Protein AF-A0A534P7Y2-F1 (afdb_monomer)

Mean predicted aligned error: 7.06 Å

Solvent-accessible surface area (backbone atoms only — not comparable to full-atom values): 20593 Å² total; per-residue (Å²): 132,90,82,88,85,90,82,89,84,86,84,82,79,86,72,81,76,78,70,69,75,77,75,79,71,73,75,40,77,36,41,41,63,50,34,55,77,67,67,31,81,43,42,34,50,49,56,27,73,39,66,57,25,33,88,58,39,54,55,38,75,38,87,66,18,24,25,28,76,88,44,49,12,33,29,50,42,43,27,23,25,21,63,26,36,23,26,31,34,54,50,34,39,31,38,60,58,90,77,53,48,46,38,58,28,41,29,28,70,72,60,86,55,46,39,24,29,61,61,40,77,85,47,93,81,50,57,44,36,26,40,28,30,40,31,66,69,63,87,90,58,78,88,73,34,30,43,62,52,52,59,76,64,68,57,71,72,42,80,54,71,30,40,31,40,42,61,31,90,58,74,73,59,33,51,34,32,40,50,96,54,96,54,23,50,41,38,51,61,29,48,72,35,56,59,55,48,66,50,73,35,21,26,80,61,35,87,41,30,29,37,40,65,23,36,40,61,34,43,45,55,44,92,86,79,29,40,45,56,53,12,41,30,37,36,46,15,46,62,48,99,86,63,50,72,41,79,50,103,56,58,30,26,40,24,53,23,47,89,100,46,57,39,46,76,40,72,58,54,55,65,64,52,60,95,72,30,48,32,43,37,28,33,26,35,38,23,43,33,43,59,57,91,45,35,20,42,41,42,57,70,92,39,60,62,36,31,54,53,46,30,74,76,73,39,78,37,56,64,39,61,52,81,76,62,67,82,44,60,60,40,38,17,55,45,22,70,57,27,26,50,65,42,46,92,72,43,54,54,52,27,13,45,59,37,39,71,70,73,46,64,65,93,36,52,43,80,51,52,37,34,36,34,28,51,54,27,23,50,65,73,37,56,23,76,63,98

Secondary structure (DSSP, 8-state):
-------------------PPPPPPP-EEE-HHHHHHTT-TTEEPTTPBPTTSSTTS--SS-SS-BB-TT--EEPPEEEEETTEEEEE---EEEES-S--BPEEEEEETTTTTEEEESS-TTSTT--SEEEEEEEPPPTTPPPP-SHHHHHHTT---EE---EEEEEES-TT--B--BTT-SS-B-TTT--B-PPPEEEEEEETTEEEEEEEEEEGGG--B-TTT-BBPEEEEEEEEEE-TTS-EEE-SS-EEE-SSSTT--SB-SSS-BSSEETTEESSSSEEEEEEEE--TT-EE---TT-HHHHHHHHHTT---PPPSSPPPGGGTT-EETTHHHHHHH-GGG--B--SHHHHHHHS-GGGEEEEEEEEE--EEEETTEE----

Foldseek 3Di:
DDDDDDDDDDPDDPPPPPPPPPDQDPWDKQFQQNCVVVVHLQKAAAQGAAAQCDPPFDVQQNPHNGFHNPDMEGHKFWAFALQFTWIWGFGMKIFQDPFAFAFEWEFAPQPVRAIEGQADPVDSNDDQKHWYWYFHDDPPDDDDQHVCSVVVVVTDTDTDWMFGKGWDQDQRYKHTDHPPDDAHAHRLNRHGFAIWHKDWHHYPSDITIITGLATQLAWDADPPRRTTFEWAWEFEFEQDPVGDTDGDSFHIATFQHHQPDGQDDSNQRGDSQDPNHRRYDQKYFYKYAHADPQKAAADELVSVRVQVVRVVSPHNNDHFPDDDDSRRHRWMFSNCNPCRNPPVVPTQTPRYSVSSSVVGDPVRIGGGSMMTRIRIQGGNNHGRYHD

Sequence (387 aa):
MNGRGGIAAAAALLAAACAAPPAPDPWTLSTIDTLERRHDPAIVEPGGTLALLQSPYPAVGAKTGLQQTSQRGLTIFPAFSEGKPAAYMTTETWDNFDVVWAQPLYVDITRQNQAIFAIDASSRFYSPYWQVFLYSHPSGAPEFRDARDVLDAHVPLSPNSGKFCAITRDQTLLGAIQQGDGAPLRPLNGDPVTAPKSASAYAAGNDVSFIDLGNAQRFTFDPVTLVVDETPLYAFALPDANGFPVEVDLPKVGGTGPPHSPRCNGSGTCTGVIGGIPEFGALWRVHDVLLPVAADVYVPANLPALRDKVRAMGFTAPVPASSLGDDFILRVAVDGKTCLAADPSKCTWLDSQNQIESQVVEWRVTRTGRLVTCPLIEFNGKPVPFR

Structure (mmCIF, N/CA/C/O backbone):
data_AF-A0A534P7Y2-F1
#
_entry.id   AF-A0A534P7Y2-F1
#
loop_
_atom_site.group_PDB
_atom_site.id
_atom_site.type_symbol
_atom_site.label_atom_id
_atom_site.label_alt_id
_atom_site.label_comp_id
_atom_site.label_asym_id
_atom_site.label_entity_id
_atom_site.label_seq_id
_atom_site.pdbx_PDB_ins_code
_atom_site.Cartn_x
_atom_site.Cartn_y
_atom_site.Cartn_z
_atom_site.occupancy
_atom_site.B_iso_or_equiv
_atom_site.auth_seq_id
_atom_site.auth_comp_id
_atom_site.auth_asym_id
_atom_site.auth_atom_id
_atom_site.pdbx_PDB_model_num
ATOM 1 N N . MET A 1 1 ? 27.652 -77.064 -23.763 1.00 35.25 1 MET A N 1
ATOM 2 C CA . MET A 1 1 ? 28.830 -76.438 -23.129 1.00 35.25 1 MET A CA 1
ATOM 3 C C . MET A 1 1 ? 28.688 -74.936 -23.298 1.00 35.25 1 MET A C 1
ATOM 5 O O . MET A 1 1 ? 28.524 -74.525 -24.432 1.00 35.25 1 MET A O 1
ATOM 9 N N . ASN A 1 2 ? 28.690 -74.209 -22.172 1.00 35.81 2 ASN A N 1
ATOM 10 C CA . ASN A 1 2 ? 28.998 -72.779 -21.959 1.00 35.81 2 ASN A CA 1
ATOM 11 C C . ASN A 1 2 ? 28.299 -71.747 -22.880 1.00 35.81 2 ASN A C 1
ATOM 13 O O . ASN A 1 2 ? 28.480 -71.774 -24.081 1.00 35.81 2 ASN A O 1
ATOM 17 N N . GLY A 1 3 ? 27.540 -70.753 -22.420 1.00 31.92 3 GLY A N 1
ATOM 18 C CA . GLY A 1 3 ? 27.409 -70.145 -21.103 1.00 31.92 3 GLY A CA 1
ATOM 19 C C . GLY A 1 3 ? 26.383 -68.996 -21.158 1.00 31.92 3 GLY A C 1
ATOM 20 O O . GLY A 1 3 ? 25.871 -68.645 -22.214 1.00 31.92 3 GLY A O 1
ATOM 21 N N . ARG A 1 4 ? 26.051 -68.493 -19.970 1.00 40.06 4 ARG A N 1
ATOM 22 C CA . ARG A 1 4 ? 24.924 -67.627 -19.587 1.00 40.06 4 ARG A CA 1
ATOM 23 C C . ARG A 1 4 ? 25.024 -66.158 -20.038 1.00 40.06 4 ARG A C 1
ATOM 25 O O . ARG A 1 4 ? 26.120 -65.638 -20.192 1.00 40.06 4 ARG A O 1
ATOM 32 N N . GLY A 1 5 ? 23.863 -65.490 -20.014 1.00 29.44 5 GLY A N 1
ATOM 33 C CA . GLY A 1 5 ? 23.675 -64.036 -19.844 1.00 29.44 5 GLY A CA 1
ATOM 34 C C . GLY A 1 5 ? 22.663 -63.505 -20.866 1.00 29.44 5 GLY A C 1
ATOM 35 O O . GLY A 1 5 ? 22.986 -63.445 -22.037 1.00 29.44 5 GLY A O 1
ATOM 36 N N . GLY A 1 6 ? 21.395 -63.210 -20.575 1.00 39.47 6 GLY A N 1
ATOM 37 C CA . GLY A 1 6 ? 20.848 -62.535 -19.405 1.00 39.47 6 GLY A CA 1
ATOM 38 C C . GLY A 1 6 ? 20.661 -61.053 -19.731 1.00 39.47 6 GLY A C 1
ATOM 39 O O . GLY A 1 6 ? 21.500 -60.262 -19.331 1.00 39.47 6 GLY A O 1
ATOM 40 N N . ILE A 1 7 ? 19.592 -60.684 -20.451 1.00 37.81 7 ILE A N 1
ATOM 41 C CA . ILE A 1 7 ? 19.091 -59.299 -20.513 1.00 37.81 7 ILE A CA 1
ATOM 42 C C . ILE A 1 7 ? 17.560 -59.346 -20.502 1.00 37.81 7 ILE A C 1
ATOM 44 O O . ILE A 1 7 ? 16.909 -59.576 -21.518 1.00 37.81 7 ILE A O 1
ATOM 48 N N . ALA A 1 8 ? 17.001 -59.156 -19.310 1.00 41.38 8 ALA A N 1
ATOM 49 C CA . ALA A 1 8 ? 15.657 -58.644 -19.125 1.00 41.38 8 ALA A CA 1
ATOM 50 C C . ALA A 1 8 ? 15.747 -57.115 -19.201 1.00 41.38 8 ALA A C 1
ATOM 52 O O . ALA A 1 8 ? 16.458 -56.518 -18.397 1.00 41.38 8 ALA A O 1
ATOM 53 N N . ALA A 1 9 ? 15.062 -56.486 -20.154 1.00 35.28 9 ALA A N 1
ATOM 54 C CA . ALA A 1 9 ? 14.838 -55.043 -20.154 1.00 35.28 9 ALA A CA 1
ATOM 55 C C . ALA A 1 9 ? 13.725 -54.684 -21.146 1.00 35.28 9 ALA A C 1
ATOM 57 O O . ALA A 1 9 ? 13.931 -54.801 -22.349 1.00 35.28 9 ALA A O 1
ATOM 58 N N . ALA A 1 10 ? 12.565 -54.274 -20.624 1.00 35.41 10 ALA A N 1
ATOM 59 C CA . ALA A 1 10 ? 11.757 -53.142 -21.107 1.00 35.41 10 ALA A CA 1
ATOM 60 C C . ALA A 1 10 ? 10.332 -53.214 -20.525 1.00 35.41 10 ALA A C 1
ATOM 62 O O . ALA A 1 10 ? 9.361 -53.462 -21.231 1.00 35.41 10 ALA A O 1
ATOM 63 N N . ALA A 1 11 ? 10.202 -52.974 -19.220 1.00 39.78 11 ALA A N 1
ATOM 64 C CA . ALA A 1 11 ? 8.959 -52.470 -18.640 1.00 39.78 11 ALA A CA 1
ATOM 65 C C . ALA A 1 11 ? 9.248 -51.044 -18.158 1.00 39.78 11 ALA A C 1
ATOM 67 O O . ALA A 1 11 ? 9.576 -50.812 -16.996 1.00 39.78 11 ALA A O 1
ATOM 68 N N . ALA A 1 12 ? 9.241 -50.095 -19.094 1.00 40.84 12 ALA A N 1
ATOM 69 C CA . ALA A 1 12 ? 9.395 -48.680 -18.791 1.00 40.84 12 ALA A CA 1
ATOM 70 C C . ALA A 1 12 ? 8.045 -48.115 -18.319 1.00 40.84 12 ALA A C 1
ATOM 72 O O . ALA A 1 12 ? 7.165 -47.813 -19.117 1.00 40.84 12 ALA A O 1
ATOM 73 N N . LEU A 1 13 ? 7.897 -48.070 -16.994 1.00 35.62 13 LEU A N 1
ATOM 74 C CA . LEU A 1 13 ? 7.287 -46.998 -16.201 1.00 35.62 13 LEU A CA 1
ATOM 75 C C . LEU A 1 13 ? 6.310 -46.051 -16.933 1.00 35.62 13 LEU A C 1
ATOM 77 O O . LEU A 1 13 ? 6.685 -44.966 -17.367 1.00 35.62 13 LEU A O 1
ATOM 81 N N . LEU A 1 14 ? 5.020 -46.395 -16.911 1.00 41.34 14 LEU A N 1
ATOM 82 C CA . LEU A 1 14 ? 3.940 -45.407 -16.824 1.00 41.34 14 LEU A CA 1
ATOM 83 C C . LEU A 1 14 ? 3.713 -45.089 -15.340 1.00 41.34 14 LEU A C 1
ATOM 85 O O . LEU A 1 14 ? 2.788 -45.585 -14.705 1.00 41.34 14 LEU A O 1
ATOM 89 N N . ALA A 1 15 ? 4.601 -44.274 -14.777 1.00 37.59 15 ALA A N 1
ATOM 90 C CA . ALA A 1 15 ? 4.318 -43.522 -13.564 1.00 37.59 15 ALA A CA 1
ATOM 91 C C . ALA A 1 15 ? 4.077 -42.075 -13.998 1.00 37.59 15 ALA A C 1
ATOM 93 O O . ALA A 1 15 ? 4.949 -41.218 -13.883 1.00 37.59 15 ALA A O 1
ATOM 94 N N . ALA A 1 16 ? 2.894 -41.821 -14.565 1.00 40.50 16 ALA A N 1
ATOM 95 C CA . ALA A 1 16 ? 2.359 -40.471 -14.593 1.00 40.50 16 ALA A CA 1
ATOM 96 C C . ALA A 1 16 ? 2.160 -40.077 -13.128 1.00 40.50 16 ALA A C 1
ATOM 98 O O . ALA A 1 16 ? 1.215 -40.516 -12.472 1.00 40.50 16 ALA A O 1
ATOM 99 N N . ALA A 1 17 ? 3.130 -39.347 -12.588 1.00 40.53 17 ALA A N 1
ATOM 100 C CA . ALA A 1 17 ? 3.019 -38.725 -11.291 1.00 40.53 17 ALA A CA 1
ATOM 101 C C . ALA A 1 17 ? 1.832 -37.759 -11.353 1.00 40.53 17 ALA A C 1
ATOM 103 O O . ALA A 1 17 ? 1.956 -36.629 -11.819 1.00 40.53 17 ALA A O 1
ATOM 104 N N . CYS A 1 18 ? 0.673 -38.208 -10.876 1.00 39.78 18 CYS A N 1
ATOM 105 C CA . CYS A 1 18 ? -0.323 -37.324 -10.297 1.00 39.78 18 CYS A CA 1
ATOM 106 C C . CYS A 1 18 ? 0.319 -36.712 -9.049 1.00 39.78 18 CYS A C 1
ATOM 108 O O . CYS A 1 18 ? 0.061 -37.146 -7.928 1.00 39.78 18 CYS A O 1
ATOM 110 N N . ALA A 1 19 ? 1.219 -35.746 -9.240 1.00 41.22 19 ALA A N 1
ATOM 111 C CA . ALA A 1 19 ? 1.505 -34.795 -8.190 1.00 41.22 19 ALA A CA 1
ATOM 112 C C . ALA A 1 19 ? 0.172 -34.092 -7.942 1.00 41.22 19 ALA A C 1
ATOM 114 O O . ALA A 1 19 ? -0.320 -33.355 -8.799 1.00 41.22 19 ALA A O 1
ATOM 115 N N . ALA A 1 20 ? -0.467 -34.417 -6.818 1.00 49.31 20 ALA A N 1
ATOM 116 C CA . ALA A 1 20 ? -1.559 -33.602 -6.324 1.00 49.31 20 ALA A CA 1
ATOM 117 C C . ALA A 1 20 ? -1.051 -32.149 -6.328 1.00 49.31 20 ALA A C 1
ATOM 119 O O . ALA A 1 20 ? 0.111 -31.934 -5.954 1.00 49.31 20 ALA A O 1
ATOM 120 N N . PRO A 1 21 ? -1.857 -31.171 -6.780 1.00 52.44 21 PRO A N 1
ATOM 121 C CA . PRO A 1 21 ? -1.477 -29.776 -6.627 1.00 52.44 21 PRO A CA 1
ATOM 122 C C . PRO A 1 21 ? -1.068 -29.560 -5.163 1.00 52.44 21 PRO A C 1
ATOM 124 O O . PRO A 1 21 ? -1.684 -30.176 -4.281 1.00 52.44 21 PRO A O 1
ATOM 127 N N . PRO A 1 22 ? -0.005 -28.779 -4.892 1.00 50.75 22 PRO A N 1
ATOM 128 C CA . PRO A 1 22 ? 0.380 -28.478 -3.521 1.00 50.75 22 PRO A CA 1
ATOM 129 C C . PRO A 1 22 ? -0.875 -28.044 -2.764 1.00 50.75 22 PRO A C 1
ATOM 131 O O . PRO A 1 22 ? -1.702 -27.310 -3.312 1.00 50.75 22 PRO A O 1
ATOM 134 N N . ALA A 1 23 ? -1.062 -28.579 -1.553 1.00 52.94 23 ALA A N 1
ATOM 135 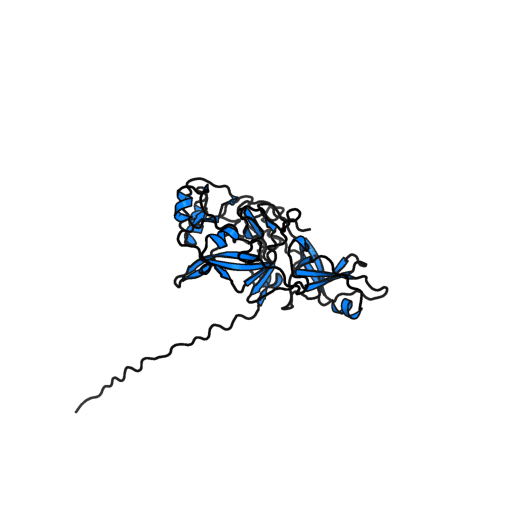C CA . ALA A 1 23 ? -2.185 -28.179 -0.718 1.00 52.94 23 ALA A CA 1
ATOM 136 C C . ALA A 1 23 ? -2.211 -26.642 -0.679 1.00 52.94 23 ALA A C 1
ATOM 138 O O . ALA A 1 23 ? -1.137 -26.057 -0.512 1.00 52.94 23 ALA A O 1
ATOM 139 N N . PRO A 1 24 ? -3.371 -25.990 -0.895 1.00 53.34 24 PRO A N 1
ATOM 140 C CA . PRO A 1 24 ? -3.436 -24.541 -0.813 1.00 53.34 24 PRO A CA 1
ATOM 141 C C . PRO A 1 24 ? -2.837 -24.116 0.525 1.00 53.34 24 PRO A C 1
ATOM 143 O O . PRO A 1 24 ? -3.165 -24.697 1.566 1.00 53.34 24 PRO A O 1
ATOM 146 N N . ASP A 1 25 ? -1.906 -23.166 0.464 1.00 58.59 25 ASP A N 1
ATOM 147 C CA . ASP A 1 25 ? -1.220 -22.648 1.640 1.00 58.59 25 ASP A CA 1
ATOM 148 C C . ASP A 1 25 ? -2.257 -22.248 2.700 1.00 58.59 25 ASP A C 1
ATOM 150 O O . ASP A 1 25 ? -3.302 -21.677 2.355 1.00 58.59 25 ASP A O 1
ATOM 154 N N . PRO A 1 26 ? -2.011 -22.532 3.990 1.00 79.94 26 PRO A N 1
ATOM 155 C CA . PRO A 1 26 ? -2.936 -22.142 5.039 1.00 79.94 26 PRO A CA 1
ATOM 156 C C . PRO A 1 26 ? -3.173 -20.631 4.971 1.00 79.94 26 PRO A C 1
ATOM 158 O O . PRO A 1 26 ? -2.218 -19.866 4.827 1.00 79.94 26 PRO A O 1
ATOM 161 N N . TRP A 1 27 ? -4.434 -20.206 5.111 1.00 86.31 27 TRP A N 1
ATOM 162 C CA . TRP A 1 27 ? -4.791 -18.800 5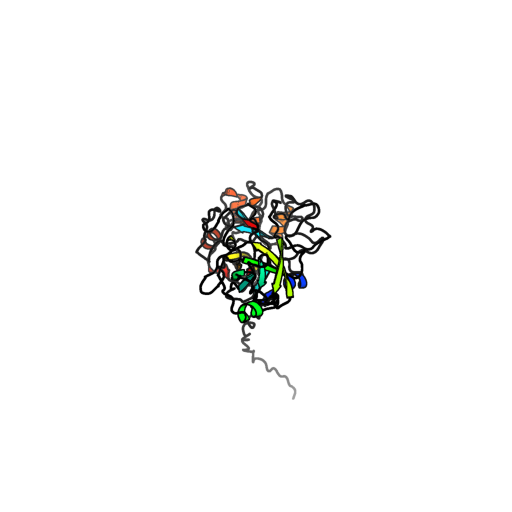.315 1.00 86.31 27 TRP A CA 1
ATOM 163 C C . TRP A 1 27 ? -3.834 -18.167 6.322 1.00 86.31 27 TRP A C 1
ATOM 165 O O . TRP A 1 27 ? -3.814 -18.557 7.497 1.00 86.31 27 TRP A O 1
ATOM 175 N N . THR A 1 28 ? -3.023 -17.225 5.849 1.00 91.56 28 THR A N 1
ATOM 176 C CA . THR A 1 28 ? -1.969 -16.603 6.650 1.00 91.56 28 THR A CA 1
ATOM 177 C C . THR A 1 28 ? -2.195 -15.107 6.702 1.00 91.56 28 THR A C 1
ATOM 179 O O . THR A 1 28 ? -2.330 -14.460 5.673 1.00 91.56 28 THR A O 1
ATOM 182 N N . LEU A 1 29 ? -2.235 -14.569 7.916 1.00 93.88 29 LEU A N 1
ATOM 183 C CA . LEU A 1 29 ? -2.262 -13.140 8.186 1.00 93.88 29 LEU A CA 1
ATOM 184 C C . LEU A 1 29 ? -0.918 -12.751 8.801 1.00 93.88 29 LEU A C 1
ATOM 186 O O . LEU A 1 29 ? -0.522 -13.306 9.829 1.00 93.88 29 LEU A O 1
ATOM 190 N N . SER A 1 30 ? -0.230 -11.799 8.178 1.00 95.06 30 SER A N 1
ATOM 191 C CA . SER A 1 30 ? 0.959 -11.160 8.735 1.00 95.06 30 SER A CA 1
ATOM 192 C C . SER A 1 30 ? 0.620 -9.720 9.104 1.00 95.06 30 SER A C 1
ATOM 194 O O . SER A 1 30 ? 0.480 -8.862 8.239 1.00 95.06 30 SER A O 1
ATOM 196 N N . THR A 1 31 ? 0.469 -9.474 10.402 1.00 95.56 31 THR A N 1
ATOM 197 C CA . THR A 1 31 ? 0.343 -8.128 10.980 1.00 95.56 31 THR A CA 1
ATOM 198 C C . THR A 1 31 ? 1.690 -7.416 11.028 1.00 95.56 31 THR A C 1
ATOM 200 O O . THR A 1 31 ? 2.719 -8.076 10.877 1.00 95.56 31 THR A O 1
ATOM 203 N N . ILE A 1 32 ? 1.706 -6.115 11.330 1.00 93.81 32 ILE A N 1
ATOM 204 C CA . ILE A 1 32 ? 2.931 -5.327 11.555 1.00 93.81 32 ILE A CA 1
ATOM 205 C C . ILE A 1 32 ? 3.944 -6.086 12.425 1.00 93.81 32 ILE A C 1
ATOM 207 O O . ILE A 1 32 ? 5.055 -6.359 11.979 1.00 93.81 32 ILE A O 1
ATOM 211 N N . ASP A 1 33 ? 3.536 -6.546 13.611 1.00 92.88 33 ASP A N 1
ATOM 212 C CA . ASP A 1 33 ? 4.406 -7.307 14.519 1.00 92.88 33 ASP A CA 1
ATOM 213 C C . ASP A 1 33 ? 4.981 -8.588 13.875 1.00 92.88 33 ASP A C 1
ATOM 215 O O . ASP A 1 33 ? 6.047 -9.081 14.248 1.00 92.88 33 ASP A O 1
ATOM 219 N N . THR A 1 34 ? 4.238 -9.205 12.953 1.00 93.81 34 THR A N 1
ATOM 220 C CA . THR A 1 34 ? 4.677 -10.406 12.231 1.00 93.81 34 THR A CA 1
ATOM 221 C C . THR A 1 34 ? 5.654 -10.058 11.117 1.00 93.81 34 THR A C 1
ATOM 223 O O . THR A 1 34 ? 6.637 -10.780 10.948 1.00 93.81 34 THR A O 1
ATOM 226 N N . LEU A 1 35 ? 5.406 -8.963 10.396 1.00 94.31 35 LEU A N 1
ATOM 227 C CA . LEU A 1 35 ? 6.299 -8.418 9.376 1.00 94.31 35 LEU A CA 1
ATOM 228 C C . LEU A 1 35 ? 7.642 -8.014 10.003 1.00 94.31 35 LEU A C 1
ATOM 230 O O . LEU A 1 35 ? 8.691 -8.437 9.521 1.00 94.31 35 LEU A O 1
ATOM 234 N N . GLU A 1 36 ? 7.616 -7.329 11.149 1.00 92.12 36 GLU A N 1
ATOM 235 C CA . GLU A 1 36 ? 8.812 -6.991 11.930 1.00 92.12 36 GLU A CA 1
ATOM 236 C C . GLU A 1 36 ? 9.626 -8.232 12.310 1.00 92.12 36 GLU A C 1
ATOM 238 O O . GLU A 1 36 ? 10.818 -8.315 12.026 1.00 92.12 36 GLU A O 1
ATOM 243 N N . ARG A 1 37 ? 8.986 -9.238 12.927 1.00 92.38 37 ARG A N 1
ATOM 244 C CA . ARG A 1 37 ? 9.674 -10.469 13.360 1.00 92.38 37 ARG A CA 1
ATOM 245 C C . ARG A 1 37 ? 10.301 -11.251 12.209 1.00 92.38 37 ARG A C 1
ATOM 247 O O . ARG A 1 37 ? 11.216 -12.037 12.444 1.00 92.38 37 ARG A O 1
ATOM 254 N N . ARG A 1 38 ? 9.771 -11.100 10.995 1.00 93.38 38 ARG A N 1
ATOM 255 C CA . ARG A 1 38 ? 10.269 -11.767 9.788 1.00 93.38 38 ARG A CA 1
ATOM 256 C C . ARG A 1 38 ? 11.295 -10.929 9.027 1.00 93.38 38 ARG A C 1
ATOM 258 O O . ARG A 1 38 ? 11.808 -11.424 8.029 1.00 93.38 38 ARG A O 1
ATOM 265 N N . HIS A 1 39 ? 11.602 -9.715 9.494 1.00 91.56 39 HIS A N 1
ATOM 266 C CA . HIS A 1 39 ? 12.410 -8.735 8.768 1.00 91.56 39 HIS A CA 1
ATOM 267 C C . HIS A 1 39 ? 11.884 -8.514 7.340 1.00 91.56 39 HIS A C 1
ATOM 269 O O . HIS A 1 39 ? 12.642 -8.515 6.370 1.00 91.56 39 HIS A O 1
ATOM 275 N N . ASP A 1 40 ? 10.560 -8.397 7.216 1.00 94.94 40 ASP A N 1
ATOM 276 C CA . ASP A 1 40 ? 9.898 -8.166 5.937 1.00 94.94 40 ASP A CA 1
ATOM 277 C C . ASP A 1 40 ? 10.293 -6.793 5.353 1.00 94.94 40 ASP A C 1
ATOM 279 O O . ASP A 1 40 ? 10.407 -5.833 6.119 1.00 94.94 40 ASP A O 1
ATOM 283 N N . PRO A 1 41 ? 10.454 -6.646 4.022 1.00 92.56 41 PRO A N 1
ATOM 284 C CA . PRO A 1 41 ? 10.773 -5.364 3.384 1.00 92.56 41 PRO A CA 1
ATOM 285 C C . PRO A 1 41 ? 9.792 -4.222 3.678 1.00 92.56 41 PRO A C 1
ATOM 287 O O . PRO A 1 41 ? 10.139 -3.058 3.471 1.00 92.56 41 PRO A O 1
ATOM 290 N N . ALA A 1 42 ? 8.579 -4.517 4.155 1.00 94.38 42 ALA A N 1
ATOM 291 C CA . ALA A 1 42 ? 7.646 -3.516 4.663 1.00 94.38 42 ALA A CA 1
ATOM 292 C C . ALA A 1 42 ? 8.175 -2.747 5.889 1.00 94.38 42 ALA A C 1
ATOM 294 O O . ALA A 1 42 ? 7.689 -1.649 6.161 1.00 94.38 42 ALA A O 1
ATOM 295 N N . ILE A 1 43 ? 9.176 -3.284 6.595 1.00 94.94 43 ILE A N 1
ATOM 296 C CA . ILE A 1 43 ? 9.826 -2.671 7.755 1.00 94.94 43 ILE A CA 1
ATOM 297 C C . ILE A 1 43 ? 11.311 -2.454 7.458 1.00 94.94 43 ILE A C 1
ATOM 299 O O . ILE A 1 43 ? 12.045 -3.389 7.143 1.00 94.94 43 ILE A O 1
ATOM 303 N N . VAL A 1 44 ? 11.787 -1.222 7.626 1.00 94.06 44 VAL A N 1
ATOM 304 C CA . VAL A 1 44 ? 13.216 -0.905 7.571 1.00 94.06 44 VAL A CA 1
ATOM 305 C C . VAL A 1 44 ? 13.802 -0.808 8.980 1.00 94.06 44 VAL A C 1
ATOM 307 O O . VAL A 1 44 ? 13.294 -0.100 9.854 1.00 94.06 44 VAL A O 1
ATOM 310 N N . GLU A 1 45 ? 14.900 -1.529 9.198 1.00 94.50 45 GLU A N 1
ATOM 311 C CA . GLU A 1 45 ? 15.655 -1.507 10.452 1.00 94.50 45 GLU A CA 1
ATOM 312 C C . GLU A 1 45 ? 16.440 -0.191 10.625 1.00 94.50 45 GLU A C 1
ATOM 314 O O . GLU A 1 45 ? 16.752 0.481 9.634 1.00 94.50 45 GLU A O 1
ATOM 319 N N . PRO A 1 46 ? 16.818 0.190 11.860 1.00 94.19 46 PRO A N 1
ATOM 320 C CA . PRO A 1 46 ? 17.619 1.386 12.093 1.00 94.19 46 PRO A CA 1
ATOM 321 C C . PRO A 1 46 ? 18.946 1.337 11.323 1.00 94.19 46 PRO A C 1
ATOM 323 O O . PRO A 1 46 ? 19.681 0.352 11.386 1.00 94.19 46 PRO A O 1
ATOM 326 N N . GLY A 1 47 ? 19.264 2.399 10.579 1.00 93.00 47 GLY A N 1
ATOM 327 C CA . GLY A 1 47 ? 20.438 2.427 9.696 1.00 93.00 47 GLY A CA 1
ATOM 328 C C . GLY A 1 47 ? 20.330 1.548 8.443 1.00 93.00 47 GLY A C 1
ATOM 329 O O . GLY A 1 47 ? 21.281 1.499 7.666 1.00 93.00 47 GLY A O 1
ATOM 330 N N . GLY A 1 48 ? 19.200 0.870 8.231 1.00 92.88 48 GLY A N 1
ATOM 331 C CA . GLY A 1 48 ? 18.927 0.059 7.052 1.00 92.88 48 GLY A CA 1
ATOM 332 C C . GLY A 1 48 ? 18.760 0.894 5.784 1.00 92.88 48 GLY A C 1
ATOM 333 O O . GLY A 1 48 ? 18.554 2.108 5.818 1.00 92.88 48 GLY A O 1
ATOM 334 N N . THR A 1 49 ? 18.858 0.232 4.636 1.00 90.38 49 THR A N 1
ATOM 335 C CA . THR A 1 49 ? 18.700 0.858 3.322 1.00 90.38 49 THR A CA 1
ATOM 336 C C . THR A 1 49 ? 17.235 1.160 3.034 1.00 90.38 49 THR A C 1
ATOM 338 O O . THR A 1 49 ? 16.393 0.271 3.147 1.00 90.38 49 THR A O 1
ATOM 341 N N . LEU A 1 50 ? 16.928 2.382 2.606 1.00 88.56 50 LEU A N 1
ATOM 342 C CA . LEU A 1 50 ? 15.573 2.755 2.216 1.00 88.56 50 LEU A CA 1
ATOM 343 C C . LEU A 1 50 ? 15.302 2.375 0.760 1.00 88.56 50 LEU A C 1
ATOM 345 O O . LEU A 1 50 ? 16.105 2.672 -0.133 1.00 88.56 50 LEU A O 1
ATOM 349 N N . ALA A 1 51 ? 14.157 1.729 0.529 1.00 85.56 51 ALA A N 1
ATOM 350 C CA . ALA A 1 51 ? 13.740 1.280 -0.791 1.00 85.56 51 ALA A CA 1
ATOM 351 C C . ALA A 1 51 ? 13.766 2.441 -1.796 1.00 85.56 51 ALA A C 1
ATOM 353 O O . ALA A 1 51 ? 13.157 3.486 -1.583 1.00 85.56 51 ALA A O 1
ATOM 354 N N . LEU A 1 52 ? 14.494 2.244 -2.897 1.00 84.94 52 LEU A N 1
ATOM 355 C CA . LEU A 1 52 ? 14.553 3.168 -4.035 1.00 84.94 52 LEU A CA 1
ATOM 356 C C . LEU A 1 52 ? 15.030 4.604 -3.693 1.00 84.94 52 LEU A C 1
ATOM 358 O O . LEU A 1 52 ? 14.794 5.530 -4.467 1.00 84.94 52 LEU A O 1
ATOM 362 N N . LEU A 1 53 ? 15.742 4.779 -2.569 1.00 83.00 53 LEU A N 1
ATOM 363 C CA . LEU A 1 53 ? 16.386 6.037 -2.142 1.00 83.00 53 LEU A CA 1
ATOM 364 C C . LEU A 1 53 ? 17.925 5.961 -2.103 1.00 83.00 53 LEU A C 1
ATOM 366 O O . LEU A 1 53 ? 18.592 6.931 -1.751 1.00 83.00 53 LEU A O 1
ATOM 370 N N . GLN A 1 54 ? 18.505 4.814 -2.463 1.00 79.69 54 GLN A N 1
ATOM 371 C CA . GLN A 1 54 ? 19.956 4.613 -2.543 1.00 79.69 54 GLN A CA 1
ATOM 372 C C . GLN A 1 54 ? 20.451 4.517 -3.980 1.00 79.69 54 GLN A C 1
ATOM 374 O O . GLN A 1 54 ? 19.688 4.219 -4.889 1.00 79.69 54 GLN A O 1
ATOM 379 N N . SER A 1 55 ? 21.756 4.692 -4.193 1.00 78.19 55 SER A N 1
ATOM 380 C CA . SER A 1 55 ? 22.370 4.399 -5.494 1.00 78.19 55 SER A CA 1
ATOM 381 C C . SER A 1 55 ? 21.953 2.998 -5.989 1.00 78.19 55 SER A C 1
ATOM 383 O O . SER A 1 55 ? 21.985 2.047 -5.204 1.00 78.19 55 SER A O 1
ATOM 385 N N . PRO A 1 56 ? 21.545 2.834 -7.261 1.00 84.94 56 PRO A N 1
ATOM 386 C CA . PRO A 1 56 ? 21.669 3.785 -8.369 1.00 84.94 56 PRO A CA 1
ATOM 387 C C . PRO A 1 56 ? 20.436 4.677 -8.606 1.00 84.94 56 PRO A C 1
ATOM 389 O O . PRO A 1 56 ? 20.342 5.315 -9.655 1.00 84.94 56 PRO A O 1
ATOM 392 N N . TYR A 1 57 ? 19.474 4.701 -7.685 1.00 84.81 57 TYR A N 1
ATOM 393 C CA . TYR A 1 57 ? 18.288 5.547 -7.787 1.00 84.81 57 TYR A CA 1
ATOM 394 C C . TYR A 1 57 ? 18.662 7.022 -7.610 1.00 84.81 57 TYR A C 1
ATOM 396 O O . TYR A 1 57 ? 19.658 7.332 -6.945 1.00 84.81 57 TYR A O 1
ATOM 404 N N . PRO A 1 58 ? 17.924 7.946 -8.246 1.00 70.75 58 PRO A N 1
ATOM 405 C CA . PRO A 1 58 ? 18.253 9.354 -8.155 1.00 70.75 58 PRO A CA 1
ATOM 406 C C . PRO A 1 58 ? 18.125 9.811 -6.697 1.00 70.75 58 PRO A C 1
ATOM 408 O O . PRO A 1 58 ? 17.127 9.548 -6.030 1.00 70.75 58 PRO A O 1
ATOM 411 N N . ALA A 1 59 ? 19.148 10.510 -6.208 1.00 61.09 59 ALA A N 1
ATOM 412 C CA . ALA A 1 59 ? 19.197 11.069 -4.858 1.00 61.09 59 ALA A CA 1
ATOM 413 C C . ALA A 1 59 ? 18.321 12.331 -4.732 1.00 61.09 59 ALA A C 1
ATOM 415 O O . ALA A 1 59 ? 18.737 13.331 -4.144 1.00 61.09 59 ALA A O 1
ATOM 416 N N . VAL A 1 60 ? 17.133 12.336 -5.345 1.00 56.69 60 VAL A N 1
ATOM 417 C CA . VAL A 1 60 ? 16.220 13.479 -5.263 1.00 56.69 60 VAL A CA 1
ATOM 418 C C . VAL A 1 60 ? 15.731 13.542 -3.818 1.00 56.69 60 VAL A C 1
ATOM 420 O O . VAL A 1 60 ? 15.119 12.601 -3.324 1.00 56.69 60 VAL A O 1
ATOM 423 N N . GLY A 1 61 ? 16.140 14.580 -3.090 1.00 54.25 61 GLY A N 1
ATOM 424 C CA . GLY A 1 61 ? 15.860 14.755 -1.657 1.00 54.25 61 GLY A CA 1
ATOM 425 C C . GLY A 1 61 ? 16.703 13.908 -0.686 1.00 54.25 61 GLY A C 1
ATOM 426 O O . GLY A 1 61 ? 16.809 14.268 0.482 1.00 54.25 61 GLY A O 1
ATOM 427 N N . ALA A 1 62 ? 17.369 12.843 -1.141 1.00 58.97 62 ALA A N 1
ATOM 428 C CA . ALA A 1 62 ? 18.027 11.860 -0.279 1.00 58.97 62 ALA A CA 1
ATOM 429 C C . ALA A 1 62 ? 19.543 12.077 -0.086 1.00 58.97 62 ALA A C 1
ATOM 431 O O . ALA A 1 62 ? 20.354 11.706 -0.929 1.00 58.97 62 ALA A O 1
ATOM 432 N N . LYS A 1 63 ? 19.959 12.624 1.063 1.00 67.62 63 LYS A N 1
ATOM 433 C CA . LYS A 1 63 ? 21.370 12.729 1.489 1.00 67.62 63 LYS A CA 1
ATOM 434 C C . LYS A 1 63 ? 22.083 11.380 1.655 1.00 67.62 63 LYS A C 1
ATOM 436 O O . LYS A 1 63 ? 23.263 11.293 1.328 1.00 67.62 63 LYS A O 1
ATOM 441 N N . THR A 1 64 ? 21.416 10.357 2.200 1.00 80.50 64 THR A N 1
ATOM 442 C CA . THR A 1 64 ? 22.066 9.068 2.544 1.00 80.50 64 THR A CA 1
ATOM 443 C C . THR A 1 64 ? 21.350 7.835 1.999 1.00 80.50 64 THR A C 1
ATOM 445 O O . THR A 1 64 ? 21.986 6.797 1.830 1.00 80.50 64 THR A O 1
ATOM 448 N N . GLY A 1 65 ? 20.032 7.916 1.776 1.00 85.62 65 GLY A N 1
ATOM 449 C CA . GLY A 1 65 ? 19.178 6.757 1.508 1.00 85.62 65 GLY A CA 1
ATOM 450 C C . GLY A 1 65 ? 19.182 5.702 2.627 1.00 85.62 65 GLY A C 1
ATOM 451 O O . GLY A 1 65 ? 18.864 4.541 2.382 1.00 85.62 65 GLY A O 1
ATOM 452 N N . LEU A 1 66 ? 19.590 6.068 3.846 1.00 90.94 66 LEU A N 1
ATOM 453 C CA . LEU A 1 66 ? 19.615 5.195 5.023 1.00 90.94 66 LEU A CA 1
ATOM 454 C C . LEU A 1 66 ? 18.579 5.655 6.046 1.00 90.94 66 LEU A C 1
ATOM 456 O O . LEU A 1 66 ? 18.453 6.854 6.288 1.00 90.94 66 LEU A O 1
ATOM 460 N N . GLN A 1 67 ? 17.906 4.710 6.693 1.00 93.06 67 GLN A N 1
ATOM 461 C CA . GLN A 1 67 ? 16.995 4.948 7.810 1.00 93.06 67 GLN A CA 1
ATOM 462 C C . GLN A 1 67 ? 17.736 5.560 9.012 1.00 93.06 67 GLN A C 1
ATOM 464 O O . GLN A 1 67 ? 18.914 5.267 9.254 1.00 93.06 67 GLN A O 1
ATOM 469 N N . GLN A 1 68 ? 17.044 6.399 9.788 1.00 91.31 68 GLN A N 1
ATOM 470 C CA . GLN A 1 68 ? 17.529 6.910 11.079 1.00 91.31 68 GLN A CA 1
ATOM 471 C C . GLN A 1 68 ? 18.081 5.777 11.965 1.00 91.31 68 GLN A C 1
ATOM 473 O O . GLN A 1 68 ? 17.525 4.685 12.028 1.00 91.31 68 GLN A O 1
ATOM 478 N N . THR A 1 69 ? 19.185 6.017 12.674 1.00 92.19 69 THR A N 1
ATOM 479 C CA . THR A 1 69 ? 19.852 4.977 13.488 1.00 92.19 69 THR A CA 1
ATOM 480 C C . THR A 1 69 ? 19.150 4.686 14.814 1.00 92.19 69 THR A C 1
ATOM 482 O O . THR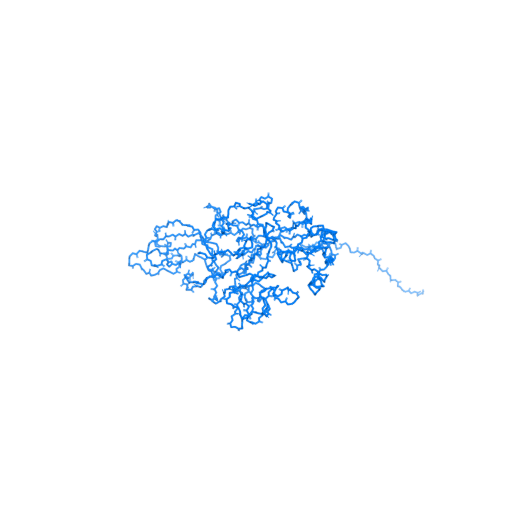 A 1 69 ? 19.503 3.724 15.490 1.00 92.19 69 THR A O 1
ATOM 485 N N . SER A 1 70 ? 18.171 5.507 15.197 1.00 89.56 70 SER A N 1
ATOM 486 C CA . SER A 1 70 ? 17.473 5.422 16.481 1.00 89.56 70 SER A CA 1
ATOM 487 C C . SER A 1 70 ? 16.112 4.732 16.420 1.00 89.56 70 SER A C 1
ATOM 489 O O . SER A 1 70 ? 15.533 4.495 17.475 1.00 89.56 70 SER A O 1
ATOM 491 N N . GLN A 1 71 ? 15.567 4.459 15.229 1.00 87.81 71 GLN A N 1
ATOM 492 C CA . GLN A 1 71 ? 14.206 3.934 15.091 1.00 87.81 71 GLN A CA 1
ATOM 493 C C . GLN A 1 71 ? 14.009 3.118 13.813 1.00 87.81 71 GLN A C 1
ATOM 495 O O . GLN A 1 71 ? 14.630 3.382 12.779 1.00 87.81 71 GLN A O 1
ATOM 500 N N . ARG A 1 72 ? 13.087 2.159 13.883 1.00 91.62 72 ARG A N 1
ATOM 501 C CA . ARG A 1 72 ? 12.535 1.465 12.714 1.00 91.62 72 ARG A CA 1
ATOM 502 C C . ARG A 1 72 ? 11.578 2.370 11.947 1.00 91.62 72 ARG A C 1
ATOM 504 O O . ARG A 1 72 ? 11.240 3.464 12.400 1.00 91.62 72 ARG A O 1
ATOM 511 N N . GLY A 1 73 ? 11.148 1.919 10.776 1.00 93.06 73 GLY A N 1
ATOM 512 C CA . GLY A 1 73 ? 10.093 2.589 10.030 1.00 93.06 73 GLY A CA 1
ATOM 513 C C . GLY A 1 73 ? 9.341 1.652 9.099 1.00 93.06 73 GLY A C 1
ATOM 514 O O . GLY A 1 73 ? 9.897 0.676 8.606 1.00 93.06 73 GLY A O 1
ATOM 515 N N . LEU A 1 74 ? 8.086 1.987 8.830 1.00 94.25 74 LEU A N 1
ATOM 516 C CA . LEU A 1 74 ? 7.316 1.464 7.714 1.00 94.25 74 LEU A CA 1
ATOM 517 C C . LEU A 1 74 ? 7.943 1.967 6.415 1.00 94.25 74 LEU A C 1
ATOM 519 O O . LEU A 1 74 ? 8.039 3.177 6.184 1.00 94.25 74 LEU A O 1
ATOM 523 N N . THR A 1 75 ? 8.367 1.038 5.569 1.00 94.06 75 THR A N 1
ATOM 524 C CA . THR A 1 75 ? 8.925 1.345 4.257 1.00 94.06 75 THR A CA 1
ATOM 525 C C . THR A 1 75 ? 7.890 2.073 3.409 1.00 94.06 75 THR A C 1
ATOM 527 O O . THR A 1 75 ? 6.734 1.658 3.304 1.00 94.06 75 THR A O 1
ATOM 530 N N . ILE A 1 76 ? 8.329 3.155 2.771 1.00 93.25 76 ILE A N 1
ATOM 531 C CA . ILE A 1 76 ? 7.537 3.855 1.769 1.00 93.25 76 ILE A CA 1
ATOM 532 C C . ILE A 1 76 ? 7.872 3.257 0.415 1.00 93.25 76 ILE A C 1
ATOM 534 O O . ILE A 1 76 ? 9.013 3.330 -0.036 1.00 93.25 76 ILE A O 1
ATOM 538 N N . PHE A 1 77 ? 6.869 2.692 -0.243 1.00 92.88 77 PHE A N 1
ATOM 539 C CA . PHE A 1 77 ? 7.000 2.162 -1.589 1.00 92.88 77 PHE A CA 1
ATOM 540 C C . PHE A 1 77 ? 6.489 3.196 -2.591 1.00 92.88 77 PHE A C 1
ATOM 542 O O . PHE A 1 77 ? 5.369 3.697 -2.430 1.00 92.88 77 PHE A O 1
ATOM 549 N N . PRO A 1 78 ? 7.261 3.528 -3.641 1.00 92.75 78 PRO A N 1
ATOM 550 C CA . PRO A 1 78 ? 6.733 4.329 -4.725 1.00 92.75 78 PRO A CA 1
ATOM 551 C C . PRO A 1 78 ? 5.780 3.476 -5.561 1.00 92.75 78 PRO A C 1
ATOM 553 O O . PRO A 1 78 ? 5.967 2.273 -5.762 1.00 92.75 78 PRO A O 1
ATOM 556 N N . ALA A 1 79 ? 4.767 4.138 -6.088 1.00 95.19 79 ALA A N 1
ATOM 557 C CA . ALA A 1 79 ? 3.807 3.561 -7.001 1.00 95.19 79 ALA A CA 1
ATOM 558 C C . ALA A 1 79 ? 3.451 4.572 -8.090 1.00 95.19 79 ALA A C 1
ATOM 560 O O . ALA A 1 79 ? 3.814 5.756 -8.036 1.00 95.19 79 ALA A O 1
ATOM 561 N N . PHE A 1 80 ? 2.685 4.090 -9.055 1.00 95.75 80 PHE A N 1
ATOM 562 C CA . PHE A 1 80 ? 1.881 4.924 -9.929 1.00 95.75 80 PHE A CA 1
ATOM 563 C C . PHE A 1 80 ? 0.406 4.641 -9.692 1.00 95.75 80 PHE A C 1
ATOM 565 O O . PHE A 1 80 ? 0.018 3.542 -9.305 1.00 95.75 80 PHE A O 1
ATOM 572 N N . SER A 1 81 ? -0.425 5.644 -9.913 1.00 94.81 81 SER A N 1
ATOM 573 C CA . SER A 1 81 ? -1.867 5.476 -9.972 1.00 94.81 81 SER A CA 1
ATOM 574 C C . SER A 1 81 ? -2.422 6.547 -10.893 1.00 94.81 81 SER A C 1
ATOM 576 O O . SER A 1 81 ? -2.037 7.714 -10.800 1.00 94.81 81 SER A O 1
ATOM 578 N N . GLU A 1 82 ? -3.294 6.146 -11.814 1.00 92.62 82 GLU A N 1
ATOM 579 C CA . GLU A 1 82 ? -4.006 7.069 -12.702 1.00 92.62 82 GLU A CA 1
ATOM 580 C C . GLU A 1 82 ? -3.089 8.045 -13.459 1.00 92.62 82 GLU A C 1
ATOM 582 O O . GLU A 1 82 ? -3.377 9.237 -13.580 1.00 92.62 82 GLU A O 1
ATOM 587 N N . GLY A 1 83 ? -1.953 7.542 -13.952 1.00 91.75 83 GLY A N 1
ATOM 588 C CA . GLY A 1 83 ? -1.006 8.323 -14.746 1.00 91.75 83 GLY A CA 1
ATOM 589 C C . GLY A 1 83 ? -0.101 9.238 -13.923 1.00 91.75 83 GLY A C 1
ATOM 590 O O . GLY A 1 83 ? 0.716 9.981 -14.484 1.00 91.75 83 GLY A O 1
ATOM 591 N N . LYS A 1 84 ? -0.205 9.204 -12.591 1.00 91.94 84 LYS A N 1
ATOM 592 C CA . LYS A 1 84 ? 0.514 10.089 -11.673 1.00 91.94 84 LYS A CA 1
ATOM 593 C C . LYS A 1 84 ? 1.321 9.320 -10.621 1.00 91.94 84 LYS A C 1
ATOM 595 O O . LYS A 1 84 ? 1.027 8.157 -10.344 1.00 91.94 84 LYS A O 1
ATOM 600 N N . PRO A 1 85 ? 2.351 9.959 -10.040 1.00 91.62 85 PRO A N 1
ATOM 601 C CA . PRO A 1 85 ? 3.009 9.474 -8.835 1.00 91.62 85 PRO A CA 1
ATOM 602 C C . PRO A 1 85 ? 2.026 9.156 -7.703 1.00 91.62 85 PRO A C 1
ATOM 604 O O . PRO A 1 85 ? 1.076 9.905 -7.449 1.00 91.62 85 PRO A O 1
ATOM 607 N N . ALA A 1 86 ? 2.285 8.040 -7.031 1.00 93.31 86 ALA A N 1
ATOM 608 C CA . ALA A 1 86 ? 1.659 7.647 -5.781 1.00 93.31 86 ALA A CA 1
ATOM 609 C C . ALA A 1 86 ? 2.715 7.031 -4.847 1.00 93.31 86 ALA A C 1
ATOM 611 O O . ALA A 1 86 ? 3.850 6.747 -5.257 1.00 93.31 86 ALA A O 1
ATOM 612 N N . ALA A 1 87 ? 2.340 6.820 -3.590 1.00 93.81 87 ALA A N 1
ATOM 613 C CA . ALA A 1 87 ? 3.144 6.093 -2.617 1.00 93.81 87 ALA A CA 1
ATOM 614 C C . ALA A 1 87 ? 2.248 5.447 -1.558 1.00 93.81 87 ALA A C 1
ATOM 616 O O . ALA A 1 87 ? 1.186 5.978 -1.218 1.00 93.81 87 ALA A O 1
ATOM 617 N N . TYR A 1 88 ? 2.697 4.319 -1.015 1.00 94.38 88 TYR A N 1
ATOM 618 C CA . TYR A 1 88 ? 1.997 3.588 0.037 1.00 94.38 88 TYR A CA 1
ATOM 619 C C . TYR A 1 88 ? 2.977 2.979 1.047 1.00 94.38 88 TYR A C 1
ATOM 621 O O . TYR A 1 88 ? 4.175 2.872 0.785 1.00 94.38 88 TYR A O 1
ATOM 629 N N . MET A 1 89 ? 2.457 2.569 2.200 1.00 94.44 89 MET A N 1
ATOM 630 C CA . MET A 1 89 ? 3.149 1.710 3.175 1.00 94.44 89 MET A CA 1
ATOM 631 C C . MET A 1 89 ? 2.368 0.411 3.299 1.00 94.44 89 MET A C 1
ATOM 633 O O . MET A 1 89 ? 1.168 0.455 3.088 1.00 94.44 89 MET A O 1
ATOM 637 N N . THR A 1 90 ? 2.996 -0.706 3.656 1.00 95.38 90 THR A N 1
ATOM 638 C CA . THR A 1 90 ? 2.276 -1.970 3.911 1.00 95.38 90 THR A CA 1
ATOM 639 C C . THR A 1 90 ? 2.204 -2.217 5.413 1.00 95.38 90 THR A C 1
ATOM 641 O O . THR A 1 90 ? 3.240 -2.185 6.071 1.00 95.38 90 THR A O 1
ATOM 644 N N . THR A 1 91 ? 1.010 -2.459 5.955 1.00 95.12 91 THR A N 1
ATOM 645 C CA . THR A 1 91 ? 0.817 -2.729 7.395 1.00 95.12 91 THR A CA 1
ATOM 646 C C . THR A 1 91 ? 0.361 -4.159 7.674 1.00 95.12 91 THR A C 1
ATOM 648 O O . THR A 1 91 ? 0.752 -4.754 8.677 1.00 95.12 91 THR A O 1
ATOM 651 N N . GLU A 1 92 ? -0.400 -4.757 6.761 1.00 95.88 92 GLU A N 1
ATOM 652 C CA . GLU A 1 92 ? -0.866 -6.135 6.868 1.00 95.88 92 GLU A CA 1
ATOM 653 C C . GLU A 1 92 ? -0.790 -6.844 5.517 1.00 95.88 92 GLU A C 1
ATOM 655 O O . GLU A 1 92 ? -1.043 -6.240 4.470 1.00 95.88 92 GLU A O 1
ATOM 660 N N . THR A 1 93 ? -0.505 -8.146 5.549 1.00 95.88 93 THR A N 1
ATOM 661 C CA . THR A 1 93 ? -0.663 -9.039 4.398 1.00 95.88 93 THR A CA 1
ATOM 662 C C . THR A 1 93 ? -1.556 -10.226 4.747 1.00 95.88 93 THR A C 1
ATOM 664 O O . THR A 1 93 ? -1.442 -10.811 5.827 1.00 95.88 93 THR A O 1
ATOM 667 N N . TRP A 1 94 ? -2.443 -10.594 3.824 1.00 95.06 94 TRP A N 1
ATOM 668 C CA . TRP A 1 94 ? -3.258 -11.802 3.900 1.00 95.06 94 TRP A CA 1
ATOM 669 C C . TRP A 1 94 ? -2.986 -12.667 2.678 1.00 95.06 94 TRP A C 1
ATOM 671 O O . TRP A 1 94 ? -3.210 -12.238 1.548 1.00 95.06 94 TRP A O 1
ATOM 681 N N . ASP A 1 95 ? -2.563 -13.902 2.901 1.00 93.88 95 ASP A N 1
ATOM 682 C CA . ASP A 1 95 ? -2.404 -14.899 1.852 1.00 93.88 95 ASP A CA 1
ATOM 683 C C . ASP A 1 95 ? -3.583 -15.883 1.892 1.00 93.88 95 ASP A C 1
ATOM 685 O O . ASP A 1 95 ? -3.928 -16.437 2.941 1.00 93.88 95 ASP A O 1
ATOM 689 N N . ASN A 1 96 ? -4.191 -16.088 0.724 1.00 90.69 96 ASN A N 1
ATOM 690 C CA . ASN A 1 96 ? -5.323 -16.971 0.426 1.00 90.69 96 ASN A CA 1
ATOM 691 C C . ASN A 1 96 ? -6.670 -16.575 1.050 1.00 90.69 96 ASN A C 1
ATOM 693 O O . ASN A 1 96 ? -7.583 -17.395 1.102 1.00 90.69 96 ASN A O 1
ATOM 697 N N . PHE A 1 97 ? -6.833 -15.324 1.491 1.00 91.62 97 PHE A N 1
ATOM 698 C CA . PHE A 1 97 ? -8.128 -14.801 1.938 1.00 91.62 97 PHE A CA 1
ATOM 699 C C . PHE A 1 97 ? -8.968 -14.294 0.756 1.00 91.62 97 PHE A C 1
ATOM 701 O O . PHE A 1 97 ? -8.495 -13.539 -0.104 1.00 91.62 97 PHE A O 1
ATOM 708 N N . ASP A 1 98 ? -10.245 -14.679 0.741 1.00 89.50 98 ASP A N 1
ATOM 709 C CA . ASP A 1 98 ? -11.189 -14.224 -0.281 1.00 89.50 98 ASP A CA 1
ATOM 710 C C . ASP A 1 98 ? -11.676 -12.804 -0.021 1.00 89.50 98 ASP A C 1
ATOM 712 O O . ASP A 1 98 ? -11.771 -12.023 -0.962 1.00 89.50 98 ASP A O 1
ATOM 716 N N . VAL A 1 99 ? -11.946 -12.458 1.238 1.00 92.50 99 VAL A N 1
ATOM 717 C CA . VAL A 1 99 ? -12.457 -11.144 1.642 1.00 92.50 99 VAL A CA 1
ATOM 718 C C . VAL A 1 99 ? -11.908 -10.744 3.012 1.00 92.50 99 VAL A C 1
ATOM 720 O O . VAL A 1 99 ? -11.495 -11.595 3.804 1.00 92.50 99 VAL A O 1
ATOM 723 N N . VAL A 1 100 ? -11.932 -9.442 3.292 1.00 95.25 100 VAL A N 1
ATOM 724 C CA . VAL A 1 100 ? -11.594 -8.853 4.593 1.00 95.25 100 VAL A CA 1
ATOM 725 C C . VAL A 1 100 ? -12.794 -8.048 5.075 1.00 95.25 100 VAL A C 1
ATOM 727 O O . VAL A 1 100 ? -13.419 -7.332 4.295 1.00 95.25 100 VAL A O 1
ATOM 730 N N . TRP A 1 101 ? -13.118 -8.166 6.360 1.00 95.62 101 TRP A N 1
ATOM 731 C CA . TRP A 1 101 ? -14.269 -7.495 6.961 1.00 95.62 101 TRP A CA 1
ATOM 732 C C . TRP A 1 101 ? -13.845 -6.361 7.879 1.00 95.62 101 TRP A C 1
ATOM 734 O O . TRP A 1 101 ? -12.870 -6.503 8.623 1.00 95.62 101 TRP A O 1
ATOM 744 N N . ALA A 1 102 ? -14.625 -5.284 7.884 1.00 96.38 102 ALA A N 1
ATOM 745 C CA . ALA A 1 102 ? -14.563 -4.276 8.923 1.00 96.38 102 ALA A CA 1
ATOM 746 C C . ALA A 1 102 ? -15.011 -4.880 10.265 1.00 96.38 102 ALA A C 1
ATOM 748 O O . ALA A 1 102 ? -16.064 -5.513 10.356 1.00 96.38 102 ALA A O 1
ATOM 749 N N . GLN A 1 103 ? -14.206 -4.685 11.307 1.00 95.88 103 GLN A N 1
ATOM 750 C CA . GLN A 1 103 ? -14.447 -5.203 12.652 1.00 95.88 103 GLN A CA 1
ATOM 751 C C . GLN A 1 103 ? -15.073 -4.131 13.556 1.00 95.88 103 GLN A C 1
ATOM 753 O O . GLN A 1 103 ? -14.850 -2.940 13.343 1.00 95.88 103 GLN A O 1
ATOM 758 N N . PRO A 1 104 ? -15.853 -4.490 14.587 1.00 96.69 10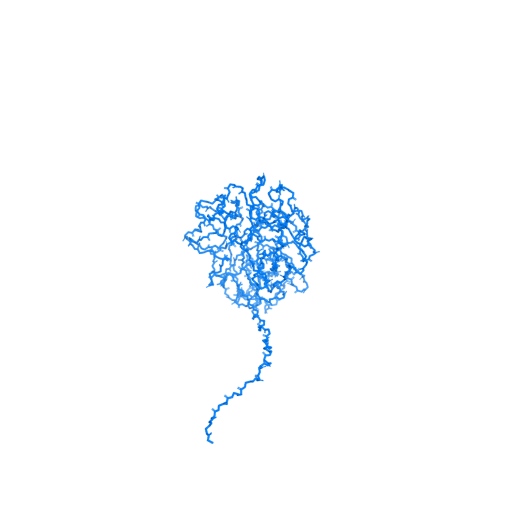4 PRO A N 1
ATOM 759 C CA . PRO A 1 104 ? -16.396 -3.494 15.502 1.00 96.69 104 PRO A CA 1
ATOM 760 C C . PRO A 1 104 ? -15.299 -2.795 16.323 1.00 96.69 104 PRO A C 1
ATOM 762 O O . PRO A 1 104 ? -14.374 -3.427 16.835 1.00 96.69 104 PRO A O 1
ATOM 765 N N . LEU A 1 105 ? -15.442 -1.483 16.488 1.00 97.69 105 LEU A N 1
ATOM 766 C CA . LEU A 1 105 ? -14.659 -0.657 17.405 1.00 97.69 105 LEU A CA 1
ATOM 767 C C . LEU A 1 105 ? -15.617 0.115 18.305 1.00 97.69 105 LEU A C 1
ATOM 769 O O . LEU A 1 105 ? -16.391 0.941 17.822 1.00 97.69 105 LEU A O 1
ATOM 773 N N . TYR A 1 106 ? -15.571 -0.141 19.607 1.00 98.38 106 TYR A N 1
ATOM 774 C CA . TYR A 1 106 ? -16.444 0.524 20.568 1.00 98.38 106 TYR A CA 1
ATOM 775 C C . TYR A 1 106 ? -15.755 1.766 21.123 1.00 98.38 106 TYR A C 1
ATOM 777 O O . TYR A 1 106 ? -14.593 1.699 21.518 1.00 98.38 106 TYR A O 1
ATOM 785 N N . VAL A 1 107 ? -16.455 2.899 21.147 1.00 97.81 107 VAL A N 1
ATOM 786 C CA . VAL A 1 107 ? -15.903 4.176 21.617 1.00 97.81 107 VAL A CA 1
ATOM 787 C C . VAL A 1 107 ? -16.802 4.777 22.689 1.00 97.81 107 VAL A C 1
ATOM 789 O O . VAL A 1 107 ? -17.978 5.060 22.447 1.00 97.81 107 VAL A O 1
ATOM 792 N N . ASP A 1 108 ? -16.214 5.009 23.860 1.00 97.25 108 ASP A N 1
ATOM 793 C CA . ASP A 1 108 ? -16.864 5.641 25.002 1.00 97.25 108 ASP A CA 1
ATOM 794 C C . ASP A 1 108 ? -16.847 7.168 24.872 1.00 97.25 108 ASP A C 1
ATOM 796 O O . ASP A 1 108 ? -15.836 7.831 25.131 1.00 97.25 108 ASP A O 1
ATOM 800 N N . ILE A 1 109 ? -17.993 7.754 24.529 1.00 96.00 109 ILE A N 1
ATOM 801 C CA . ILE A 1 109 ? -18.108 9.211 24.355 1.00 96.00 109 ILE A CA 1
ATOM 802 C C . ILE A 1 109 ? -18.110 9.986 25.681 1.00 96.00 109 ILE A C 1
ATOM 804 O O . ILE A 1 109 ? -17.978 11.209 25.685 1.00 96.00 109 ILE A O 1
ATOM 808 N N . THR A 1 110 ? -18.252 9.301 26.818 1.00 94.56 110 THR A N 1
ATOM 809 C CA . THR A 1 110 ? -18.262 9.918 28.154 1.00 94.56 110 THR A CA 1
ATOM 810 C C . THR A 1 110 ? -16.895 9.903 28.835 1.00 94.56 110 THR A C 1
ATOM 812 O O . THR A 1 110 ? -16.660 10.705 29.740 1.00 94.56 110 THR A O 1
ATOM 815 N N . ARG A 1 111 ? -15.963 9.056 28.375 1.00 89.44 111 ARG A N 1
ATOM 816 C CA . ARG A 1 111 ? -14.581 8.969 28.877 1.00 89.44 111 ARG A CA 1
ATOM 817 C C . ARG A 1 111 ? -13.558 9.301 27.795 1.00 89.44 111 ARG A C 1
ATOM 819 O O . ARG A 1 111 ? -12.728 8.481 27.430 1.00 89.44 111 ARG A O 1
ATOM 826 N N . GLN A 1 112 ? -13.613 10.536 27.293 1.00 88.12 112 GLN A N 1
ATOM 827 C CA . GLN A 1 112 ? -12.614 11.085 26.361 1.00 88.12 112 GLN A CA 1
ATOM 828 C C . GLN A 1 112 ? -12.404 10.251 25.080 1.00 88.12 112 GLN A C 1
ATOM 830 O O . GLN A 1 112 ? -11.307 10.242 24.530 1.00 88.12 112 GLN A O 1
ATOM 835 N N . ASN A 1 113 ? -13.451 9.593 24.572 1.00 89.62 113 ASN A N 1
ATOM 836 C CA . ASN A 1 113 ? -13.385 8.728 23.390 1.00 89.62 113 ASN A CA 1
ATOM 837 C C . ASN A 1 113 ? -12.428 7.535 23.554 1.00 89.62 113 ASN A C 1
ATOM 839 O O . ASN A 1 113 ? -11.775 7.138 22.588 1.00 89.62 113 ASN A O 1
ATOM 843 N N . GLN A 1 114 ? -12.348 6.955 24.758 1.00 95.00 114 GLN A N 1
ATOM 844 C CA . GLN A 1 114 ? -11.620 5.707 24.977 1.00 95.00 114 GLN A CA 1
ATOM 845 C C . GLN A 1 114 ? -12.146 4.627 24.025 1.00 95.00 114 GLN A C 1
ATOM 847 O O . GLN A 1 114 ? -13.349 4.363 23.966 1.00 95.00 114 GLN A O 1
ATOM 852 N N . ALA A 1 115 ? -11.231 4.019 23.275 1.00 96.88 115 ALA A N 1
ATOM 853 C CA . ALA A 1 115 ? -11.550 3.039 22.251 1.00 96.88 115 ALA A CA 1
ATOM 854 C C . ALA A 1 115 ? -11.258 1.613 22.739 1.00 96.88 115 ALA A C 1
ATOM 856 O O . ALA A 1 115 ? -10.288 1.380 23.468 1.00 96.88 115 ALA A O 1
ATOM 857 N N . ILE A 1 116 ? -12.100 0.670 22.319 1.00 98.06 116 ILE A N 1
ATOM 858 C CA . ILE A 1 116 ? -12.003 -0.760 22.616 1.00 98.06 116 ILE A CA 1
ATOM 859 C C . ILE A 1 116 ? -12.195 -1.530 21.306 1.00 98.06 116 ILE A C 1
ATOM 861 O O . ILE A 1 116 ? -13.295 -1.570 20.746 1.00 98.06 116 ILE A O 1
ATOM 865 N N . PHE A 1 117 ? -11.122 -2.134 20.803 1.00 97.88 117 PHE A N 1
ATOM 866 C CA . PHE A 1 117 ? -11.169 -3.013 19.641 1.00 97.88 117 PHE A CA 1
ATOM 867 C C . PHE A 1 117 ? -11.882 -4.316 19.996 1.00 97.88 117 PHE A C 1
ATOM 869 O O . PHE A 1 117 ? -11.578 -4.942 21.014 1.00 97.88 117 PHE A O 1
ATOM 876 N N . ALA A 1 118 ? -12.807 -4.756 19.139 1.00 96.44 118 ALA A N 1
ATOM 877 C CA . ALA A 1 118 ? -13.503 -6.025 19.346 1.00 96.44 118 ALA A CA 1
ATOM 878 C C . ALA A 1 118 ? -12.595 -7.248 19.221 1.00 96.44 118 ALA A C 1
ATOM 880 O O . ALA A 1 118 ? -12.885 -8.298 19.790 1.00 96.44 118 ALA A O 1
ATOM 881 N N . ILE A 1 119 ? -11.515 -7.115 18.455 1.00 94.50 119 ILE A N 1
ATOM 882 C CA . ILE A 1 119 ? -10.585 -8.188 18.134 1.00 94.50 119 ILE A CA 1
ATOM 883 C C . ILE A 1 119 ? -9.163 -7.632 18.228 1.00 94.50 119 ILE A C 1
ATOM 885 O O . ILE A 1 119 ? -8.902 -6.516 17.787 1.00 94.50 119 ILE A O 1
ATOM 889 N N . ASP A 1 120 ? -8.238 -8.405 18.794 1.00 93.12 120 ASP A N 1
ATOM 890 C CA . ASP A 1 120 ? -6.816 -8.057 18.829 1.00 93.12 120 ASP A CA 1
ATOM 891 C C . ASP A 1 120 ? -6.052 -8.553 17.583 1.00 93.12 120 ASP A C 1
ATOM 893 O O . ASP A 1 120 ? -6.523 -9.412 16.837 1.00 93.12 120 ASP A O 1
ATOM 897 N N . ALA A 1 121 ? -4.827 -8.056 17.382 1.00 92.25 121 ALA A N 1
ATOM 898 C CA . ALA A 1 121 ? -3.956 -8.448 16.266 1.00 92.25 121 ALA A CA 1
ATOM 899 C C . ALA A 1 121 ? -3.449 -9.905 16.308 1.00 92.25 121 ALA A C 1
ATOM 901 O O . ALA A 1 121 ? -2.764 -10.341 15.383 1.00 92.25 121 ALA A O 1
ATOM 902 N N . SER A 1 122 ? -3.725 -10.662 17.375 1.00 89.81 122 SER A N 1
ATOM 903 C CA . SER A 1 122 ? -3.369 -12.083 17.474 1.00 89.81 122 SER A CA 1
ATOM 904 C C . SER A 1 122 ? -4.442 -13.003 16.879 1.00 89.81 122 SER A C 1
ATOM 906 O O . SER A 1 122 ? -4.167 -14.167 16.574 1.00 89.81 122 SER A O 1
ATOM 908 N N . SER A 1 123 ? -5.653 -12.483 16.670 1.00 90.06 123 SER A N 1
ATOM 909 C CA . SER A 1 123 ? -6.747 -13.202 16.027 1.00 90.06 123 SER A CA 1
ATOM 910 C C . SER A 1 123 ? -6.528 -13.379 14.526 1.00 90.06 123 SER A C 1
ATOM 912 O O . SER A 1 123 ? -6.103 -12.469 13.820 1.00 90.06 123 SER A O 1
ATOM 914 N N . ARG A 1 124 ? -6.942 -14.534 13.992 1.00 84.50 124 ARG A N 1
ATOM 915 C CA . ARG A 1 124 ? -6.985 -14.780 12.537 1.00 84.50 124 ARG A CA 1
ATOM 916 C C . ARG A 1 124 ? -8.071 -13.978 11.810 1.00 84.50 124 ARG A C 1
ATOM 918 O O . ARG A 1 124 ? -8.037 -13.906 10.588 1.00 84.50 124 ARG A O 1
ATOM 925 N N . PHE A 1 125 ? -9.023 -13.413 12.554 1.00 86.44 125 PHE A N 1
ATOM 926 C CA . PHE A 1 125 ? -10.099 -12.561 12.035 1.00 86.44 125 PHE A CA 1
ATOM 927 C C . PHE A 1 125 ? -9.774 -11.067 12.139 1.00 86.44 125 PHE A C 1
ATOM 929 O O . PHE A 1 125 ? -10.611 -10.236 11.794 1.00 86.44 125 PHE A O 1
ATOM 936 N N . TYR A 1 126 ? -8.586 -10.717 12.639 1.00 94.75 126 TYR A N 1
ATOM 937 C CA . TYR A 1 126 ? -8.147 -9.331 12.723 1.00 94.75 126 TYR A CA 1
ATOM 938 C C . TYR A 1 126 ? -8.124 -8.668 11.342 1.00 94.75 126 TYR A C 1
ATOM 940 O O . TYR A 1 126 ? -7.664 -9.250 10.353 1.00 94.75 126 TYR A O 1
ATOM 948 N N . SER A 1 127 ? -8.574 -7.417 11.308 1.00 96.19 127 SER A N 1
ATOM 949 C CA . SER A 1 127 ? -8.337 -6.502 10.203 1.00 96.19 127 SER A CA 1
ATOM 950 C C . SER A 1 127 ? -8.091 -5.088 10.747 1.00 96.19 127 SER A C 1
ATOM 952 O O . SER A 1 127 ? -8.561 -4.765 11.838 1.00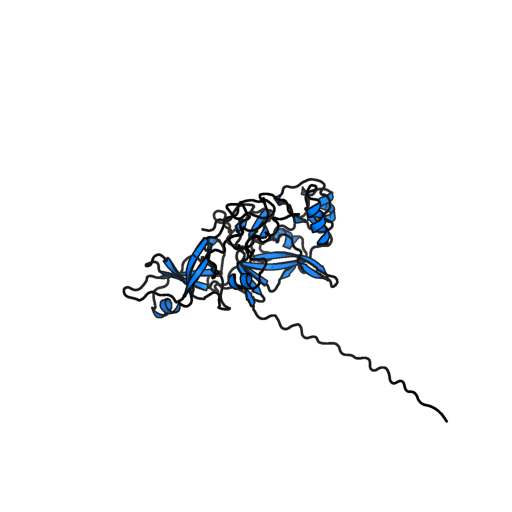 96.19 127 SER A O 1
ATOM 954 N N . PRO A 1 128 ? -7.382 -4.228 9.999 1.00 96.31 128 PRO A N 1
ATOM 955 C CA . PRO A 1 128 ? -7.155 -2.833 10.374 1.00 96.31 128 PRO A CA 1
ATOM 956 C C . PRO A 1 128 ? -8.343 -1.915 10.021 1.00 96.31 128 PRO A C 1
ATOM 958 O O . PRO A 1 128 ? -8.239 -0.691 10.120 1.00 96.31 128 PRO A O 1
ATOM 961 N N . TYR A 1 129 ? -9.466 -2.481 9.568 1.00 97.31 129 TYR A N 1
ATOM 962 C CA . TYR A 1 129 ? -10.653 -1.746 9.138 1.00 97.31 129 TYR A CA 1
ATOM 963 C C . TYR A 1 129 ? -11.727 -1.872 10.205 1.00 97.31 129 TYR A C 1
ATOM 965 O O . TYR A 1 129 ? -12.108 -2.981 10.571 1.00 97.31 129 TYR A O 1
ATOM 973 N N . TRP A 1 130 ? -12.247 -0.748 10.683 1.00 97.00 130 TRP A N 1
ATOM 974 C CA . TRP A 1 130 ? -13.125 -0.744 11.844 1.00 97.00 130 TRP A CA 1
ATOM 975 C C . TRP A 1 130 ? -14.441 -0.028 11.568 1.00 97.00 130 TRP A C 1
ATOM 977 O O . TRP A 1 130 ? -14.438 1.102 11.088 1.00 97.00 130 TRP A O 1
ATOM 987 N N . GLN A 1 131 ? -15.564 -0.641 11.931 1.00 96.38 131 GLN A N 1
ATOM 988 C CA . GLN A 1 131 ? -16.864 0.016 12.052 1.00 96.38 131 GLN A CA 1
ATOM 989 C C . GLN A 1 131 ? -17.010 0.544 13.482 1.00 96.38 131 GLN A C 1
ATOM 991 O O . GLN A 1 131 ? -17.060 -0.229 14.439 1.00 96.38 131 GLN A O 1
ATOM 996 N N . VAL A 1 132 ? -17.098 1.866 13.637 1.00 97.06 132 VAL A N 1
ATOM 997 C CA . VAL A 1 132 ? -17.204 2.495 14.959 1.00 97.06 132 VAL A CA 1
ATOM 998 C C . VAL A 1 132 ? -18.629 2.386 15.497 1.00 97.06 132 VAL A C 1
ATOM 1000 O O . VAL A 1 132 ? -19.594 2.698 14.797 1.00 97.06 132 VAL A O 1
ATOM 1003 N N . PHE A 1 133 ? -18.751 2.011 16.765 1.00 97.75 133 PHE A N 1
ATOM 1004 C CA . PHE A 1 133 ? -19.976 2.070 17.551 1.00 97.75 133 PHE A CA 1
ATOM 1005 C C . PHE A 1 133 ? -19.745 2.940 18.785 1.00 97.75 133 PHE A C 1
ATOM 1007 O O . PHE A 1 133 ? -18.911 2.635 19.635 1.00 97.75 133 PHE A O 1
ATOM 1014 N N . LEU A 1 134 ? -20.489 4.036 18.883 1.00 98.12 134 LEU A N 1
ATOM 1015 C CA . LEU A 1 134 ? -20.448 4.936 20.028 1.00 98.12 134 LEU A CA 1
ATOM 1016 C C . LEU A 1 134 ? -21.366 4.425 21.137 1.00 98.12 134 LEU A C 1
ATOM 1018 O O . LEU A 1 134 ? -22.481 3.976 20.855 1.00 98.12 134 LEU A O 1
ATOM 1022 N N . TYR A 1 135 ? -20.930 4.570 22.385 1.00 98.19 135 TYR A N 1
ATOM 1023 C CA . TYR A 1 135 ? -21.751 4.305 23.562 1.00 98.19 135 TYR A CA 1
ATOM 1024 C C . TYR A 1 135 ? -21.425 5.270 24.703 1.00 98.19 135 TYR A C 1
ATOM 1026 O O . TYR A 1 135 ? -20.334 5.838 24.768 1.00 98.19 135 TYR A O 1
ATOM 1034 N N . SER A 1 136 ? -22.380 5.442 25.617 1.00 97.50 136 SER A N 1
ATOM 1035 C CA . SER A 1 136 ? -22.180 6.193 26.861 1.00 97.50 136 SER A CA 1
ATOM 1036 C C . SER A 1 136 ? -21.896 5.234 28.009 1.00 97.50 136 SER A C 1
ATOM 1038 O O . SER A 1 136 ? -22.663 4.290 28.220 1.00 97.50 136 SER A O 1
ATOM 1040 N N . HIS A 1 137 ? -20.838 5.488 28.779 1.00 96.50 137 HIS A N 1
ATOM 1041 C CA . HIS A 1 137 ? -20.479 4.640 29.913 1.00 96.50 137 HIS A CA 1
ATOM 1042 C C . HIS A 1 137 ? -21.557 4.683 31.002 1.00 96.50 137 HIS A C 1
ATOM 1044 O O . HIS A 1 137 ? -21.941 5.777 31.436 1.00 96.50 137 HIS A O 1
ATOM 1050 N N . PRO A 1 138 ? -22.039 3.532 31.501 1.00 95.44 138 PRO A N 1
ATOM 1051 C CA . PRO A 1 138 ? -23.013 3.520 32.584 1.00 95.44 138 PRO A CA 1
ATOM 1052 C C . PRO A 1 138 ? -22.443 4.134 33.868 1.00 95.44 138 PRO A C 1
ATOM 1054 O O . PRO A 1 138 ? -21.315 3.850 34.278 1.00 95.44 138 PRO A O 1
ATOM 1057 N N . SER A 1 139 ? -23.239 4.964 34.546 1.00 93.88 139 SER A N 1
ATOM 1058 C CA . SER A 1 139 ? -22.828 5.559 35.822 1.00 93.88 139 SER A CA 1
ATOM 1059 C C . SER A 1 139 ? -22.554 4.471 36.867 1.00 93.88 139 SER A C 1
ATOM 1061 O O . SER A 1 139 ? -23.369 3.572 37.060 1.00 93.88 139 SER A O 1
ATOM 1063 N N . GLY A 1 140 ? -21.400 4.545 37.534 1.00 91.38 140 GLY A N 1
ATOM 1064 C CA . GLY A 1 140 ? -20.988 3.579 38.559 1.00 91.38 140 GLY A CA 1
ATOM 1065 C C . GLY A 1 140 ? -20.451 2.242 38.034 1.00 91.38 140 GLY A C 1
ATOM 1066 O O . GLY A 1 140 ? -19.989 1.439 38.841 1.00 91.38 140 GLY A O 1
ATOM 1067 N N . ALA A 1 141 ? -20.460 1.999 36.718 1.00 93.50 141 ALA A N 1
ATOM 1068 C CA . ALA A 1 141 ? -19.841 0.805 36.147 1.00 93.50 141 ALA A CA 1
ATOM 1069 C C . ALA A 1 141 ? -18.299 0.885 36.188 1.00 93.50 141 ALA A C 1
ATOM 1071 O O . ALA A 1 141 ? -17.735 1.982 36.031 1.00 93.50 141 ALA A O 1
ATOM 1072 N N . PRO A 1 142 ? -17.602 -0.260 36.353 1.00 93.94 142 PRO A N 1
ATOM 1073 C CA . PRO A 1 142 ? -16.148 -0.316 36.219 1.00 93.94 142 PRO A CA 1
ATOM 1074 C C . PRO A 1 142 ? -15.706 0.123 34.817 1.00 93.94 142 PRO A C 1
ATOM 1076 O O . PRO A 1 142 ? -16.520 0.270 33.909 1.00 93.94 142 PRO A O 1
ATOM 1079 N N . GLU A 1 143 ? -14.413 0.385 34.645 1.00 94.25 143 GLU A N 1
ATOM 1080 C CA . GLU A 1 143 ? -13.840 0.623 33.319 1.00 94.25 143 GLU A CA 1
ATOM 1081 C C . GLU A 1 143 ? -14.005 -0.605 32.420 1.00 94.25 143 GLU A C 1
ATOM 1083 O O . GLU A 1 143 ? -13.757 -1.725 32.859 1.00 94.25 143 GLU A O 1
ATOM 1088 N N . PHE A 1 144 ? -14.420 -0.373 31.174 1.00 96.88 144 PHE A N 1
ATOM 1089 C CA . PHE A 1 144 ? -14.495 -1.411 30.153 1.00 96.88 144 PHE A CA 1
ATOM 1090 C C . PHE A 1 144 ? -13.164 -1.471 29.414 1.00 96.88 144 PHE A C 1
ATOM 1092 O O . PHE A 1 144 ? -12.648 -0.441 28.977 1.00 96.88 144 PHE A O 1
ATOM 1099 N N . ARG A 1 145 ? -12.608 -2.676 29.294 1.00 96.06 145 ARG A N 1
ATOM 1100 C CA . ARG A 1 145 ? -11.337 -2.937 28.597 1.00 96.06 145 ARG A CA 1
ATOM 1101 C C . ARG A 1 145 ? -11.473 -4.028 27.539 1.00 96.06 145 ARG A C 1
ATOM 1103 O O . ARG A 1 145 ? -10.552 -4.266 26.764 1.00 96.06 145 ARG A O 1
ATOM 1110 N N . ASP A 1 146 ? -12.617 -4.692 27.496 1.00 95.75 146 ASP A N 1
ATOM 1111 C CA . ASP A 1 146 ? -12.929 -5.726 26.526 1.00 95.75 146 ASP A CA 1
ATOM 1112 C C . ASP A 1 146 ? -14.265 -5.427 25.842 1.00 95.75 146 ASP A C 1
ATOM 1114 O O . ASP A 1 146 ? -15.178 -4.852 26.439 1.00 95.75 146 ASP A O 1
ATOM 1118 N N . ALA A 1 147 ? -14.407 -5.830 24.581 1.00 96.56 147 ALA A N 1
ATOM 1119 C CA . ALA A 1 147 ? -15.680 -5.710 23.881 1.00 96.56 147 ALA A CA 1
ATOM 1120 C C . ALA A 1 147 ? -16.801 -6.487 24.578 1.00 96.56 147 ALA A C 1
ATOM 1122 O O . ALA A 1 147 ? -17.956 -6.066 24.544 1.00 96.56 147 ALA A O 1
ATOM 1123 N N . ARG A 1 148 ? -16.468 -7.582 25.264 1.00 96.50 148 ARG A N 1
ATOM 1124 C CA . ARG A 1 148 ? -17.404 -8.317 26.104 1.00 96.50 148 ARG A CA 1
ATOM 1125 C C . ARG A 1 148 ? -17.980 -7.454 27.219 1.00 96.50 148 ARG A C 1
ATOM 1127 O O . ARG A 1 148 ? -19.177 -7.547 27.452 1.00 96.50 148 ARG A O 1
ATOM 1134 N N . ASP A 1 149 ? -17.184 -6.590 27.850 1.00 96.62 149 ASP A N 1
ATOM 1135 C CA . ASP A 1 149 ? -17.682 -5.688 28.896 1.00 96.62 149 ASP A CA 1
ATOM 1136 C C . ASP A 1 149 ? -18.765 -4.755 28.336 1.00 96.62 149 ASP A C 1
ATOM 1138 O O . ASP A 1 149 ? -19.810 -4.555 28.954 1.00 96.62 149 ASP A O 1
ATOM 1142 N N . VAL A 1 150 ? -18.538 -4.229 27.126 1.00 97.00 150 VAL A N 1
ATOM 1143 C CA . VAL A 1 150 ? -19.484 -3.352 26.420 1.00 97.00 150 VAL A CA 1
ATOM 1144 C C . VAL A 1 150 ? -20.775 -4.104 26.081 1.00 97.00 150 VAL A C 1
ATOM 1146 O O . VAL A 1 150 ? -21.873 -3.603 26.330 1.00 97.00 150 VAL A O 1
ATOM 1149 N N . LEU A 1 151 ? -20.652 -5.310 25.521 1.00 96.81 151 LEU A N 1
ATOM 1150 C CA . LEU A 1 151 ? -21.790 -6.115 25.076 1.00 96.81 151 LEU A CA 1
ATOM 1151 C C . LEU A 1 151 ? -22.611 -6.663 26.254 1.00 96.81 151 LEU A C 1
ATOM 1153 O O . LEU A 1 151 ? -23.836 -6.541 26.247 1.00 96.81 151 LEU A O 1
ATOM 1157 N N . ASP A 1 152 ? -21.957 -7.193 27.290 1.00 97.19 152 ASP A N 1
ATOM 1158 C CA . ASP A 1 152 ? -22.611 -7.746 28.485 1.00 97.19 152 ASP A CA 1
ATOM 1159 C C . ASP A 1 152 ? -23.301 -6.640 29.309 1.00 97.19 152 ASP A C 1
ATOM 1161 O O . ASP A 1 152 ? -24.310 -6.889 29.977 1.00 97.19 152 ASP A O 1
ATOM 1165 N N . ALA A 1 153 ? -22.831 -5.391 29.214 1.00 96.62 153 ALA A N 1
ATOM 1166 C CA . ALA A 1 153 ? -23.485 -4.233 29.822 1.00 96.62 153 ALA A CA 1
ATOM 1167 C C . ALA A 1 153 ? -24.783 -3.799 29.112 1.00 96.62 153 ALA A C 1
ATOM 1169 O O . ALA A 1 153 ? -25.506 -2.960 29.652 1.00 96.62 153 ALA A O 1
ATOM 1170 N N . HIS A 1 154 ? -25.097 -4.354 27.932 1.00 95.75 154 HIS A N 1
ATOM 1171 C CA . HIS A 1 154 ? -26.294 -4.033 27.142 1.00 95.75 154 HIS A CA 1
ATOM 1172 C C . HIS A 1 154 ? -26.489 -2.522 26.912 1.00 95.75 154 HIS A C 1
ATOM 1174 O O . HIS A 1 154 ? -27.615 -2.014 26.897 1.00 95.75 154 HIS A O 1
ATOM 1180 N N . VAL A 1 155 ? -25.387 -1.781 26.752 1.00 96.75 155 VAL A N 1
ATOM 1181 C CA . VAL A 1 155 ? -25.447 -0.342 26.481 1.00 96.75 155 VAL A CA 1
ATOM 1182 C C . VAL A 1 155 ? -25.997 -0.080 25.075 1.00 96.75 155 VAL A C 1
ATOM 1184 O O . VAL A 1 155 ? -25.713 -0.844 24.150 1.00 96.75 155 VAL A O 1
ATOM 1187 N N . PRO A 1 156 ? -26.764 1.005 24.863 1.00 97.38 156 PRO A N 1
ATOM 1188 C CA . PRO A 1 156 ? -27.152 1.411 23.519 1.00 97.38 156 PRO A CA 1
ATOM 1189 C C . PRO A 1 156 ? -25.920 1.724 22.661 1.00 97.38 156 PRO A C 1
ATOM 1191 O O . PRO A 1 156 ? -25.082 2.539 23.051 1.00 97.38 156 PRO A O 1
ATOM 1194 N N . LEU A 1 157 ? -25.844 1.107 21.481 1.00 97.94 157 LEU A N 1
ATOM 1195 C CA . LEU A 1 157 ? -24.772 1.308 20.508 1.00 97.94 157 LEU A CA 1
ATOM 1196 C C . LEU A 1 157 ? -25.290 2.112 19.317 1.00 97.94 157 LEU A C 1
ATOM 1198 O O . LEU A 1 157 ? -26.279 1.733 18.692 1.00 97.94 157 LEU A O 1
ATOM 1202 N N . SER A 1 158 ? -24.607 3.206 18.984 1.00 97.25 158 SER A N 1
ATOM 1203 C CA . SER A 1 158 ? -24.920 4.021 17.804 1.00 97.25 158 SER A CA 1
ATOM 1204 C C . SER A 1 158 ? -23.803 3.891 16.765 1.00 97.25 158 SER A C 1
ATOM 1206 O O . SER A 1 158 ? -22.659 4.216 17.089 1.00 97.25 158 SER A O 1
ATOM 1208 N N . PRO A 1 159 ? -24.080 3.425 15.532 1.00 94.69 159 PRO A N 1
ATOM 1209 C CA . PRO A 1 159 ? -23.055 3.337 14.497 1.00 94.69 159 PRO A CA 1
ATOM 1210 C C . PRO A 1 159 ? -22.536 4.732 14.118 1.00 94.69 159 PRO A C 1
ATOM 1212 O O . PRO A 1 159 ? -23.287 5.708 14.108 1.00 94.69 159 PRO A O 1
ATOM 1215 N N . ASN A 1 160 ? -21.249 4.819 13.790 1.00 93.50 160 ASN A N 1
ATOM 1216 C CA . ASN A 1 160 ? -20.580 6.029 13.310 1.00 93.50 160 ASN A CA 1
ATOM 1217 C C . ASN A 1 160 ? -19.684 5.701 12.097 1.00 93.50 160 ASN A C 1
ATOM 1219 O O . ASN A 1 160 ? -19.654 4.562 11.635 1.00 93.50 160 ASN A O 1
ATOM 1223 N N . SER A 1 161 ? -18.964 6.680 11.547 1.00 90.38 161 SER A N 1
ATOM 1224 C CA . SER A 1 161 ? -18.022 6.458 10.448 1.00 90.38 161 SER A CA 1
ATOM 1225 C C . SER A 1 161 ? -16.954 5.432 10.820 1.00 90.38 161 SER A C 1
ATOM 1227 O O . SER A 1 161 ? -16.479 5.416 11.955 1.00 90.38 161 SER A O 1
ATOM 1229 N N . GLY A 1 162 ? -16.522 4.632 9.848 1.00 92.38 162 GLY A N 1
ATOM 1230 C CA . GLY A 1 162 ? -15.403 3.718 10.032 1.00 92.38 162 GLY A CA 1
ATOM 1231 C C . GLY A 1 162 ? -14.079 4.399 10.412 1.00 92.38 162 GLY A C 1
ATOM 1232 O O . GLY A 1 162 ? -13.881 5.603 10.215 1.00 92.38 162 GLY A O 1
ATOM 1233 N N . LYS A 1 163 ? -13.163 3.595 10.949 1.00 94.69 163 LYS A N 1
ATOM 1234 C CA . LYS A 1 163 ? -11.805 3.963 11.356 1.00 94.69 163 LYS A CA 1
ATOM 1235 C C . LYS A 1 163 ? -10.814 3.022 10.676 1.00 94.69 163 LYS A C 1
ATOM 1237 O O . LYS A 1 163 ? -11.081 1.832 10.557 1.00 94.69 163 LYS A O 1
ATOM 1242 N N . PHE A 1 164 ? -9.695 3.558 10.208 1.00 95.19 164 PHE A N 1
ATOM 1243 C CA . PHE A 1 164 ? -8.623 2.788 9.595 1.00 95.19 164 PHE A CA 1
ATOM 1244 C C . PHE A 1 164 ? -7.392 2.884 10.492 1.00 95.19 164 PHE A C 1
ATOM 1246 O O . PHE A 1 164 ? -6.794 3.952 10.623 1.00 95.19 164 PHE A O 1
ATOM 1253 N N . CYS A 1 165 ? -7.034 1.792 11.158 1.00 95.19 165 CYS A N 1
ATOM 1254 C CA . CYS A 1 165 ? -5.851 1.756 12.005 1.00 95.19 165 CYS A CA 1
ATOM 1255 C C . CYS A 1 165 ? -5.333 0.336 12.211 1.00 95.19 165 CYS A C 1
ATOM 1257 O O . CYS A 1 165 ? -6.110 -0.607 12.352 1.00 95.19 165 CYS A O 1
ATOM 1259 N N . ALA A 1 166 ? -4.010 0.218 12.262 1.00 95.38 166 ALA A N 1
ATOM 1260 C CA . ALA A 1 166 ? -3.311 -1.047 12.438 1.00 95.38 166 ALA A CA 1
ATOM 1261 C C . ALA A 1 166 ? -2.797 -1.174 13.876 1.00 95.38 166 ALA A C 1
ATOM 1263 O O . ALA A 1 166 ? -2.073 -0.298 14.350 1.00 95.38 166 ALA A O 1
ATOM 1264 N N . ILE A 1 167 ? -3.161 -2.249 14.574 1.00 95.69 167 ILE A N 1
ATOM 1265 C CA . ILE A 1 167 ? -2.669 -2.546 15.924 1.00 95.69 167 ILE A CA 1
ATOM 1266 C C . ILE A 1 167 ? -1.206 -3.007 15.833 1.00 95.69 167 ILE A C 1
ATOM 1268 O O . ILE A 1 167 ? -0.859 -3.866 15.023 1.00 95.69 167 ILE A O 1
ATOM 1272 N N . THR A 1 168 ? -0.353 -2.453 16.692 1.00 92.56 168 THR A N 1
ATOM 1273 C CA . THR A 1 168 ? 1.076 -2.778 16.789 1.00 92.56 168 THR A CA 1
ATOM 1274 C C . THR A 1 168 ? 1.537 -2.743 18.243 1.00 92.56 168 THR A C 1
ATOM 1276 O O . THR A 1 168 ? 0.953 -2.058 19.087 1.00 92.56 168 THR A O 1
ATOM 1279 N N . ARG A 1 169 ? 2.608 -3.473 18.556 1.00 86.56 169 ARG A N 1
ATOM 1280 C CA . ARG A 1 169 ? 3.307 -3.359 19.845 1.00 86.56 169 ARG A CA 1
ATOM 1281 C C . ARG A 1 169 ? 4.349 -2.242 19.862 1.00 86.56 169 ARG A C 1
ATOM 1283 O O . ARG A 1 169 ? 4.756 -1.830 20.946 1.00 86.56 169 ARG A O 1
ATOM 1290 N N . ASP A 1 170 ? 4.772 -1.754 18.698 1.00 86.50 170 ASP A N 1
ATOM 1291 C CA . ASP A 1 170 ? 5.787 -0.708 18.572 1.00 86.50 170 ASP A CA 1
ATOM 1292 C C . ASP A 1 170 ? 5.142 0.671 18.343 1.00 86.50 170 ASP A C 1
ATOM 1294 O O . ASP A 1 170 ? 4.743 1.032 17.237 1.00 86.50 170 ASP A O 1
ATOM 1298 N N . GLN A 1 171 ? 5.068 1.479 19.405 1.00 83.56 171 GLN A N 1
ATOM 1299 C CA . GLN A 1 171 ? 4.558 2.860 19.353 1.00 83.56 171 GLN A CA 1
ATOM 1300 C C . GLN A 1 171 ? 5.441 3.818 18.547 1.00 83.56 171 GLN A C 1
ATOM 1302 O O . GLN A 1 171 ? 5.006 4.929 18.225 1.00 83.56 171 GLN A O 1
ATOM 1307 N N . THR A 1 172 ? 6.686 3.421 18.283 1.00 84.94 172 THR A N 1
ATOM 1308 C CA . THR A 1 172 ? 7.681 4.223 17.570 1.00 84.94 172 THR A CA 1
ATOM 1309 C C . THR A 1 172 ? 7.707 3.916 16.078 1.00 84.94 172 THR A C 1
ATOM 1311 O O . THR A 1 172 ? 8.276 4.692 15.307 1.00 84.94 172 THR A O 1
ATOM 1314 N N . LEU A 1 173 ? 7.050 2.832 15.651 1.00 87.88 173 LEU A N 1
ATOM 1315 C CA . LEU A 1 173 ? 6.964 2.465 14.250 1.00 87.88 173 LEU A CA 1
ATOM 1316 C C . LEU A 1 173 ? 5.987 3.388 13.507 1.00 87.88 173 LEU A C 1
ATOM 1318 O O . LEU A 1 173 ? 4.772 3.210 13.537 1.00 87.88 173 LEU A O 1
ATOM 1322 N N . LEU A 1 174 ? 6.545 4.372 12.806 1.00 87.56 174 LEU A N 1
ATOM 1323 C CA . LEU A 1 174 ? 5.840 5.278 11.893 1.00 87.56 174 LEU A CA 1
ATOM 1324 C C . LEU A 1 174 ? 6.431 5.140 10.480 1.00 87.56 174 LEU A C 1
ATOM 1326 O O . LEU A 1 174 ? 7.086 4.149 10.183 1.00 87.56 174 LEU A O 1
ATOM 1330 N N . GLY A 1 175 ? 6.230 6.116 9.592 1.00 90.62 175 GLY A N 1
ATOM 1331 C CA . GLY A 1 175 ? 6.877 6.115 8.272 1.00 90.62 175 GLY A CA 1
ATOM 1332 C C . GLY A 1 175 ? 8.406 6.187 8.372 1.00 90.62 175 GLY A C 1
ATOM 1333 O O . GLY A 1 175 ? 8.938 6.915 9.209 1.00 90.62 175 GLY A O 1
ATOM 1334 N N . ALA A 1 176 ? 9.112 5.448 7.516 1.00 91.75 176 ALA A N 1
ATOM 1335 C CA . ALA A 1 176 ? 10.568 5.460 7.441 1.00 91.75 176 ALA A CA 1
ATOM 1336 C C . ALA A 1 176 ? 11.119 6.858 7.128 1.00 91.75 176 ALA A C 1
ATOM 1338 O O . ALA A 1 176 ? 10.650 7.544 6.221 1.00 91.75 176 ALA A O 1
ATOM 1339 N N . ILE A 1 177 ? 12.135 7.276 7.880 1.00 91.69 177 ILE A N 1
ATOM 1340 C CA . ILE A 1 177 ? 12.745 8.601 7.788 1.00 91.69 177 ILE A CA 1
ATOM 1341 C C . ILE A 1 177 ? 14.218 8.415 7.485 1.00 91.69 177 ILE A C 1
ATOM 1343 O O . ILE A 1 177 ? 14.941 7.712 8.193 1.00 91.69 177 ILE A O 1
ATOM 1347 N N . GLN A 1 178 ? 14.690 9.098 6.457 1.00 89.69 178 GLN A N 1
ATOM 1348 C CA . GLN A 1 178 ? 16.098 9.074 6.135 1.00 89.69 178 GLN A CA 1
ATOM 1349 C C . GLN A 1 178 ? 16.931 9.874 7.146 1.00 89.69 178 GLN A C 1
ATOM 1351 O O . GLN A 1 178 ? 16.489 10.888 7.687 1.00 89.69 178 GLN A O 1
ATOM 1356 N N . GLN A 1 179 ? 18.172 9.445 7.379 1.00 89.62 179 GLN A N 1
ATOM 1357 C CA . GLN A 1 179 ? 19.142 10.182 8.187 1.00 89.62 179 GLN A CA 1
ATOM 1358 C C . GLN A 1 179 ? 19.304 11.628 7.708 1.00 89.62 179 GLN A C 1
ATOM 1360 O O . GLN A 1 179 ? 19.624 11.897 6.548 1.00 89.62 179 GLN A O 1
ATOM 1365 N N . GLY A 1 180 ? 19.138 12.551 8.654 1.00 86.75 180 GLY A N 1
ATOM 1366 C CA . GLY A 1 180 ? 19.269 13.990 8.432 1.00 86.75 180 GLY A CA 1
ATOM 1367 C C . GLY A 1 180 ? 18.006 14.689 7.927 1.00 86.75 180 GLY A C 1
ATOM 1368 O O . GLY A 1 180 ? 18.061 15.909 7.748 1.00 86.75 180 GLY A O 1
ATOM 1369 N N . ASP A 1 181 ? 16.906 13.956 7.737 1.00 87.81 181 ASP A N 1
ATOM 1370 C CA . ASP A 1 181 ? 15.604 14.506 7.360 1.00 87.81 181 ASP A CA 1
ATOM 1371 C C . ASP A 1 181 ? 14.632 14.494 8.548 1.00 87.81 181 ASP A C 1
ATOM 1373 O O . ASP A 1 181 ? 14.771 13.708 9.488 1.00 87.81 181 ASP A O 1
ATOM 1377 N N . GLY A 1 182 ? 13.669 15.421 8.527 1.00 87.00 182 GLY A N 1
ATOM 1378 C CA . GLY A 1 182 ? 12.678 15.603 9.597 1.00 87.00 182 GLY A CA 1
ATOM 1379 C C . GLY A 1 182 ? 11.322 14.950 9.325 1.00 87.00 182 GLY A C 1
ATOM 1380 O O . GLY A 1 182 ? 10.444 15.003 10.182 1.00 87.00 182 GLY A O 1
ATOM 1381 N N . ALA A 1 183 ? 11.133 14.373 8.139 1.00 88.88 183 ALA A N 1
ATOM 1382 C CA . ALA A 1 183 ? 9.892 13.737 7.720 1.00 88.88 183 ALA A CA 1
ATOM 1383 C C . ALA A 1 183 ? 10.184 12.592 6.736 1.00 88.88 183 ALA A C 1
ATOM 1385 O O . ALA A 1 183 ? 11.236 12.608 6.088 1.00 88.88 183 ALA A O 1
ATOM 1386 N N . PRO A 1 184 ? 9.270 11.617 6.604 1.00 89.25 184 PRO A N 1
ATOM 1387 C CA . PRO A 1 184 ? 9.362 10.607 5.562 1.00 89.25 184 PRO A CA 1
ATOM 1388 C C . PRO A 1 184 ? 9.287 11.237 4.164 1.00 89.25 184 PRO A C 1
ATOM 1390 O O . PRO A 1 184 ? 8.577 12.225 3.956 1.00 89.25 184 PRO A O 1
ATOM 1393 N N . LEU A 1 185 ? 9.997 10.646 3.205 1.00 87.81 185 LEU A N 1
ATOM 1394 C CA . LEU A 1 185 ? 10.063 11.119 1.821 1.00 87.81 185 LEU A CA 1
ATOM 1395 C C . LEU A 1 185 ? 9.538 10.053 0.864 1.00 87.81 185 LEU A C 1
ATOM 1397 O O . LEU A 1 185 ? 9.729 8.855 1.086 1.00 87.81 185 LEU A O 1
ATOM 1401 N N . ARG A 1 186 ? 8.937 10.487 -0.241 1.00 84.88 186 ARG A N 1
ATOM 1402 C CA . ARG A 1 186 ? 8.619 9.614 -1.362 1.00 84.88 186 ARG A CA 1
ATOM 1403 C C . ARG A 1 186 ? 9.904 9.210 -2.101 1.00 84.88 186 ARG A C 1
ATOM 1405 O O . ARG A 1 186 ? 10.693 10.077 -2.490 1.00 84.88 186 ARG A O 1
ATOM 1412 N N . PRO A 1 187 ? 10.102 7.910 -2.381 1.00 81.69 187 PRO A N 1
ATOM 1413 C CA . PRO A 1 187 ? 11.188 7.468 -3.243 1.00 81.69 187 PRO A CA 1
ATOM 1414 C C . PRO A 1 187 ? 11.080 7.999 -4.677 1.00 81.69 187 PRO A C 1
ATOM 1416 O O . PRO A 1 187 ? 9.984 8.170 -5.205 1.00 81.69 187 PRO A O 1
ATOM 1419 N N . LEU A 1 188 ? 12.232 8.187 -5.328 1.00 81.25 188 LEU A N 1
ATOM 1420 C CA . LEU A 1 188 ? 12.435 8.700 -6.698 1.00 81.25 188 LEU A CA 1
ATOM 1421 C C . LEU A 1 188 ? 12.335 10.222 -6.899 1.00 81.25 188 LEU A C 1
ATOM 1423 O O . LEU A 1 188 ? 13.075 10.725 -7.740 1.00 81.25 188 LEU A O 1
ATOM 1427 N N . ASN A 1 189 ? 11.483 10.949 -6.168 1.00 77.62 189 ASN A N 1
ATOM 1428 C CA . ASN A 1 189 ? 11.378 12.418 -6.288 1.00 77.62 189 ASN A CA 1
ATOM 1429 C C . ASN A 1 189 ? 11.673 13.189 -4.987 1.00 77.62 189 ASN A C 1
ATOM 1431 O O . ASN A 1 189 ? 11.876 14.397 -5.043 1.00 77.62 189 ASN A O 1
ATOM 1435 N N . GLY A 1 190 ? 11.752 12.516 -3.834 1.00 81.50 190 GLY A N 1
ATOM 1436 C CA . GLY A 1 190 ? 12.138 13.141 -2.568 1.00 81.50 190 GLY A CA 1
ATOM 1437 C C . GLY A 1 190 ? 11.082 14.060 -1.962 1.00 81.50 190 GLY A C 1
ATOM 1438 O O . GLY A 1 190 ? 11.403 14.814 -1.043 1.00 81.50 190 GLY A O 1
ATOM 1439 N N . ASP A 1 191 ? 9.846 14.018 -2.459 1.00 83.56 191 ASP A N 1
ATOM 1440 C CA . ASP A 1 191 ? 8.771 14.847 -1.928 1.00 83.56 191 ASP A CA 1
ATOM 1441 C C . ASP A 1 191 ? 8.394 14.389 -0.510 1.00 83.56 191 ASP A C 1
ATOM 1443 O O . ASP A 1 191 ? 8.284 13.185 -0.259 1.00 83.56 191 ASP A O 1
ATOM 1447 N N . PRO A 1 192 ? 8.183 15.307 0.450 1.00 85.75 192 PRO A N 1
ATOM 1448 C CA . PRO A 1 192 ? 7.730 14.929 1.780 1.00 85.75 192 PRO A CA 1
ATOM 1449 C C . PRO A 1 192 ? 6.354 14.268 1.727 1.00 85.75 192 PRO A C 1
ATOM 1451 O O . PRO A 1 192 ? 5.418 14.816 1.144 1.00 85.75 192 PRO A O 1
ATOM 1454 N N . VAL A 1 193 ? 6.202 13.141 2.417 1.00 85.44 193 VAL A N 1
ATOM 1455 C CA . VAL A 1 193 ? 4.902 12.487 2.604 1.00 85.44 193 VAL A CA 1
ATOM 1456 C C . VAL A 1 193 ? 4.427 12.649 4.043 1.00 85.44 193 VAL A C 1
ATOM 1458 O O . VAL A 1 193 ? 5.197 12.949 4.958 1.00 85.44 193 VAL A O 1
ATOM 1461 N N . THR A 1 194 ? 3.124 12.480 4.261 1.00 79.75 194 THR A N 1
ATOM 1462 C CA . THR A 1 194 ? 2.581 12.564 5.623 1.00 79.75 194 THR A CA 1
ATOM 1463 C C . THR A 1 194 ? 2.972 11.300 6.392 1.00 79.75 194 THR A C 1
ATOM 1465 O O . THR A 1 194 ? 2.908 10.207 5.837 1.00 79.75 194 THR A O 1
ATOM 1468 N N . ALA A 1 195 ? 3.360 11.435 7.661 1.00 81.19 195 ALA A N 1
ATOM 1469 C CA . ALA A 1 195 ? 3.556 10.302 8.565 1.00 81.19 195 ALA A CA 1
ATOM 1470 C C . ALA A 1 195 ? 2.263 10.023 9.352 1.00 81.19 195 ALA A C 1
ATOM 1472 O O . ALA A 1 195 ? 1.601 10.983 9.771 1.00 81.19 195 ALA A O 1
ATOM 1473 N N . PRO A 1 196 ? 1.893 8.751 9.578 1.00 86.25 196 PRO A N 1
ATOM 1474 C CA . PRO A 1 196 ? 0.782 8.426 10.459 1.00 86.25 196 PRO A CA 1
ATOM 1475 C C . PRO A 1 196 ? 1.140 8.762 11.914 1.00 86.25 196 PRO A C 1
ATOM 1477 O O . PRO A 1 196 ? 2.294 9.053 12.236 1.00 86.25 196 PRO A O 1
ATOM 1480 N N . LYS A 1 197 ? 0.142 8.744 12.799 1.00 88.12 197 LYS A N 1
ATOM 1481 C CA . LYS A 1 197 ? 0.331 8.967 14.241 1.00 88.12 197 LYS A CA 1
ATOM 1482 C C . LYS A 1 197 ? 0.108 7.669 14.999 1.00 88.12 197 LYS A C 1
ATOM 1484 O O . LYS A 1 197 ? -0.687 6.847 14.559 1.00 88.12 197 LYS A O 1
ATOM 1489 N N . SER A 1 198 ? 0.756 7.513 16.147 1.00 90.94 198 SER A N 1
ATOM 1490 C CA . SER A 1 198 ? 0.436 6.440 17.086 1.00 90.94 198 SER A CA 1
ATOM 1491 C C . SER A 1 198 ? -0.551 6.915 18.152 1.00 90.94 198 SER A C 1
ATOM 1493 O O . SER A 1 198 ? -0.582 8.089 18.530 1.00 90.94 198 SER A O 1
ATOM 1495 N N . ALA A 1 199 ? -1.385 5.991 18.614 1.00 92.12 199 ALA A N 1
ATOM 1496 C CA . ALA A 1 199 ? -2.309 6.169 19.727 1.00 92.12 199 ALA A CA 1
ATOM 1497 C C . ALA A 1 199 ? -2.501 4.831 20.462 1.00 92.12 199 ALA A C 1
ATOM 1499 O O . ALA A 1 199 ? -1.923 3.811 20.071 1.00 92.12 199 ALA A O 1
ATOM 1500 N N . SER A 1 200 ? -3.293 4.844 21.535 1.00 93.69 200 SER A N 1
ATOM 1501 C CA . SER A 1 200 ? -3.550 3.664 22.363 1.00 93.69 200 SER A CA 1
ATOM 1502 C C . SER A 1 200 ? -5.041 3.447 22.592 1.00 93.69 200 SER A C 1
ATOM 1504 O O . SER A 1 200 ? -5.826 4.395 22.608 1.00 93.69 200 SER A O 1
ATOM 1506 N N . ALA A 1 201 ? -5.419 2.186 22.754 1.00 95.69 201 ALA A N 1
ATOM 1507 C CA . ALA A 1 201 ? -6.781 1.721 22.995 1.00 95.69 201 ALA A CA 1
ATOM 1508 C C . ALA A 1 201 ? -6.739 0.421 23.809 1.00 95.69 201 ALA A C 1
ATOM 1510 O O . ALA A 1 201 ? -5.659 -0.077 24.129 1.00 95.69 201 ALA A O 1
ATOM 1511 N N . TYR A 1 202 ? -7.903 -0.149 24.110 1.00 96.75 202 TYR A N 1
ATOM 1512 C CA . TYR A 1 202 ? -7.988 -1.493 24.666 1.00 96.75 202 TYR A CA 1
ATOM 1513 C C . TYR A 1 202 ? -8.269 -2.540 23.587 1.00 96.75 202 TYR A C 1
ATOM 1515 O O . TYR A 1 202 ? -9.003 -2.279 22.637 1.00 96.75 202 TYR A O 1
ATOM 1523 N N . ALA A 1 203 ? -7.712 -3.737 23.747 1.00 95.56 203 ALA A N 1
ATOM 1524 C CA . ALA A 1 203 ? -8.103 -4.932 23.005 1.00 95.56 203 ALA A CA 1
ATOM 1525 C C . ALA A 1 203 ? -7.883 -6.167 23.885 1.00 95.56 203 ALA A C 1
ATOM 1527 O O . ALA A 1 203 ? -6.828 -6.300 24.511 1.00 95.56 203 ALA A O 1
ATOM 1528 N N . ALA A 1 204 ? -8.864 -7.071 23.933 1.00 92.88 204 ALA A N 1
ATOM 1529 C CA . ALA A 1 204 ? -8.796 -8.290 24.745 1.00 92.88 204 ALA A CA 1
ATOM 1530 C C . ALA A 1 204 ? -8.406 -8.029 26.224 1.00 92.88 204 ALA A C 1
ATOM 1532 O O . ALA A 1 204 ? -7.591 -8.752 26.802 1.00 92.88 204 ALA A O 1
ATOM 1533 N N . GLY A 1 205 ? -8.898 -6.931 26.816 1.00 93.81 205 GLY A N 1
ATOM 1534 C CA . GLY A 1 205 ? -8.578 -6.511 28.186 1.00 93.81 205 GLY A CA 1
ATOM 1535 C C . GLY A 1 205 ? -7.220 -5.817 28.380 1.00 93.81 205 GLY A C 1
ATOM 1536 O O . GLY A 1 205 ? -6.932 -5.357 29.487 1.00 93.81 205 GLY A O 1
ATOM 1537 N N . ASN A 1 206 ? -6.387 -5.715 27.339 1.00 93.69 206 ASN A N 1
ATOM 1538 C CA . ASN A 1 206 ? -5.035 -5.156 27.409 1.00 93.69 206 ASN A CA 1
ATOM 1539 C C . ASN A 1 206 ? -4.954 -3.763 26.780 1.00 93.69 206 ASN A C 1
ATOM 1541 O O . ASN A 1 206 ? -5.645 -3.481 25.803 1.00 93.69 206 ASN A O 1
ATOM 1545 N N . ASP A 1 207 ? -4.054 -2.923 27.295 1.00 93.38 207 ASP A N 1
ATOM 1546 C CA . ASP A 1 207 ? -3.612 -1.709 26.607 1.00 93.38 207 ASP A CA 1
ATOM 1547 C C . ASP A 1 207 ? -2.825 -2.100 25.345 1.00 93.38 207 ASP A C 1
ATOM 1549 O O . ASP A 1 207 ? -1.820 -2.812 25.417 1.00 93.38 207 ASP A O 1
ATOM 1553 N N . VAL A 1 208 ? -3.283 -1.631 24.187 1.00 93.94 208 VAL A N 1
ATOM 1554 C CA . VAL A 1 208 ? -2.631 -1.840 22.893 1.00 93.94 208 VAL A CA 1
ATOM 1555 C C . VAL A 1 208 ? -2.327 -0.512 22.227 1.00 93.94 208 VAL A C 1
ATOM 1557 O O . VAL A 1 208 ? -3.011 0.490 22.442 1.00 93.94 208 VAL A O 1
ATOM 1560 N N . SER A 1 209 ? -1.306 -0.515 21.381 1.00 94.25 209 SER A N 1
ATOM 1561 C CA . SER A 1 209 ? -0.983 0.620 20.530 1.00 94.25 209 SER A CA 1
ATOM 1562 C C . SER A 1 209 ? -1.454 0.377 19.113 1.00 94.25 209 SER A C 1
ATOM 1564 O O . SER A 1 209 ? -1.617 -0.760 18.671 1.00 94.25 209 SER A O 1
ATOM 1566 N N . PHE A 1 210 ? -1.716 1.460 18.399 1.00 94.50 210 PHE A N 1
ATOM 1567 C CA . PHE A 1 210 ? -2.103 1.389 17.005 1.00 94.50 210 PHE A CA 1
ATOM 1568 C C . PHE A 1 210 ? -1.579 2.587 16.227 1.00 94.50 210 PHE A C 1
ATOM 1570 O O . PHE A 1 210 ? -1.397 3.680 16.769 1.00 94.50 210 PHE A O 1
ATOM 1577 N N . ILE A 1 211 ? -1.365 2.365 14.937 1.00 94.00 211 ILE A N 1
ATOM 1578 C CA . ILE A 1 211 ? -1.040 3.389 13.954 1.00 94.00 211 ILE A CA 1
ATOM 1579 C C . ILE A 1 211 ? -2.354 3.885 13.355 1.00 94.00 211 ILE A C 1
ATOM 1581 O O . ILE A 1 211 ? -3.105 3.112 12.762 1.00 94.00 211 ILE A O 1
ATOM 1585 N N . ASP A 1 212 ? -2.642 5.171 13.519 1.00 93.06 212 ASP A N 1
ATOM 1586 C CA . ASP A 1 212 ? -3.806 5.834 12.945 1.00 93.06 212 ASP A CA 1
ATOM 1587 C C . ASP A 1 212 ? -3.571 6.130 11.460 1.00 93.06 212 ASP A C 1
ATOM 1589 O O . ASP A 1 212 ? -2.747 6.976 11.093 1.00 93.06 212 ASP A O 1
ATOM 1593 N N . LEU A 1 213 ? -4.310 5.418 10.609 1.00 92.31 213 LEU A N 1
ATOM 1594 C CA . LEU A 1 213 ? -4.246 5.515 9.153 1.00 92.31 213 LEU A CA 1
ATOM 1595 C C . LEU A 1 213 ? -5.386 6.377 8.581 1.00 92.31 213 LEU A C 1
ATOM 1597 O O . LEU A 1 213 ? -5.492 6.538 7.362 1.00 92.31 213 LEU A O 1
ATOM 1601 N N . GLY A 1 214 ? -6.188 7.003 9.447 1.00 89.88 214 GLY A N 1
ATOM 1602 C CA . GLY A 1 214 ? -7.288 7.902 9.109 1.00 89.88 214 GLY A CA 1
ATOM 1603 C C . GLY A 1 214 ? -8.671 7.298 9.365 1.00 89.88 214 GLY A C 1
ATOM 1604 O O . GLY A 1 214 ? -8.826 6.263 10.007 1.00 89.88 214 GLY A O 1
ATOM 1605 N N . ASN A 1 215 ? -9.710 7.975 8.878 1.00 88.88 215 ASN A N 1
ATOM 1606 C CA . ASN A 1 215 ? -11.110 7.582 9.087 1.00 88.88 215 ASN A CA 1
ATOM 1607 C C . ASN A 1 215 ? -11.733 7.030 7.792 1.00 88.88 215 ASN A C 1
ATOM 1609 O O . ASN A 1 215 ? -11.032 6.798 6.808 1.00 88.88 215 ASN A O 1
ATOM 1613 N N . ALA A 1 216 ? -13.054 6.842 7.781 1.00 77.81 216 ALA A N 1
ATOM 1614 C CA . ALA A 1 216 ? -13.818 6.277 6.664 1.00 77.81 216 ALA A CA 1
ATOM 1615 C C . ALA A 1 216 ? -13.559 6.924 5.294 1.00 77.81 216 ALA A C 1
ATOM 1617 O O . ALA A 1 216 ? -13.760 6.275 4.282 1.00 77.81 216 ALA A O 1
ATOM 1618 N N . GLN A 1 217 ? -13.044 8.156 5.215 1.00 84.62 217 GLN A N 1
ATOM 1619 C CA . GLN A 1 217 ? -12.649 8.744 3.925 1.00 84.62 217 GLN A CA 1
ATOM 1620 C C . GLN A 1 217 ? -11.447 8.034 3.264 1.00 84.62 217 GLN A C 1
ATOM 1622 O O . GLN A 1 217 ? -10.993 8.466 2.211 1.00 84.62 217 GLN A O 1
ATOM 1627 N N . ARG A 1 218 ? -10.883 6.994 3.892 1.00 90.00 218 ARG A N 1
ATOM 1628 C CA . ARG A 1 218 ? -9.743 6.209 3.395 1.00 90.00 218 ARG A CA 1
ATOM 1629 C C . ARG A 1 218 ? -10.137 4.887 2.750 1.00 90.00 218 ARG A C 1
ATOM 1631 O O . ARG A 1 218 ? -9.341 4.325 2.010 1.00 90.00 218 ARG A O 1
ATOM 1638 N N . PHE A 1 219 ? -11.317 4.362 3.061 1.00 93.38 219 PHE A N 1
ATOM 1639 C CA . PHE A 1 219 ? -11.762 3.054 2.599 1.00 93.38 219 PHE A CA 1
ATOM 1640 C C . PHE A 1 219 ? -13.283 2.985 2.609 1.00 93.38 219 PHE A C 1
ATOM 1642 O O . PHE A 1 219 ? -13.948 3.665 3.382 1.00 93.38 219 PHE A O 1
ATOM 1649 N N . THR A 1 220 ? -13.830 2.113 1.781 1.00 92.38 220 THR A N 1
ATOM 1650 C CA . THR A 1 220 ? -15.265 1.836 1.730 1.00 92.38 220 THR A CA 1
ATOM 1651 C C . THR A 1 220 ? -15.505 0.375 2.095 1.00 92.38 220 THR A C 1
ATOM 1653 O O . THR A 1 220 ? -14.594 -0.449 2.026 1.00 92.38 220 THR A O 1
ATOM 1656 N N . PHE A 1 221 ? -16.697 0.066 2.587 1.00 93.50 221 PHE A N 1
ATOM 1657 C CA . PHE A 1 221 ? -17.130 -1.297 2.875 1.00 93.50 221 PHE A CA 1
ATOM 1658 C C . PHE A 1 221 ? -18.645 -1.373 2.734 1.00 93.50 221 PHE A C 1
ATOM 1660 O O . PHE A 1 221 ? -19.354 -0.379 2.921 1.00 93.50 221 PHE A O 1
ATOM 1667 N N . ASP A 1 222 ? -19.141 -2.560 2.418 1.00 92.38 222 ASP A N 1
ATOM 1668 C CA . ASP A 1 222 ? -20.570 -2.814 2.331 1.00 92.38 222 ASP A CA 1
ATOM 1669 C C . ASP A 1 222 ? -21.199 -2.757 3.741 1.00 92.38 222 ASP A C 1
ATOM 1671 O O . ASP A 1 222 ? -20.777 -3.492 4.635 1.00 92.38 222 ASP A O 1
ATOM 1675 N N . PRO A 1 223 ? -22.212 -1.909 3.989 1.00 88.94 223 PRO A N 1
ATOM 1676 C CA . PRO A 1 223 ? -22.746 -1.697 5.336 1.00 88.94 223 PRO A CA 1
ATOM 1677 C C . PRO A 1 223 ? -23.568 -2.878 5.877 1.00 88.94 223 PRO A C 1
ATOM 1679 O O . PRO A 1 223 ? -23.919 -2.877 7.056 1.00 88.94 223 PRO A O 1
ATOM 1682 N N . VAL A 1 224 ? -23.912 -3.864 5.041 1.00 89.69 224 VAL A N 1
ATOM 1683 C CA . VAL A 1 224 ? -24.702 -5.041 5.436 1.00 89.69 224 VAL A CA 1
ATOM 1684 C C . VAL A 1 224 ? -23.788 -6.219 5.759 1.00 89.69 224 VAL A C 1
ATOM 1686 O O . VAL A 1 224 ? -23.952 -6.882 6.779 1.00 89.69 224 VAL A O 1
ATOM 1689 N N . THR A 1 225 ? -22.826 -6.484 4.884 1.00 93.75 225 THR A N 1
ATOM 1690 C CA . THR A 1 225 ? -21.898 -7.615 4.963 1.00 93.75 225 THR A CA 1
ATOM 1691 C C . THR A 1 225 ? -20.591 -7.260 5.662 1.00 93.75 225 THR A C 1
ATOM 1693 O O . THR A 1 225 ? -19.859 -8.168 6.042 1.00 93.75 225 THR A O 1
ATOM 1696 N N . LEU A 1 226 ? -20.299 -5.965 5.835 1.00 93.94 226 LEU A N 1
ATOM 1697 C CA . LEU A 1 226 ? -19.050 -5.407 6.363 1.00 93.94 226 LEU A CA 1
ATOM 1698 C C . LEU A 1 226 ? -17.804 -5.750 5.539 1.00 93.94 226 LEU A C 1
ATOM 1700 O O . LEU A 1 226 ? -16.690 -5.539 6.010 1.00 93.94 226 LEU A O 1
ATOM 1704 N N . VAL A 1 227 ? -17.962 -6.268 4.321 1.00 95.94 227 VAL A N 1
ATOM 1705 C CA . VAL A 1 227 ? -16.835 -6.569 3.431 1.00 95.94 227 VAL A CA 1
ATOM 1706 C C . VAL A 1 227 ? -16.205 -5.264 2.957 1.00 95.94 227 VAL A C 1
ATOM 1708 O O . VAL A 1 227 ? -16.901 -4.393 2.440 1.00 95.94 227 VAL A O 1
ATOM 1711 N N . VAL A 1 228 ? -14.893 -5.137 3.143 1.00 96.00 228 VAL A N 1
ATOM 1712 C CA . VAL A 1 228 ? -14.101 -3.977 2.722 1.00 96.00 228 VAL A CA 1
ATOM 1713 C C . VAL A 1 228 ? -13.895 -4.009 1.213 1.00 96.00 228 VAL A C 1
ATOM 1715 O O . VAL A 1 228 ? -13.522 -5.042 0.656 1.00 96.00 228 VAL A O 1
ATOM 1718 N N . ASP A 1 229 ? -14.105 -2.864 0.564 1.00 94.38 229 ASP A N 1
ATOM 1719 C CA . ASP A 1 229 ? -13.874 -2.696 -0.866 1.00 94.38 229 ASP A CA 1
ATOM 1720 C C . ASP A 1 229 ? -12.378 -2.867 -1.172 1.00 94.38 229 ASP A C 1
ATOM 1722 O O . ASP A 1 229 ? -11.526 -2.130 -0.665 1.00 94.38 229 ASP A O 1
ATOM 1726 N N . GLU A 1 230 ? -12.059 -3.831 -2.035 1.00 95.12 230 GLU A N 1
ATOM 1727 C CA . GLU A 1 230 ? -10.705 -4.058 -2.535 1.00 95.12 230 GLU A CA 1
ATOM 1728 C C . GLU A 1 230 ? -10.472 -3.389 -3.896 1.00 95.12 230 GLU A C 1
ATOM 1730 O O . GLU A 1 230 ? -11.377 -3.237 -4.719 1.00 95.12 230 GLU A O 1
ATOM 1735 N N . THR A 1 231 ? -9.218 -3.025 -4.153 1.00 96.50 231 THR A N 1
ATOM 1736 C CA . THR A 1 231 ? -8.749 -2.502 -5.447 1.00 96.50 231 THR A CA 1
ATOM 1737 C C . THR A 1 231 ? -7.535 -3.299 -5.938 1.00 96.50 231 THR A C 1
ATOM 1739 O O . THR A 1 231 ? -6.844 -3.912 -5.126 1.00 96.50 231 THR A O 1
ATOM 1742 N N . PRO A 1 232 ? -7.244 -3.367 -7.247 1.00 97.44 232 PRO A N 1
ATOM 1743 C CA . PRO A 1 232 ? -6.110 -4.138 -7.746 1.00 97.44 232 PRO A CA 1
ATOM 1744 C C . PRO A 1 232 ? -4.789 -3.380 -7.563 1.00 97.44 232 PRO A C 1
ATOM 1746 O O . PRO A 1 232 ? -4.680 -2.214 -7.938 1.00 97.44 232 PRO A O 1
ATOM 1749 N N . LEU A 1 233 ? -3.769 -4.048 -7.021 1.00 98.19 233 LEU A N 1
ATOM 1750 C CA . LEU A 1 233 ? -2.381 -3.585 -7.041 1.00 98.19 233 LEU A CA 1
ATOM 1751 C C . LEU A 1 233 ? -1.614 -4.413 -8.065 1.00 98.19 233 LEU A C 1
ATOM 1753 O O . LEU A 1 233 ? -1.337 -5.591 -7.851 1.00 98.19 233 LEU A O 1
ATOM 1757 N N . TYR A 1 234 ? -1.285 -3.790 -9.185 1.00 98.38 234 TYR A N 1
ATOM 1758 C CA . TYR A 1 234 ? -0.618 -4.440 -10.298 1.00 98.38 234 TYR A CA 1
ATOM 1759 C C . TYR A 1 234 ? 0.895 -4.461 -10.074 1.00 98.38 234 TYR A C 1
ATOM 1761 O O . TYR A 1 234 ? 1.546 -3.411 -10.045 1.00 98.38 234 TYR A O 1
ATOM 1769 N N . ALA A 1 235 ? 1.444 -5.661 -9.911 1.00 97.81 235 ALA A N 1
ATOM 1770 C CA . ALA A 1 235 ? 2.870 -5.926 -9.811 1.00 97.81 235 ALA A CA 1
ATOM 1771 C C . ALA A 1 235 ? 3.389 -6.405 -11.171 1.00 97.81 235 ALA A C 1
ATOM 1773 O O . ALA A 1 235 ? 2.848 -7.337 -11.763 1.00 97.81 235 ALA A O 1
ATOM 1774 N N . PHE A 1 236 ? 4.415 -5.747 -11.706 1.00 98.38 236 PHE A N 1
ATOM 1775 C CA . PHE A 1 236 ? 4.955 -6.128 -13.007 1.00 98.38 236 PHE A CA 1
ATOM 1776 C C . PHE A 1 236 ? 5.791 -7.394 -12.906 1.00 98.38 236 PHE A C 1
ATOM 1778 O O . PHE A 1 236 ? 6.582 -7.549 -11.980 1.00 98.38 236 PHE A O 1
ATOM 1785 N N . ALA A 1 237 ? 5.650 -8.263 -13.901 1.00 97.69 237 ALA A N 1
ATOM 1786 C CA . ALA A 1 237 ? 6.359 -9.525 -13.974 1.00 97.69 237 ALA A CA 1
ATOM 1787 C C . ALA A 1 237 ? 6.931 -9.779 -15.373 1.00 97.69 237 ALA A C 1
ATOM 1789 O O . ALA A 1 237 ? 6.375 -9.356 -16.394 1.00 97.69 237 ALA A O 1
ATOM 1790 N N . LEU A 1 238 ? 8.034 -10.524 -15.412 1.00 96.56 238 LEU A N 1
ATOM 1791 C CA . LEU A 1 238 ? 8.609 -11.107 -16.624 1.00 96.56 238 LEU A CA 1
ATOM 1792 C C . LEU A 1 238 ? 8.467 -12.635 -16.577 1.00 96.56 238 LEU A C 1
ATOM 1794 O O . LEU A 1 238 ? 8.389 -13.198 -15.486 1.00 96.56 238 LEU A O 1
ATOM 1798 N N . PRO A 1 239 ? 8.411 -13.325 -17.730 1.00 94.25 239 PRO A N 1
ATOM 1799 C CA . PRO A 1 239 ? 8.338 -14.780 -17.739 1.00 94.25 239 PRO A CA 1
ATOM 1800 C C . PRO A 1 239 ? 9.674 -15.394 -17.301 1.00 94.25 239 PRO A C 1
ATOM 1802 O O . PRO A 1 239 ? 10.733 -14.984 -17.781 1.00 94.25 239 PRO A O 1
ATOM 1805 N N . ASP A 1 240 ? 9.625 -16.412 -16.444 1.00 91.69 240 ASP A N 1
ATOM 1806 C CA . ASP A 1 240 ? 10.762 -17.293 -16.181 1.00 91.69 240 ASP A CA 1
ATOM 1807 C C . ASP A 1 240 ? 11.025 -18.257 -17.356 1.00 91.69 240 ASP A C 1
ATOM 1809 O O . ASP A 1 240 ? 10.372 -18.214 -18.403 1.00 91.69 240 ASP A O 1
ATOM 1813 N N . ALA A 1 241 ? 11.986 -19.169 -17.183 1.00 90.62 241 ALA A N 1
ATOM 1814 C CA . ALA A 1 241 ? 12.325 -20.176 -18.191 1.00 90.62 241 ALA A CA 1
ATOM 1815 C C . ALA A 1 241 ? 11.159 -21.121 -18.557 1.00 90.62 241 ALA A C 1
ATOM 1817 O O . ALA A 1 241 ? 11.184 -21.726 -19.628 1.00 90.62 241 ALA A O 1
ATOM 1818 N N . ASN A 1 242 ? 10.150 -21.245 -17.691 1.00 89.50 242 ASN A N 1
ATOM 1819 C CA . ASN A 1 242 ? 8.954 -22.062 -17.893 1.00 89.50 242 ASN A CA 1
ATOM 1820 C C . ASN A 1 242 ? 7.740 -21.228 -18.346 1.00 89.50 242 ASN A C 1
ATOM 1822 O O . ASN A 1 242 ? 6.671 -21.788 -18.589 1.00 89.50 242 ASN A O 1
ATOM 1826 N N . GLY A 1 243 ? 7.890 -19.907 -18.475 1.00 85.00 243 GLY A N 1
ATOM 1827 C CA . GLY A 1 243 ? 6.820 -18.981 -18.836 1.00 85.00 243 GLY A CA 1
ATOM 1828 C C . GLY A 1 243 ? 5.946 -18.519 -17.667 1.00 85.00 243 GLY A C 1
ATOM 1829 O O . GLY A 1 243 ? 4.945 -17.847 -17.916 1.00 85.00 243 GLY A O 1
ATOM 1830 N N . PHE A 1 244 ? 6.295 -18.845 -16.418 1.00 88.00 244 PHE A N 1
ATOM 1831 C CA . PHE A 1 244 ? 5.580 -18.356 -15.238 1.00 88.00 244 PHE A CA 1
ATOM 1832 C C . PHE A 1 244 ? 5.967 -16.907 -14.922 1.00 88.00 244 PHE A C 1
ATOM 1834 O O . PHE A 1 244 ? 7.127 -16.534 -15.111 1.00 88.00 244 PHE A O 1
ATOM 1841 N N . PRO A 1 245 ? 5.026 -16.072 -14.446 1.00 91.69 245 PRO A N 1
ATOM 1842 C CA . PRO A 1 245 ? 5.336 -14.703 -14.061 1.00 91.69 245 PRO A CA 1
ATOM 1843 C C . PRO A 1 245 ? 6.264 -14.676 -12.840 1.00 91.69 245 PRO A C 1
ATOM 1845 O O . PRO A 1 245 ? 6.000 -15.323 -11.829 1.00 91.69 245 PRO A O 1
ATOM 1848 N N . VAL A 1 246 ? 7.335 -13.891 -12.931 1.00 93.69 246 VAL A N 1
ATOM 1849 C CA . VAL A 1 246 ? 8.217 -13.538 -11.814 1.00 93.69 246 VAL A CA 1
ATOM 1850 C C . VAL A 1 246 ? 8.189 -12.027 -11.649 1.00 93.69 246 VAL A C 1
ATOM 1852 O O . VAL A 1 246 ? 8.567 -11.300 -12.572 1.00 93.69 246 VAL A O 1
ATOM 1855 N N . GLU A 1 247 ? 7.720 -11.569 -10.486 1.00 94.62 247 GLU A N 1
ATOM 1856 C CA . GLU A 1 247 ? 7.665 -10.148 -10.130 1.00 94.62 247 GLU A CA 1
ATOM 1857 C C . GLU A 1 247 ? 9.059 -9.511 -10.250 1.00 94.62 247 GLU A C 1
ATOM 1859 O O . GLU A 1 247 ? 10.063 -10.067 -9.797 1.00 94.62 247 GLU A O 1
ATOM 1864 N N . VAL A 1 248 ? 9.118 -8.335 -10.872 1.00 94.44 248 VAL A N 1
ATOM 1865 C CA . VAL A 1 248 ? 10.325 -7.508 -10.956 1.00 94.44 248 VAL A CA 1
ATOM 1866 C C . VAL A 1 248 ? 10.217 -6.326 -9.997 1.00 94.44 248 VAL A C 1
ATOM 1868 O O . VAL A 1 248 ? 9.135 -5.782 -9.789 1.00 94.44 248 VAL A O 1
ATOM 1871 N N . ASP A 1 249 ? 11.354 -5.906 -9.438 1.00 90.75 249 ASP A N 1
ATOM 1872 C CA . ASP A 1 249 ? 11.459 -4.797 -8.476 1.00 90.75 249 ASP A CA 1
ATOM 1873 C C . ASP A 1 249 ? 11.267 -3.426 -9.160 1.00 90.75 249 ASP A C 1
ATOM 1875 O O . ASP A 1 249 ? 12.207 -2.651 -9.363 1.00 90.75 249 ASP A O 1
ATOM 1879 N N . LEU A 1 250 ? 10.030 -3.157 -9.580 1.00 94.81 250 LEU A N 1
ATOM 1880 C CA . LEU A 1 250 ? 9.567 -1.908 -10.180 1.00 94.81 250 LEU A CA 1
ATOM 1881 C C . LEU A 1 250 ? 8.404 -1.317 -9.367 1.00 94.81 250 LEU A C 1
ATOM 1883 O O . LEU A 1 250 ? 7.661 -2.062 -8.723 1.00 94.81 250 LEU A O 1
ATOM 1887 N N . PRO A 1 251 ? 8.189 0.014 -9.423 1.00 95.50 251 PRO A N 1
ATOM 1888 C CA . PRO A 1 251 ? 7.012 0.629 -8.823 1.00 95.50 251 PRO A CA 1
ATOM 1889 C C . PRO A 1 251 ? 5.720 -0.024 -9.325 1.00 95.50 251 PRO A C 1
ATOM 1891 O O . PRO A 1 251 ? 5.499 -0.155 -10.531 1.00 95.50 251 PRO A O 1
ATOM 1894 N N . LYS A 1 252 ? 4.860 -0.414 -8.382 1.00 96.75 252 LYS A N 1
ATOM 1895 C CA . LYS A 1 252 ? 3.560 -1.038 -8.666 1.00 96.75 252 LYS A CA 1
ATOM 1896 C C . LYS A 1 252 ? 2.551 0.001 -9.143 1.00 96.75 252 LYS A C 1
ATOM 1898 O O . LYS A 1 252 ? 2.716 1.197 -8.887 1.00 96.75 252 LYS A O 1
ATOM 1903 N N . VAL A 1 253 ? 1.482 -0.457 -9.788 1.00 97.94 253 VAL A N 1
ATOM 1904 C CA . VAL A 1 253 ? 0.365 0.411 -10.181 1.00 97.94 253 VAL A CA 1
ATOM 1905 C C . VAL A 1 253 ? -0.846 0.128 -9.311 1.00 97.94 253 VAL A C 1
ATOM 1907 O O . VAL A 1 253 ? -1.409 -0.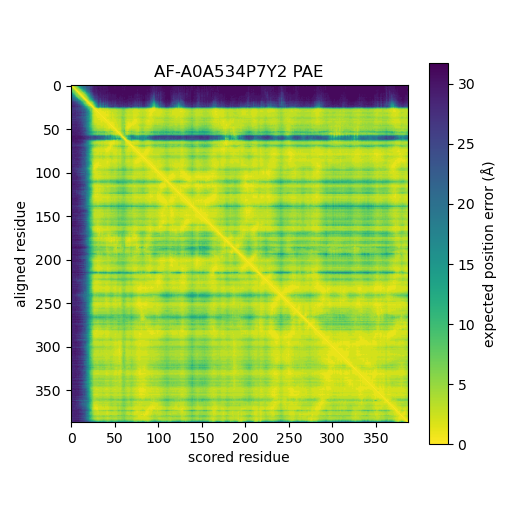964 -9.349 1.00 97.94 253 VAL A O 1
ATOM 1910 N N . GLY A 1 254 ? -1.253 1.121 -8.530 1.00 97.19 254 GLY A N 1
ATOM 1911 C CA . GLY A 1 254 ? -2.479 1.064 -7.755 1.00 97.19 254 GLY A CA 1
ATOM 1912 C C . GLY A 1 254 ? -3.686 1.441 -8.610 1.00 97.19 254 GLY A C 1
ATOM 1913 O O . GLY A 1 254 ? -3.756 2.561 -9.119 1.00 97.19 254 GLY A O 1
ATOM 1914 N N . GLY A 1 255 ? -4.639 0.528 -8.768 1.00 95.75 255 GLY A N 1
ATOM 1915 C CA . GLY A 1 255 ? -5.984 0.839 -9.240 1.00 95.75 255 GLY A CA 1
ATOM 1916 C C . GLY A 1 255 ? -6.883 1.590 -8.257 1.00 95.75 255 GLY A C 1
ATOM 1917 O O . GLY A 1 255 ? -6.514 1.944 -7.145 1.00 95.75 255 GLY A O 1
ATOM 1918 N N . THR A 1 256 ? -8.086 1.904 -8.712 1.00 94.81 256 THR A N 1
ATOM 1919 C CA . THR A 1 256 ? -8.979 2.866 -8.049 1.00 94.81 256 THR A CA 1
ATOM 1920 C C . THR A 1 256 ? -10.403 2.355 -7.886 1.00 94.81 256 THR A C 1
ATOM 1922 O O . THR A 1 256 ? -11.201 2.964 -7.179 1.00 94.81 256 THR A O 1
ATOM 1925 N N . GLY A 1 257 ? -10.725 1.213 -8.490 1.00 94.19 257 GLY A N 1
ATOM 1926 C CA . GLY A 1 257 ? -11.970 0.483 -8.284 1.00 94.19 257 GLY A CA 1
ATOM 1927 C C . GLY A 1 257 ? -11.780 -1.014 -8.529 1.00 94.19 257 GLY A C 1
ATOM 1928 O O . GLY A 1 257 ? -10.650 -1.454 -8.752 1.00 94.19 257 GLY A O 1
ATOM 1929 N N . PRO A 1 258 ? -12.865 -1.806 -8.508 1.00 93.81 258 PRO A N 1
ATOM 1930 C CA . PRO A 1 258 ? -12.815 -3.214 -8.892 1.00 93.81 258 PRO A CA 1
ATOM 1931 C C . PRO A 1 258 ? -12.226 -3.396 -10.302 1.00 93.81 258 PRO A C 1
ATOM 1933 O O . PRO A 1 258 ? -12.321 -2.465 -11.111 1.00 93.81 258 PRO A O 1
ATOM 1936 N N . PRO A 1 259 ? -11.650 -4.570 -10.628 1.00 93.31 259 PRO A N 1
ATOM 1937 C CA . PRO A 1 259 ? -11.167 -4.859 -11.976 1.00 93.31 259 PRO A CA 1
ATOM 1938 C C . PRO A 1 259 ? -12.211 -4.527 -13.050 1.00 93.31 259 PRO A C 1
ATOM 1940 O O . PRO A 1 259 ? -13.392 -4.841 -12.894 1.00 93.31 259 PRO A O 1
ATOM 1943 N N . HIS A 1 260 ? -11.782 -3.867 -14.125 1.00 93.31 260 HIS A N 1
ATOM 1944 C CA . HIS A 1 260 ? -12.621 -3.394 -15.238 1.00 93.31 260 HIS A CA 1
ATOM 1945 C C . HIS A 1 260 ? -13.668 -2.336 -14.865 1.00 93.31 260 HIS A C 1
ATOM 1947 O O . HIS A 1 260 ? -14.569 -2.040 -15.649 1.00 93.31 260 HIS A O 1
ATOM 1953 N N . SER A 1 261 ? -13.576 -1.757 -13.667 1.00 94.50 261 SER A N 1
ATOM 1954 C CA . SER A 1 261 ? -14.462 -0.698 -13.176 1.00 94.50 261 SER A CA 1
ATOM 1955 C C . SER A 1 261 ? -13.674 0.381 -12.414 1.00 94.50 261 SER A C 1
ATOM 1957 O O . SER A 1 261 ? -13.959 0.635 -11.238 1.00 94.50 261 SER A O 1
ATOM 1959 N N . PRO A 1 262 ? -12.666 1.024 -13.042 1.00 93.38 262 PRO A N 1
ATOM 1960 C CA . PRO A 1 262 ? -11.888 2.074 -12.391 1.00 93.38 262 PRO A CA 1
ATOM 1961 C C . PRO A 1 262 ? -12.780 3.258 -11.991 1.00 93.38 262 PRO A C 1
ATOM 1963 O O . PRO A 1 262 ? -13.682 3.662 -12.727 1.00 93.38 262 PRO A O 1
ATOM 1966 N N . ARG A 1 263 ? -12.494 3.871 -10.835 1.00 93.00 263 ARG A N 1
ATOM 1967 C CA . ARG A 1 263 ? -13.193 5.085 -10.359 1.00 93.00 263 ARG A CA 1
ATOM 1968 C C . ARG A 1 263 ? -12.630 6.372 -10.975 1.00 93.00 263 ARG A C 1
ATOM 1970 O O . ARG A 1 263 ? -13.129 7.465 -10.685 1.00 93.00 263 ARG A O 1
ATOM 1977 N N . CYS A 1 264 ? -11.603 6.246 -11.811 1.00 91.31 264 CYS A N 1
ATOM 1978 C CA . CYS A 1 264 ? -10.807 7.331 -12.363 1.00 91.31 264 CYS A CA 1
ATOM 1979 C C . CYS A 1 264 ? -10.634 7.215 -13.881 1.00 91.31 264 CYS A C 1
ATOM 1981 O O . CYS A 1 264 ? -10.849 6.163 -14.477 1.00 91.31 264 CYS A O 1
ATOM 1983 N N . ASN A 1 265 ? -10.236 8.319 -14.513 1.00 87.00 265 ASN A N 1
ATOM 1984 C CA . ASN A 1 265 ? -10.117 8.433 -15.968 1.00 87.00 265 ASN A CA 1
ATOM 1985 C C . ASN A 1 265 ? -8.712 8.128 -16.535 1.00 87.00 265 ASN A C 1
ATOM 1987 O O . ASN A 1 265 ? -8.458 8.443 -17.698 1.00 87.00 265 ASN A O 1
ATOM 1991 N N . GLY A 1 266 ? -7.773 7.602 -15.742 1.00 83.75 266 GLY A N 1
ATOM 1992 C CA . GLY A 1 266 ? -6.385 7.380 -16.164 1.00 83.75 266 GLY A CA 1
ATOM 1993 C C . GLY A 1 266 ? -5.494 8.628 -16.183 1.00 83.75 266 GLY A C 1
ATOM 1994 O O . GLY A 1 266 ? -4.319 8.516 -16.517 1.00 83.75 266 GLY A O 1
ATOM 1995 N N . SER A 1 267 ? -6.015 9.811 -15.834 1.00 82.50 267 SER A N 1
ATOM 1996 C CA . SER A 1 267 ? -5.252 11.071 -15.775 1.00 82.50 267 SER A CA 1
ATOM 1997 C C . SER A 1 267 ? -5.289 11.737 -14.392 1.00 82.50 267 SER A C 1
ATOM 1999 O O . SER A 1 267 ? -5.061 12.946 -14.274 1.00 82.50 267 SER A O 1
ATOM 2001 N N . GLY A 1 268 ? -5.657 10.977 -13.360 1.00 80.56 268 GLY A N 1
ATOM 2002 C CA . GLY A 1 268 ? -5.767 11.426 -11.974 1.00 80.56 268 GLY A CA 1
ATOM 2003 C C . GLY A 1 268 ? -7.099 12.089 -11.614 1.00 80.56 268 GLY A C 1
ATOM 2004 O O . GLY A 1 268 ? -7.257 12.547 -10.484 1.00 80.56 268 GLY A O 1
ATOM 2005 N N . THR A 1 269 ? -8.073 12.162 -12.528 1.00 87.56 269 THR A N 1
ATOM 2006 C CA . THR A 1 269 ? -9.420 12.650 -12.183 1.00 87.56 269 THR A CA 1
ATOM 2007 C C . THR A 1 269 ? -10.289 11.480 -11.752 1.00 87.56 269 THR A C 1
ATOM 2009 O O . THR A 1 269 ? -10.492 10.545 -12.524 1.00 87.56 269 THR A O 1
ATOM 2012 N N . CYS A 1 270 ? -10.797 11.547 -10.523 1.00 90.38 270 CYS A N 1
ATOM 2013 C CA . CYS A 1 270 ? -11.374 10.409 -9.820 1.00 90.38 270 CYS A CA 1
ATOM 2014 C C . CYS A 1 270 ? -12.677 10.755 -9.110 1.00 90.38 270 CYS A C 1
ATOM 2016 O O . CYS A 1 270 ? -12.807 11.821 -8.507 1.00 90.38 270 CYS A O 1
ATOM 2018 N N . THR A 1 271 ? -13.606 9.807 -9.118 1.00 91.12 271 THR A N 1
ATOM 2019 C CA . THR A 1 271 ? -14.709 9.753 -8.153 1.00 91.12 271 THR A CA 1
ATOM 2020 C C . THR A 1 271 ? -14.218 9.130 -6.841 1.00 91.12 271 THR A C 1
ATOM 2022 O O . THR A 1 271 ? -13.246 8.376 -6.841 1.00 91.12 271 THR A O 1
ATOM 2025 N N . GLY A 1 272 ? -14.836 9.479 -5.708 1.00 86.38 272 GLY A N 1
ATOM 2026 C CA . GLY A 1 272 ? -14.393 8.989 -4.392 1.00 86.38 272 GLY A CA 1
ATOM 2027 C C . GLY A 1 272 ? -13.081 9.609 -3.897 1.00 86.38 272 GLY A C 1
ATOM 2028 O O . GLY A 1 272 ? -12.351 8.973 -3.146 1.00 86.38 272 GLY A O 1
ATOM 2029 N N . VAL A 1 273 ? -12.746 10.832 -4.331 1.00 90.06 273 VAL A N 1
ATOM 2030 C CA . VAL A 1 273 ? -11.661 11.636 -3.741 1.00 90.06 273 VAL A CA 1
ATOM 2031 C C . VAL A 1 273 ? -12.266 12.863 -3.068 1.00 90.06 273 VAL A C 1
ATOM 2033 O O . VAL A 1 273 ? -12.676 13.812 -3.738 1.00 90.06 273 VAL A O 1
ATOM 2036 N N . ILE A 1 274 ? -12.310 12.867 -1.737 1.00 86.81 274 ILE A N 1
ATOM 2037 C CA . ILE A 1 274 ? -12.943 13.928 -0.945 1.00 86.81 274 ILE A CA 1
ATOM 2038 C C . ILE A 1 274 ? -11.865 14.727 -0.218 1.00 86.81 274 ILE A C 1
ATOM 2040 O O . ILE A 1 274 ? -11.112 14.206 0.600 1.00 86.81 274 ILE A O 1
ATOM 2044 N N . GLY A 1 275 ? -11.759 16.024 -0.523 1.00 84.06 275 GLY A N 1
ATOM 2045 C CA . GLY A 1 275 ? -10.776 16.903 0.122 1.00 84.06 275 GLY A CA 1
ATOM 2046 C C . GLY A 1 275 ? -9.317 16.468 -0.082 1.00 84.06 275 GLY A C 1
ATOM 2047 O O . GLY A 1 275 ? -8.490 16.720 0.793 1.00 84.06 275 GLY A O 1
ATOM 2048 N N . GLY A 1 276 ? -9.019 15.805 -1.207 1.00 85.06 276 GLY A N 1
ATOM 2049 C CA . GLY A 1 276 ? -7.695 15.259 -1.528 1.00 85.06 276 GLY A CA 1
ATOM 2050 C C . GLY A 1 276 ? -7.403 13.881 -0.925 1.00 85.06 276 GLY A C 1
ATOM 2051 O O . GLY A 1 276 ? -6.266 13.429 -1.006 1.00 85.06 276 GLY A O 1
ATOM 2052 N N . ILE A 1 277 ? -8.399 13.224 -0.325 1.00 89.88 277 ILE A N 1
ATOM 2053 C CA . ILE A 1 277 ? -8.270 11.895 0.278 1.00 89.88 277 ILE A CA 1
ATOM 2054 C C . ILE A 1 277 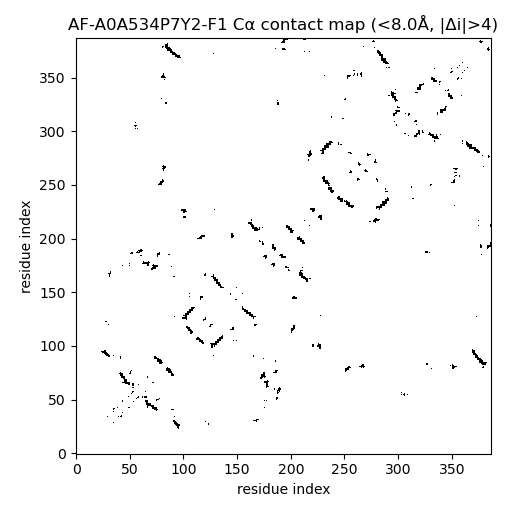? -9.042 10.882 -0.584 1.00 89.88 277 ILE A C 1
ATOM 2056 O O . ILE A 1 277 ? -10.247 11.070 -0.758 1.00 89.88 277 ILE A O 1
ATOM 2060 N N . PRO A 1 278 ? -8.380 9.859 -1.155 1.00 91.81 278 PRO A N 1
ATOM 2061 C CA . PRO A 1 278 ? -9.050 8.781 -1.869 1.00 91.81 278 PRO A CA 1
ATOM 2062 C C . PRO A 1 278 ? -9.732 7.808 -0.896 1.00 91.81 278 PRO A C 1
ATOM 2064 O O . PRO A 1 278 ? -9.108 7.327 0.047 1.00 91.81 278 PRO A O 1
ATOM 2067 N N . GLU A 1 279 ? -10.992 7.477 -1.177 1.00 91.50 279 GLU A N 1
ATOM 2068 C CA . GLU A 1 279 ? -11.818 6.482 -0.466 1.00 91.50 279 GLU A CA 1
ATOM 2069 C C . GLU A 1 279 ? -11.605 5.048 -0.998 1.00 91.50 279 GLU A C 1
ATOM 2071 O O . GLU A 1 279 ? -12.447 4.159 -0.842 1.00 91.50 279 GLU A O 1
ATOM 2076 N N . PHE A 1 280 ? -10.485 4.837 -1.684 1.00 91.44 280 PHE A N 1
ATOM 2077 C CA . PHE A 1 280 ? -10.066 3.598 -2.328 1.00 91.44 280 PHE A CA 1
ATOM 2078 C C . PHE A 1 280 ? -8.571 3.381 -2.093 1.00 91.44 280 PHE A C 1
ATOM 2080 O O . PHE A 1 280 ? -7.860 4.280 -1.642 1.00 91.44 280 PHE A O 1
ATOM 2087 N N . GLY A 1 281 ? -8.076 2.189 -2.429 1.00 90.12 281 GLY A N 1
ATOM 2088 C CA . GLY A 1 281 ? -6.653 1.900 -2.305 1.00 90.12 281 GLY A CA 1
ATOM 2089 C C . GLY A 1 281 ? -6.179 1.791 -0.857 1.00 90.12 281 GLY A C 1
ATOM 2090 O O . GLY A 1 281 ? -5.032 2.112 -0.568 1.00 90.12 281 GLY A O 1
ATOM 2091 N N . ALA A 1 282 ? -7.050 1.370 0.063 1.00 94.12 282 ALA A N 1
ATOM 2092 C CA . ALA A 1 282 ? -6.639 0.966 1.405 1.00 94.12 282 ALA A CA 1
ATOM 2093 C C . ALA A 1 282 ? -6.425 -0.547 1.502 1.00 94.12 282 ALA A C 1
ATOM 2095 O O . ALA A 1 282 ? -5.475 -0.974 2.154 1.00 94.12 282 ALA A O 1
ATOM 2096 N N . LEU A 1 283 ? -7.291 -1.345 0.867 1.00 96.81 283 LEU A N 1
ATOM 2097 C CA . LEU A 1 283 ? -7.137 -2.790 0.700 1.00 96.81 283 LEU A CA 1
ATOM 2098 C C . LEU A 1 283 ? -6.851 -3.092 -0.767 1.00 96.81 283 LEU A C 1
ATOM 2100 O O . LEU A 1 283 ? -7.618 -2.708 -1.657 1.00 96.81 283 LEU A O 1
ATOM 2104 N N . TRP A 1 284 ? -5.757 -3.800 -1.008 1.00 97.44 284 TRP A N 1
ATOM 2105 C CA . TRP A 1 284 ? -5.321 -4.122 -2.351 1.00 97.44 284 TRP A CA 1
ATOM 2106 C C . TRP A 1 284 ? -5.213 -5.611 -2.567 1.00 97.44 284 TRP A C 1
ATOM 2108 O O . TRP A 1 284 ? -4.584 -6.304 -1.771 1.00 97.44 284 TRP A O 1
ATOM 2118 N N . ARG A 1 285 ? -5.719 -6.088 -3.700 1.00 97.44 285 ARG A N 1
ATOM 2119 C CA . ARG A 1 285 ? -5.410 -7.424 -4.192 1.00 97.44 285 ARG A CA 1
ATOM 2120 C C . ARG A 1 285 ? -4.280 -7.373 -5.195 1.00 97.44 285 ARG A C 1
ATOM 2122 O O . ARG A 1 285 ? -4.392 -6.708 -6.227 1.00 97.44 285 ARG A O 1
ATOM 2129 N N . VAL A 1 286 ? -3.209 -8.104 -4.911 1.00 97.31 286 VAL A N 1
ATOM 2130 C CA . VAL A 1 286 ? -2.048 -8.147 -5.796 1.00 97.31 286 VAL A CA 1
ATOM 2131 C C . VAL A 1 286 ? -2.400 -8.932 -7.058 1.00 97.31 286 VAL A C 1
ATOM 2133 O O . VAL A 1 286 ? -2.944 -10.038 -6.984 1.00 97.31 286 VAL A O 1
ATOM 2136 N N . HIS A 1 287 ? -2.098 -8.345 -8.211 1.00 97.50 287 HIS A N 1
ATOM 2137 C CA . HIS A 1 287 ? -2.216 -8.976 -9.518 1.00 97.50 287 HIS A CA 1
ATOM 2138 C C . HIS A 1 287 ? -0.856 -8.960 -10.208 1.00 97.50 287 HIS A C 1
ATOM 2140 O O . HIS A 1 287 ? -0.259 -7.893 -10.350 1.00 97.50 287 HIS A O 1
ATOM 2146 N N . ASP A 1 288 ? -0.402 -10.117 -10.678 1.00 97.31 288 ASP A N 1
ATOM 2147 C CA . ASP A 1 288 ? 0.799 -10.203 -11.503 1.00 97.31 288 ASP A CA 1
ATOM 2148 C C . ASP A 1 288 ? 0.460 -9.786 -12.932 1.00 97.31 288 ASP A C 1
ATOM 2150 O O . ASP A 1 288 ? -0.461 -10.328 -13.547 1.00 97.31 288 ASP A O 1
ATOM 2154 N N . VAL A 1 289 ? 1.216 -8.835 -13.474 1.00 97.88 289 VAL A N 1
ATOM 2155 C CA . VAL A 1 289 ? 1.085 -8.347 -14.848 1.00 97.88 289 VAL A CA 1
ATOM 2156 C C . VAL A 1 289 ? 2.277 -8.834 -15.655 1.00 97.88 289 VAL A C 1
ATOM 2158 O O . VAL A 1 289 ? 3.353 -8.234 -15.629 1.00 97.88 289 VAL A O 1
ATOM 2161 N N . LEU A 1 290 ? 2.076 -9.917 -16.405 1.00 97.44 290 LEU A N 1
ATOM 2162 C CA . LEU A 1 290 ? 3.082 -10.472 -17.300 1.00 97.44 290 LEU A CA 1
ATOM 2163 C C . LEU A 1 290 ? 3.284 -9.549 -18.506 1.00 97.44 290 LEU A C 1
ATOM 2165 O O . LEU A 1 290 ? 2.528 -9.586 -19.486 1.00 97.44 290 LEU A O 1
ATOM 2169 N N . LEU A 1 291 ? 4.339 -8.741 -18.455 1.00 97.38 291 LEU A N 1
ATOM 2170 C CA . LEU A 1 291 ? 4.580 -7.687 -19.431 1.00 97.38 291 LEU A CA 1
ATOM 2171 C C . LEU A 1 291 ? 4.696 -8.230 -20.871 1.00 97.38 291 LEU A C 1
ATOM 2173 O O . LEU A 1 291 ? 5.324 -9.271 -21.111 1.00 97.38 291 LEU A O 1
ATOM 2177 N N . PRO A 1 292 ? 4.099 -7.546 -21.867 1.00 94.81 292 PRO A N 1
ATOM 2178 C CA . PRO A 1 292 ? 4.332 -7.854 -23.273 1.00 94.81 292 PRO A CA 1
ATOM 2179 C C . PRO A 1 292 ? 5.810 -7.717 -23.648 1.00 94.81 292 PRO A C 1
ATOM 2181 O O . PRO A 1 292 ? 6.534 -6.897 -23.096 1.00 94.81 292 PRO A O 1
ATOM 2184 N N . VAL A 1 293 ? 6.259 -8.470 -24.657 1.00 94.25 293 VAL A N 1
ATOM 2185 C CA . VAL A 1 293 ? 7.675 -8.473 -25.082 1.00 94.25 293 VAL A CA 1
ATOM 2186 C C . VAL A 1 293 ? 8.149 -7.097 -25.563 1.00 94.25 293 VAL A C 1
ATOM 2188 O O . VAL A 1 293 ? 9.344 -6.818 -25.501 1.00 94.25 293 VAL A O 1
ATOM 2191 N N . ALA A 1 294 ? 7.244 -6.244 -26.047 1.00 96.69 294 ALA A N 1
ATOM 2192 C CA . ALA A 1 294 ? 7.557 -4.884 -26.483 1.00 96.69 294 ALA A CA 1
ATOM 2193 C C . ALA A 1 294 ? 7.731 -3.888 -25.321 1.00 96.69 294 ALA A C 1
ATOM 2195 O O . ALA A 1 294 ? 8.245 -2.790 -25.550 1.00 96.69 294 ALA A O 1
ATOM 2196 N N . ALA A 1 295 ? 7.339 -4.270 -24.101 1.00 98.12 295 ALA A N 1
ATOM 2197 C CA . ALA A 1 295 ? 7.366 -3.379 -22.958 1.00 98.12 295 ALA A CA 1
ATOM 2198 C C . ALA A 1 295 ? 8.799 -3.075 -22.514 1.00 98.12 295 ALA A C 1
ATOM 2200 O O . ALA A 1 295 ? 9.700 -3.914 -22.621 1.00 98.12 295 ALA A O 1
ATOM 2201 N N . ASP A 1 296 ? 9.003 -1.860 -22.016 1.00 98.38 296 ASP A N 1
ATOM 2202 C CA . ASP A 1 296 ? 10.278 -1.430 -21.452 1.00 98.38 296 ASP A CA 1
ATOM 2203 C C . ASP A 1 296 ? 10.079 -0.296 -20.438 1.00 98.38 296 ASP A C 1
ATOM 2205 O O . ASP A 1 296 ? 8.993 0.277 -20.319 1.00 98.38 296 ASP A O 1
ATOM 2209 N N . VAL A 1 297 ? 11.135 0.009 -19.691 1.00 97.94 297 VAL A N 1
ATOM 2210 C CA . VAL A 1 297 ? 11.115 0.926 -18.551 1.00 97.94 297 VAL A CA 1
ATOM 2211 C C . VAL A 1 297 ? 11.796 2.235 -18.929 1.00 97.94 297 VAL A C 1
ATOM 2213 O O . VAL A 1 297 ? 12.912 2.248 -19.455 1.00 97.94 297 VAL A O 1
ATOM 2216 N N . TYR A 1 298 ? 11.157 3.361 -18.616 1.00 97.69 298 TYR A N 1
ATOM 2217 C CA . TYR A 1 298 ? 11.776 4.665 -18.807 1.00 97.69 298 TYR A CA 1
ATOM 2218 C C . TYR A 1 298 ? 12.882 4.910 -17.772 1.00 97.69 298 TYR A C 1
ATOM 2220 O O . TYR A 1 298 ? 12.649 4.938 -16.559 1.00 97.69 298 TYR A O 1
ATOM 2228 N N . VAL A 1 299 ? 14.099 5.145 -18.273 1.00 96.56 299 VAL A N 1
ATOM 2229 C CA . VAL A 1 299 ? 15.253 5.577 -17.478 1.00 96.56 299 VAL A CA 1
ATOM 2230 C C . VAL A 1 299 ? 15.907 6.796 -18.140 1.00 96.56 299 VAL A C 1
ATOM 2232 O O . VAL A 1 299 ? 16.461 6.658 -19.240 1.00 96.56 299 VAL A O 1
ATOM 2235 N N . PRO A 1 300 ? 15.913 7.972 -17.481 1.00 94.62 300 PRO A N 1
ATOM 2236 C CA . PRO A 1 300 ? 16.547 9.185 -17.992 1.00 94.62 300 PRO A CA 1
ATOM 2237 C C . PRO A 1 300 ? 17.984 8.975 -18.480 1.00 94.62 300 PRO A C 1
ATOM 2239 O O . PRO A 1 300 ? 18.765 8.235 -17.871 1.00 94.62 300 PRO A O 1
ATOM 2242 N N . ALA A 1 301 ? 18.367 9.649 -19.571 1.00 94.50 301 ALA A N 1
ATOM 2243 C CA . ALA A 1 301 ? 19.691 9.525 -20.199 1.00 94.50 301 ALA A CA 1
ATOM 2244 C C . ALA A 1 301 ? 20.851 9.694 -19.193 1.00 94.50 301 ALA A C 1
ATOM 2246 O O . ALA A 1 301 ? 21.809 8.918 -19.217 1.00 94.50 301 ALA A O 1
ATOM 2247 N N . ASN A 1 302 ? 20.702 10.636 -18.257 1.00 92.38 302 ASN A N 1
ATOM 2248 C CA . ASN A 1 302 ? 21.666 11.002 -17.217 1.00 92.38 302 ASN A CA 1
ATOM 2249 C C . ASN A 1 302 ? 21.786 10.006 -16.044 1.00 92.38 302 ASN A C 1
ATOM 2251 O O . ASN A 1 302 ? 22.593 10.251 -15.152 1.00 92.38 302 ASN A O 1
ATOM 2255 N N . LEU A 1 303 ? 21.049 8.887 -16.037 1.00 92.88 303 LEU A N 1
ATOM 2256 C CA . LEU A 1 303 ? 21.119 7.853 -14.992 1.00 92.88 303 LEU A CA 1
ATOM 2257 C C . LEU A 1 303 ? 21.642 6.503 -15.536 1.00 92.88 303 LEU A C 1
ATOM 2259 O O . LEU A 1 303 ? 20.899 5.519 -15.577 1.00 92.88 303 LEU A O 1
ATOM 2263 N N . PRO A 1 304 ? 22.915 6.410 -15.976 1.00 94.25 304 PRO A N 1
ATOM 2264 C CA . PRO A 1 304 ? 23.463 5.183 -16.562 1.00 94.25 304 PRO A CA 1
ATOM 2265 C C . PRO A 1 304 ? 23.500 4.001 -15.587 1.00 94.25 304 PRO A C 1
ATOM 2267 O O . PRO A 1 304 ? 23.140 2.897 -15.977 1.00 94.25 304 PRO A O 1
ATOM 2270 N N . ALA A 1 305 ? 23.829 4.226 -14.312 1.00 93.75 305 ALA A N 1
ATOM 2271 C CA . ALA A 1 305 ? 23.841 3.155 -13.314 1.00 93.75 305 ALA A CA 1
ATOM 2272 C C . ALA A 1 305 ? 22.436 2.575 -13.059 1.00 93.75 305 ALA A C 1
ATOM 2274 O O . ALA A 1 305 ? 22.281 1.366 -12.891 1.00 93.75 305 ALA A O 1
ATOM 2275 N N . LEU A 1 306 ? 21.396 3.422 -13.079 1.00 94.12 306 LEU A N 1
ATOM 2276 C CA . LEU A 1 306 ? 20.010 2.963 -12.961 1.00 94.12 306 LEU A CA 1
ATOM 2277 C C . LEU A 1 306 ? 19.611 2.144 -14.187 1.00 94.12 306 LEU A C 1
ATOM 2279 O O . LEU A 1 306 ? 18.974 1.104 -14.058 1.00 94.12 306 LEU A O 1
ATOM 2283 N N . ARG A 1 307 ? 20.031 2.588 -15.376 1.00 96.06 307 ARG A N 1
ATOM 2284 C CA . ARG A 1 307 ? 19.787 1.874 -16.631 1.00 96.06 307 ARG A CA 1
ATOM 2285 C C . ARG A 1 307 ? 20.407 0.483 -16.606 1.00 96.06 307 ARG A C 1
ATOM 2287 O O . ARG A 1 307 ? 19.748 -0.469 -17.006 1.00 96.06 307 ARG A O 1
ATOM 2294 N N . ASP A 1 308 ? 21.633 0.353 -16.111 1.00 96.00 308 ASP A N 1
ATOM 2295 C CA . ASP A 1 308 ? 22.298 -0.945 -15.990 1.00 96.00 308 ASP A CA 1
ATOM 2296 C C . ASP A 1 308 ? 21.599 -1.850 -14.968 1.00 96.00 308 ASP A C 1
ATOM 2298 O O . ASP A 1 308 ? 21.415 -3.039 -15.234 1.00 96.00 308 ASP A O 1
ATOM 2302 N N . LYS A 1 309 ? 21.103 -1.290 -13.854 1.00 94.75 309 LYS A N 1
ATOM 2303 C CA . LYS A 1 309 ? 20.263 -2.036 -12.906 1.00 94.75 309 LYS A CA 1
ATOM 2304 C C . LYS A 1 309 ? 18.975 -2.546 -13.562 1.00 94.75 309 LYS A C 1
ATOM 2306 O O . LYS A 1 309 ? 18.642 -3.715 -13.412 1.00 94.75 309 LYS A O 1
ATOM 2311 N N . VAL A 1 310 ? 18.273 -1.703 -14.316 1.00 96.75 310 VAL A N 1
ATOM 2312 C CA . VAL A 1 310 ? 17.042 -2.085 -15.031 1.00 96.75 310 VAL A CA 1
ATOM 2313 C C . VAL A 1 310 ? 17.326 -3.131 -16.120 1.00 96.75 310 VAL A C 1
ATOM 2315 O O . VAL A 1 310 ? 16.559 -4.076 -16.283 1.00 96.75 310 VAL A O 1
ATOM 2318 N N . ARG A 1 311 ? 18.464 -3.043 -16.818 1.00 97.25 311 ARG A N 1
ATOM 2319 C CA . ARG A 1 311 ? 18.904 -4.086 -17.762 1.00 97.25 311 ARG A CA 1
ATOM 2320 C C . ARG A 1 311 ? 19.153 -5.423 -17.080 1.00 97.25 311 ARG A C 1
ATOM 2322 O O . ARG A 1 311 ? 18.778 -6.457 -17.624 1.00 97.25 311 ARG A O 1
ATOM 2329 N N . ALA A 1 312 ? 19.731 -5.410 -15.881 1.00 96.12 312 ALA A N 1
ATOM 2330 C CA . ALA A 1 312 ? 19.929 -6.622 -15.090 1.00 96.12 312 ALA A CA 1
ATOM 2331 C C . ALA A 1 312 ? 18.604 -7.285 -14.664 1.00 96.12 312 ALA A C 1
ATOM 2333 O O . ALA A 1 312 ? 18.592 -8.487 -14.418 1.00 96.12 312 ALA A O 1
ATOM 2334 N N . MET A 1 313 ? 17.490 -6.540 -14.633 1.00 94.94 313 MET A N 1
ATOM 2335 C CA . MET A 1 313 ? 16.147 -7.097 -14.416 1.00 94.94 313 MET A CA 1
ATOM 2336 C C . MET A 1 313 ? 15.558 -7.773 -15.666 1.00 94.94 313 MET A C 1
ATOM 2338 O O . MET A 1 313 ? 14.535 -8.434 -15.550 1.00 94.94 313 MET A O 1
ATOM 2342 N N . GLY A 1 314 ? 16.170 -7.623 -16.850 1.00 95.00 314 GLY A N 1
ATOM 2343 C CA . GLY A 1 314 ? 15.711 -8.246 -18.102 1.00 95.00 314 GLY A CA 1
ATOM 2344 C C . GLY A 1 314 ? 15.122 -7.288 -19.147 1.00 95.00 314 GLY A C 1
ATOM 2345 O O . GLY A 1 314 ? 14.605 -7.739 -20.170 1.00 95.00 314 GLY A O 1
ATOM 2346 N N . PHE A 1 315 ? 15.208 -5.975 -18.929 1.00 97.50 315 PHE A N 1
ATOM 2347 C CA . PHE A 1 315 ? 14.745 -4.953 -19.875 1.00 97.50 315 PHE A CA 1
ATOM 2348 C C . PHE A 1 315 ? 15.855 -4.479 -20.827 1.00 97.50 315 PHE A C 1
ATOM 2350 O O . PHE A 1 315 ? 17.043 -4.670 -20.567 1.00 97.50 315 PHE A O 1
ATOM 2357 N N . THR A 1 316 ? 15.495 -3.803 -21.924 1.00 97.19 316 THR A N 1
ATOM 2358 C CA . THR A 1 316 ? 16.493 -3.155 -22.801 1.00 97.19 316 THR A CA 1
ATOM 2359 C C . THR A 1 316 ? 16.966 -1.837 -22.191 1.00 97.19 316 THR A C 1
ATOM 2361 O O . THR A 1 316 ? 18.150 -1.489 -22.298 1.00 97.19 316 THR A O 1
ATOM 2364 N N . ALA A 1 317 ? 16.032 -1.103 -21.570 1.00 96.56 317 ALA A N 1
ATOM 2365 C CA . ALA A 1 317 ? 16.198 0.247 -21.048 1.00 96.56 317 ALA A CA 1
ATOM 2366 C C . ALA A 1 317 ? 16.915 1.154 -22.068 1.00 96.56 317 ALA A C 1
ATOM 2368 O O . ALA A 1 317 ? 18.074 1.546 -21.854 1.00 96.56 317 ALA A O 1
ATOM 2369 N N . PRO A 1 318 ? 16.292 1.425 -23.234 1.00 97.19 318 PRO A N 1
ATOM 2370 C CA . PRO A 1 318 ? 16.915 2.239 -24.271 1.00 97.19 318 PRO A CA 1
ATOM 2371 C C . PRO A 1 318 ? 17.257 3.634 -23.735 1.00 97.19 318 PRO A C 1
ATOM 2373 O O . PRO A 1 318 ? 16.640 4.137 -22.795 1.00 97.19 318 PRO A O 1
ATOM 2376 N N . VAL A 1 319 ? 18.257 4.280 -24.337 1.00 96.94 319 VAL A N 1
ATOM 2377 C CA . VAL A 1 319 ? 18.498 5.702 -24.068 1.00 96.94 319 VAL A CA 1
ATOM 2378 C C . VAL A 1 319 ? 17.334 6.482 -24.688 1.00 96.94 319 VAL A C 1
ATOM 2380 O O . VAL A 1 319 ? 17.124 6.351 -25.895 1.00 96.94 319 VAL A O 1
ATOM 2383 N N . PRO A 1 320 ? 16.560 7.248 -23.899 1.00 97.19 320 PRO A N 1
ATOM 2384 C CA . PRO A 1 320 ? 15.377 7.912 -24.422 1.00 97.19 320 PRO A CA 1
ATOM 2385 C C . PRO A 1 320 ? 15.742 9.066 -25.369 1.00 97.19 320 PRO A C 1
ATOM 2387 O O . PRO A 1 320 ? 16.736 9.757 -25.140 1.00 97.19 320 PRO A O 1
ATOM 2390 N N . ALA A 1 321 ? 14.923 9.309 -26.400 1.00 96.19 321 ALA A N 1
ATOM 2391 C CA . ALA A 1 321 ? 15.142 10.396 -27.372 1.00 96.19 321 ALA A CA 1
ATOM 2392 C C . ALA A 1 321 ? 15.029 11.802 -26.757 1.00 96.19 321 ALA A C 1
ATOM 2394 O O . ALA A 1 321 ? 15.636 12.758 -27.240 1.00 96.19 321 ALA A O 1
ATOM 2395 N N . SER A 1 322 ? 14.249 11.928 -25.685 1.00 95.50 322 SER A N 1
ATOM 2396 C CA . SER A 1 322 ? 14.047 13.161 -24.928 1.00 95.50 322 SER A CA 1
ATOM 2397 C C . SER A 1 322 ? 13.873 12.848 -23.445 1.00 95.50 322 SER A C 1
ATOM 2399 O O . SER A 1 322 ? 13.358 11.790 -23.084 1.00 95.50 322 SER A O 1
ATOM 2401 N N . SER A 1 323 ? 14.255 13.777 -22.571 1.00 92.94 323 SER A N 1
ATOM 2402 C CA . SER A 1 323 ? 13.966 13.629 -21.144 1.00 92.94 323 SER A CA 1
ATOM 2403 C C . SER A 1 323 ? 12.498 13.936 -20.863 1.00 92.94 323 SER A C 1
ATOM 2405 O O . SER A 1 323 ? 11.978 14.971 -21.274 1.00 92.94 323 SER A O 1
ATOM 2407 N N . LEU A 1 324 ? 11.859 13.048 -20.120 1.00 93.31 324 LEU A N 1
ATOM 2408 C CA . LEU A 1 324 ? 10.664 13.313 -19.331 1.00 93.31 324 LEU A CA 1
ATOM 2409 C C . LEU A 1 324 ? 11.076 13.728 -17.909 1.00 93.31 324 LEU A C 1
ATOM 2411 O O . LEU A 1 324 ? 12.248 13.593 -17.542 1.00 93.31 324 LEU A O 1
ATOM 2415 N N . GLY A 1 325 ? 10.126 14.259 -17.138 1.00 89.06 325 GLY A N 1
ATOM 2416 C CA . GLY A 1 325 ? 10.350 14.641 -15.740 1.00 89.06 325 GLY A CA 1
ATOM 2417 C C . GLY A 1 325 ? 10.557 13.440 -14.812 1.00 89.06 325 GLY A C 1
ATOM 2418 O O . GLY A 1 325 ? 10.304 12.295 -15.197 1.00 89.06 325 GLY A O 1
ATOM 2419 N N . ASP A 1 326 ? 10.975 13.714 -13.575 1.00 87.12 326 ASP A N 1
ATOM 2420 C CA . ASP A 1 326 ? 11.306 12.688 -12.573 1.00 87.12 326 ASP A CA 1
ATOM 2421 C C . ASP A 1 326 ? 10.115 11.772 -12.232 1.00 87.12 326 ASP A C 1
ATOM 2423 O O . ASP A 1 326 ? 10.295 10.594 -11.929 1.00 87.12 326 ASP A O 1
ATOM 2427 N N . ASP A 1 327 ? 8.889 12.264 -12.422 1.00 89.06 327 ASP A N 1
ATOM 2428 C CA . ASP A 1 327 ? 7.637 11.508 -12.282 1.00 89.06 327 ASP A CA 1
ATOM 2429 C C . ASP A 1 327 ? 7.503 10.312 -13.241 1.00 89.06 327 ASP A C 1
ATOM 2431 O O . ASP A 1 327 ? 6.602 9.491 -13.073 1.00 89.06 327 ASP A O 1
ATOM 2435 N N . PHE A 1 328 ? 8.358 10.205 -14.262 1.00 93.44 328 PHE A N 1
ATOM 2436 C CA . PHE A 1 328 ? 8.367 9.082 -15.204 1.00 93.44 328 PHE A CA 1
ATOM 2437 C C . PHE A 1 328 ? 9.425 8.031 -14.877 1.00 93.44 328 PHE A C 1
ATOM 2439 O O . PHE A 1 328 ? 9.418 6.961 -15.484 1.00 93.44 328 PHE A O 1
ATOM 2446 N N . ILE A 1 329 ? 10.351 8.310 -13.956 1.00 93.56 329 ILE A N 1
ATOM 2447 C CA . ILE A 1 329 ? 11.446 7.395 -13.623 1.00 93.56 329 ILE A CA 1
ATOM 2448 C C . ILE A 1 329 ? 10.872 6.043 -13.187 1.00 93.56 329 ILE A C 1
ATOM 2450 O O . ILE A 1 329 ? 10.018 5.978 -12.307 1.00 93.56 329 ILE A O 1
ATOM 2454 N N . LEU A 1 330 ? 11.350 4.965 -13.821 1.00 95.56 330 LEU A N 1
ATOM 2455 C CA . LEU A 1 330 ? 10.889 3.584 -13.624 1.00 95.56 330 LEU A CA 1
ATOM 2456 C C . LEU A 1 330 ? 9.438 3.297 -14.043 1.00 95.56 330 LEU A C 1
ATOM 2458 O O . LEU A 1 330 ? 8.925 2.216 -13.759 1.00 95.56 330 LEU A O 1
ATOM 2462 N N . ARG A 1 331 ? 8.778 4.213 -14.758 1.00 96.50 331 ARG A N 1
ATOM 2463 C CA . ARG A 1 331 ? 7.471 3.948 -15.367 1.00 96.50 331 ARG A CA 1
ATOM 2464 C C . ARG A 1 331 ? 7.620 2.982 -16.544 1.00 96.50 331 ARG A C 1
ATOM 2466 O O . ARG A 1 331 ? 8.569 3.082 -17.327 1.00 96.50 331 ARG A O 1
ATOM 2473 N N . VAL A 1 332 ? 6.667 2.064 -16.678 1.00 98.31 332 VAL A N 1
ATOM 2474 C CA . VAL A 1 332 ? 6.654 1.044 -17.734 1.00 98.31 332 VAL A CA 1
ATOM 2475 C C . VAL A 1 332 ? 5.786 1.506 -18.899 1.00 98.31 332 VAL A C 1
ATOM 2477 O O . VAL A 1 332 ? 4.651 1.935 -18.699 1.00 98.31 332 VAL A O 1
ATOM 2480 N N . ALA A 1 333 ? 6.305 1.396 -20.119 1.00 98.38 333 ALA A N 1
ATOM 2481 C CA . ALA A 1 333 ? 5.545 1.573 -21.353 1.00 98.38 333 ALA A CA 1
ATOM 2482 C C . ALA A 1 333 ? 5.362 0.222 -22.048 1.00 98.38 333 ALA A C 1
ATOM 2484 O O . ALA A 1 333 ? 6.321 -0.542 -22.156 1.00 98.38 333 ALA A O 1
ATOM 2485 N N . VAL A 1 334 ? 4.159 -0.067 -22.550 1.00 97.81 334 VAL A N 1
ATOM 2486 C CA . VAL A 1 334 ? 3.834 -1.341 -23.224 1.00 97.81 334 VAL A CA 1
ATOM 2487 C C . VAL A 1 334 ? 4.575 -1.512 -24.557 1.00 97.81 334 VAL A C 1
ATOM 2489 O O . VAL A 1 334 ? 4.874 -2.630 -24.968 1.00 97.81 334 VAL A O 1
ATOM 2492 N N . ASP A 1 335 ? 4.921 -0.401 -25.203 1.00 97.44 335 ASP A N 1
ATOM 2493 C CA . ASP A 1 335 ? 5.680 -0.281 -26.450 1.00 97.44 335 ASP A CA 1
ATOM 2494 C C . ASP A 1 335 ? 7.084 0.317 -26.221 1.00 97.44 335 ASP A C 1
ATOM 2496 O O . ASP A 1 335 ? 7.724 0.845 -27.141 1.00 97.44 335 ASP A O 1
ATOM 2500 N N . GLY A 1 336 ? 7.574 0.218 -24.978 1.00 97.75 336 GLY A N 1
ATOM 2501 C CA . GLY A 1 336 ? 8.777 0.881 -24.482 1.00 97.75 336 GLY A CA 1
ATOM 2502 C C . GLY A 1 336 ? 10.033 0.655 -25.324 1.00 97.75 336 GLY A C 1
ATOM 2503 O O . GLY A 1 336 ? 10.818 1.583 -25.518 1.00 97.75 336 GLY A O 1
ATOM 2504 N N . LYS A 1 337 ? 10.214 -0.541 -25.899 1.00 96.56 337 LYS A N 1
ATOM 2505 C CA . LYS A 1 337 ? 11.414 -0.869 -26.692 1.00 96.56 337 LYS A CA 1
ATOM 2506 C C . LYS A 1 337 ? 11.587 0.023 -27.916 1.00 96.56 337 LYS A C 1
ATOM 2508 O O . LYS A 1 337 ? 12.717 0.290 -28.321 1.00 96.56 337 LYS A O 1
ATOM 2513 N N . THR A 1 338 ? 10.483 0.477 -28.502 1.00 96.31 338 THR A N 1
ATOM 2514 C CA . THR A 1 338 ? 10.488 1.337 -29.689 1.00 96.31 338 THR A CA 1
ATOM 2515 C C . THR A 1 338 ? 10.173 2.784 -29.346 1.00 96.31 338 THR A C 1
ATOM 2517 O O . THR A 1 338 ? 10.871 3.680 -29.818 1.00 96.31 338 THR A O 1
ATOM 2520 N N . CYS A 1 339 ? 9.154 3.035 -28.518 1.00 97.69 339 CYS A N 1
ATOM 2521 C CA . CYS A 1 339 ? 8.671 4.394 -28.281 1.00 97.69 339 CYS A CA 1
ATOM 2522 C C . CYS A 1 339 ? 9.682 5.231 -27.485 1.00 97.69 339 CYS A C 1
ATOM 2524 O O . CYS A 1 339 ? 9.897 6.391 -27.822 1.00 97.69 339 CYS A O 1
ATOM 2526 N N . LEU A 1 340 ? 10.384 4.653 -26.500 1.00 98.19 340 LEU A N 1
ATOM 2527 C CA . LEU A 1 340 ? 11.320 5.405 -25.656 1.00 98.19 340 LEU A CA 1
ATOM 2528 C C . LEU A 1 340 ? 12.501 5.946 -26.475 1.00 98.19 340 LEU A C 1
ATOM 2530 O O . LEU A 1 340 ? 12.924 7.085 -26.291 1.00 98.19 340 LEU A O 1
ATOM 2534 N N . ALA A 1 341 ? 13.015 5.158 -27.418 1.00 97.00 341 ALA A N 1
ATOM 2535 C CA . ALA A 1 341 ? 14.111 5.574 -28.293 1.00 97.00 341 ALA A CA 1
ATOM 2536 C C . ALA A 1 341 ? 13.676 6.545 -29.408 1.00 97.00 341 ALA A C 1
ATOM 2538 O O . ALA A 1 341 ? 14.538 7.150 -30.040 1.00 97.00 341 ALA A O 1
ATOM 2539 N N . ALA A 1 342 ? 12.371 6.680 -29.669 1.00 97.44 342 ALA A N 1
ATOM 2540 C CA . ALA A 1 342 ? 11.830 7.511 -30.744 1.00 97.44 342 ALA A CA 1
ATOM 2541 C C . ALA A 1 342 ? 11.203 8.815 -30.222 1.00 97.44 342 ALA A C 1
ATOM 2543 O O . ALA A 1 342 ? 11.609 9.900 -30.627 1.00 97.44 342 ALA A O 1
ATOM 2544 N N . ASP A 1 343 ? 10.218 8.707 -29.332 1.00 96.94 343 ASP A N 1
ATOM 2545 C CA . ASP A 1 343 ? 9.508 9.820 -28.700 1.00 96.94 343 ASP A CA 1
ATOM 2546 C C . ASP A 1 343 ? 8.834 9.339 -27.396 1.00 96.94 343 ASP A C 1
ATOM 2548 O O . ASP A 1 343 ? 7.679 8.896 -27.415 1.00 96.94 343 ASP A O 1
ATOM 2552 N N . PRO A 1 344 ? 9.531 9.430 -26.246 1.00 96.81 344 PRO A N 1
ATOM 2553 C CA . PRO A 1 344 ? 8.993 9.042 -24.945 1.00 96.81 344 PRO A CA 1
ATOM 2554 C C . PRO A 1 344 ? 7.642 9.676 -24.603 1.00 96.81 344 PRO A C 1
ATOM 2556 O O . PRO A 1 344 ? 6.841 9.064 -23.907 1.00 96.81 344 PRO A O 1
ATOM 2559 N N . SER A 1 345 ? 7.352 10.887 -25.091 1.00 95.75 345 SER A N 1
ATOM 2560 C CA . SER A 1 345 ? 6.098 11.584 -24.769 1.00 95.75 345 SER A CA 1
ATOM 2561 C C . SER A 1 345 ? 4.856 10.921 -25.377 1.00 95.75 345 SER A C 1
ATOM 2563 O O . SER A 1 345 ? 3.741 11.191 -24.934 1.00 95.75 345 SER A O 1
ATOM 2565 N N . LYS A 1 346 ? 5.050 10.039 -26.366 1.00 95.75 346 LYS A N 1
ATOM 2566 C CA . LYS A 1 346 ? 3.992 9.308 -27.076 1.00 95.75 346 LYS A CA 1
ATOM 2567 C C . LYS A 1 346 ? 3.916 7.828 -26.715 1.00 95.75 346 LYS A C 1
ATOM 2569 O O . LYS A 1 346 ? 3.116 7.113 -27.310 1.00 95.75 346 LYS A O 1
ATOM 2574 N N . CYS A 1 347 ? 4.746 7.370 -25.780 1.00 97.69 347 CYS A N 1
ATOM 2575 C CA . CYS A 1 347 ? 4.673 6.004 -25.282 1.00 97.69 347 CYS A CA 1
ATOM 2576 C C . CYS A 1 347 ? 3.298 5.700 -24.685 1.00 97.69 347 CYS A C 1
ATOM 2578 O O . CYS A 1 347 ? 2.655 6.564 -24.081 1.00 97.69 347 CYS A O 1
ATOM 2580 N N . THR A 1 348 ? 2.881 4.444 -24.807 1.00 97.25 348 THR A N 1
ATOM 2581 C CA . THR A 1 348 ? 1.661 3.956 -24.169 1.00 97.25 348 THR A CA 1
ATOM 2582 C C . THR A 1 348 ? 2.017 3.403 -22.790 1.00 97.25 348 THR A C 1
ATOM 2584 O O . THR A 1 348 ? 2.609 2.331 -22.655 1.00 97.25 348 THR A O 1
ATOM 2587 N N . TRP A 1 349 ? 1.713 4.175 -21.748 1.00 97.56 349 TRP A N 1
ATOM 2588 C CA . TRP A 1 349 ? 2.146 3.903 -20.377 1.00 97.56 349 TRP A CA 1
ATOM 2589 C C . TRP A 1 349 ? 1.225 2.933 -19.638 1.00 97.56 349 TRP A C 1
ATOM 2591 O O . TRP A 1 349 ? 0.008 3.050 -19.707 1.00 97.56 349 TRP A O 1
ATOM 2601 N N . LEU A 1 350 ? 1.817 2.020 -18.869 1.00 97.75 350 LEU A N 1
ATOM 2602 C CA . LEU A 1 350 ? 1.133 1.132 -17.931 1.00 97.75 350 LEU A CA 1
ATOM 2603 C C . LEU A 1 350 ? 1.234 1.735 -16.525 1.00 97.75 350 LEU A C 1
ATOM 2605 O O . LEU A 1 350 ? 2.024 1.291 -15.705 1.00 97.75 350 LEU A O 1
ATOM 2609 N N . ASP A 1 351 ? 0.504 2.813 -16.263 1.00 96.88 351 ASP A N 1
ATOM 2610 C CA . ASP A 1 351 ? 0.635 3.633 -15.043 1.00 96.88 351 ASP A CA 1
ATOM 2611 C C . ASP A 1 351 ? -0.714 3.967 -14.381 1.00 96.88 351 ASP A C 1
ATOM 2613 O O . ASP A 1 351 ? -0.806 4.810 -13.484 1.00 96.88 351 ASP A O 1
ATOM 2617 N N . SER A 1 352 ? -1.772 3.306 -14.838 1.00 96.69 352 SER A N 1
ATOM 2618 C CA . SER A 1 352 ? -3.129 3.401 -14.312 1.00 96.69 352 SER A CA 1
ATOM 2619 C C . SER A 1 352 ? -3.854 2.076 -14.493 1.00 96.69 352 SER A C 1
ATOM 2621 O O . SER A 1 352 ? -3.488 1.275 -15.359 1.00 96.69 352 SER A O 1
ATOM 2623 N N . GLN A 1 353 ? -4.914 1.864 -13.711 1.00 96.50 353 GLN A N 1
ATOM 2624 C CA . GLN A 1 353 ? -5.755 0.678 -13.862 1.00 96.50 353 GLN A CA 1
ATOM 2625 C C . GLN A 1 353 ? -6.332 0.588 -15.275 1.00 96.50 353 GLN A C 1
ATOM 2627 O O . GLN A 1 353 ? -6.203 -0.443 -15.927 1.00 96.50 353 GLN A O 1
ATOM 2632 N N . ASN A 1 354 ? -6.883 1.695 -15.778 1.00 93.25 354 ASN A N 1
ATOM 2633 C CA . ASN A 1 354 ? -7.488 1.744 -17.105 1.00 93.25 354 ASN A CA 1
ATOM 2634 C C . ASN A 1 354 ? -6.484 1.417 -18.227 1.00 93.25 354 ASN A C 1
ATOM 2636 O O . ASN A 1 354 ? -6.826 0.736 -19.193 1.00 93.25 354 ASN A O 1
ATOM 2640 N N . GLN A 1 355 ? -5.232 1.874 -18.118 1.00 95.31 355 GLN A N 1
ATOM 2641 C CA . GLN A 1 355 ? -4.211 1.536 -19.112 1.00 95.31 355 GLN A CA 1
ATOM 2642 C C . GLN A 1 355 ? -3.812 0.064 -19.039 1.00 95.31 355 GLN A C 1
ATOM 2644 O O . GLN A 1 355 ? -3.733 -0.596 -20.068 1.00 95.31 355 GLN A O 1
ATOM 2649 N N . ILE A 1 356 ? -3.615 -0.492 -17.843 1.00 97.25 356 ILE A N 1
ATOM 2650 C CA . ILE A 1 356 ? -3.269 -1.913 -17.711 1.00 97.25 356 ILE A CA 1
ATOM 2651 C C . ILE A 1 356 ? -4.390 -2.794 -18.268 1.00 97.25 356 ILE A C 1
ATOM 2653 O O . ILE A 1 356 ? -4.127 -3.653 -19.104 1.00 97.25 356 ILE A O 1
ATOM 2657 N N . GLU A 1 357 ? -5.635 -2.529 -17.883 1.00 95.38 357 GLU A N 1
ATOM 2658 C CA . GLU A 1 357 ? -6.795 -3.326 -18.295 1.00 95.38 357 GLU A CA 1
ATOM 2659 C C . GLU A 1 357 ? -7.147 -3.183 -19.785 1.00 95.38 357 GLU A C 1
ATOM 2661 O O . GLU A 1 357 ? -7.807 -4.060 -20.337 1.00 95.38 357 GLU A O 1
ATOM 2666 N N . SER A 1 358 ? -6.713 -2.106 -20.453 1.00 93.81 358 SER A N 1
ATOM 2667 C CA . SER A 1 358 ? -6.957 -1.897 -21.891 1.00 93.81 358 SER A CA 1
ATOM 2668 C C . SER A 1 358 ? -5.794 -2.314 -22.792 1.00 93.81 358 SER A C 1
ATOM 2670 O O . SER A 1 358 ? -6.023 -2.701 -23.937 1.00 93.81 358 SER A O 1
ATOM 2672 N N . GLN A 1 359 ? -4.552 -2.228 -22.307 1.00 95.88 359 GLN A N 1
ATOM 2673 C CA . GLN A 1 359 ? -3.349 -2.486 -23.106 1.00 95.88 359 GLN A CA 1
ATOM 2674 C C . GLN A 1 359 ? -2.784 -3.891 -22.897 1.00 95.88 359 GLN A C 1
ATOM 2676 O O . GLN A 1 359 ? -2.086 -4.418 -23.768 1.00 95.88 359 GLN A O 1
ATOM 2681 N N . VAL A 1 360 ? -3.060 -4.511 -21.749 1.00 94.44 360 VAL A N 1
ATOM 2682 C CA . VAL A 1 360 ? -2.595 -5.859 -21.433 1.00 94.44 360 VAL A CA 1
ATOM 2683 C C . VAL A 1 360 ? -3.751 -6.833 -21.606 1.00 94.44 360 VAL A C 1
ATOM 2685 O O . VAL A 1 360 ? -4.812 -6.687 -21.012 1.00 94.44 360 VAL A O 1
ATOM 2688 N N . VAL A 1 361 ? -3.541 -7.853 -22.438 1.00 91.38 361 VAL A N 1
ATOM 2689 C CA . VAL A 1 361 ? -4.528 -8.922 -22.632 1.00 91.38 361 VAL A CA 1
ATOM 2690 C C . VAL A 1 361 ? -4.790 -9.659 -21.317 1.00 91.38 361 VAL A C 1
ATOM 2692 O O . VAL A 1 361 ? -3.851 -10.007 -20.608 1.00 91.38 361 VAL A O 1
ATOM 2695 N N . GLU A 1 362 ? -6.060 -9.935 -21.025 1.00 88.50 362 GLU A N 1
ATOM 2696 C CA . GLU A 1 362 ? -6.539 -10.417 -19.718 1.00 88.50 362 GLU A CA 1
ATOM 2697 C C . GLU A 1 362 ? -5.770 -11.632 -19.177 1.00 88.50 362 GLU A C 1
ATOM 2699 O O . GLU A 1 362 ? -5.391 -11.651 -18.013 1.00 88.50 362 GLU A O 1
ATOM 2704 N N . TRP A 1 363 ? -5.430 -12.610 -20.025 1.00 88.25 363 TRP A N 1
ATOM 2705 C CA . TRP A 1 363 ? -4.692 -13.811 -19.598 1.00 88.25 363 TRP A CA 1
ATOM 2706 C C . TRP A 1 363 ? -3.280 -13.527 -19.052 1.00 88.25 363 TRP A C 1
ATOM 2708 O O . TRP A 1 363 ? -2.680 -14.398 -18.429 1.00 88.25 363 TRP A O 1
ATOM 2718 N N . ARG A 1 364 ? -2.730 -12.329 -19.293 1.00 92.88 364 ARG A N 1
ATOM 2719 C CA . ARG A 1 364 ? -1.447 -11.868 -18.736 1.00 92.88 364 ARG A CA 1
ATOM 2720 C C . ARG A 1 364 ? -1.590 -11.188 -17.379 1.00 92.88 364 ARG A C 1
ATOM 2722 O O . ARG A 1 364 ? -0.571 -10.833 -16.796 1.00 92.88 364 ARG A O 1
ATOM 2729 N N . VAL A 1 365 ? -2.811 -10.992 -16.891 1.00 95.19 365 VAL A N 1
ATOM 2730 C CA . VAL A 1 365 ? -3.096 -10.392 -15.589 1.00 95.19 365 VAL A CA 1
ATOM 2731 C C . VAL A 1 365 ? -3.641 -11.483 -14.678 1.00 95.19 365 VAL A C 1
ATOM 2733 O O . VAL A 1 365 ? -4.764 -11.948 -14.840 1.00 95.19 365 VAL A O 1
ATOM 2736 N N . THR A 1 366 ? -2.828 -11.927 -13.724 1.00 94.56 366 THR A N 1
ATOM 2737 C CA . THR A 1 366 ? -3.189 -13.033 -12.831 1.00 94.56 366 THR A CA 1
ATOM 2738 C C . THR A 1 366 ? -3.500 -12.503 -11.443 1.00 94.56 366 THR A C 1
ATOM 2740 O O . THR A 1 366 ? -2.639 -11.930 -10.780 1.00 94.56 366 THR A O 1
ATOM 2743 N N . ARG A 1 367 ? -4.734 -12.718 -10.979 1.00 94.25 367 ARG A N 1
ATOM 2744 C CA . ARG A 1 367 ? -5.125 -12.476 -9.585 1.00 94.25 367 ARG A CA 1
ATOM 2745 C C . ARG A 1 367 ? -4.340 -13.420 -8.678 1.00 94.25 367 ARG A C 1
ATOM 2747 O O . ARG A 1 367 ? -4.475 -14.636 -8.796 1.00 94.25 367 ARG A O 1
ATOM 2754 N N . THR A 1 368 ? -3.558 -12.870 -7.756 1.00 92.56 368 THR A N 1
ATOM 2755 C CA . THR A 1 368 ? -2.868 -13.677 -6.745 1.00 92.56 368 THR A CA 1
ATOM 2756 C C . THR A 1 368 ? -3.794 -13.958 -5.555 1.00 92.56 368 THR A C 1
ATOM 2758 O O . THR A 1 368 ? -4.830 -13.309 -5.366 1.00 92.56 368 THR A O 1
ATOM 2761 N N . GLY A 1 369 ? -3.399 -14.906 -4.702 1.00 91.81 369 GLY A N 1
ATOM 2762 C CA . GLY A 1 369 ? -4.044 -15.131 -3.406 1.00 91.81 369 GLY A CA 1
ATOM 2763 C C . GLY A 1 369 ? -3.753 -14.038 -2.370 1.00 91.81 369 GLY A C 1
ATOM 2764 O O . GLY A 1 369 ? -4.230 -14.152 -1.245 1.00 91.81 369 GLY A O 1
ATOM 2765 N N . ARG A 1 370 ? -2.975 -13.001 -2.708 1.00 95.50 370 ARG A N 1
ATOM 2766 C CA . ARG A 1 370 ? -2.460 -12.020 -1.753 1.00 95.50 370 ARG A CA 1
ATOM 2767 C C . ARG A 1 370 ? -3.291 -10.742 -1.719 1.00 95.50 370 ARG A C 1
ATOM 2769 O O . ARG A 1 370 ? -3.463 -10.059 -2.731 1.00 95.50 370 ARG A O 1
ATOM 2776 N N . LEU A 1 371 ? -3.730 -10.392 -0.518 1.00 96.50 371 LEU A N 1
ATOM 2777 C CA . LEU A 1 371 ? -4.238 -9.078 -0.158 1.00 96.50 371 LEU A CA 1
ATOM 2778 C C . LEU A 1 371 ? -3.210 -8.347 0.701 1.00 96.50 371 LEU A C 1
ATOM 2780 O O . LEU A 1 371 ? -2.501 -8.962 1.498 1.00 96.50 371 LEU A O 1
ATOM 2784 N N . VAL A 1 372 ? -3.156 -7.030 0.564 1.00 97.06 372 VAL A N 1
ATOM 2785 C CA . VAL A 1 372 ? -2.300 -6.165 1.373 1.00 97.06 372 VAL A CA 1
ATOM 2786 C C . VAL A 1 372 ? -3.066 -4.923 1.803 1.00 97.06 372 VAL A C 1
ATOM 2788 O O . VAL A 1 372 ? -3.788 -4.312 1.011 1.00 97.06 372 VAL A O 1
ATOM 2791 N N . THR A 1 373 ? -2.907 -4.538 3.064 1.00 96.75 373 THR A N 1
ATOM 2792 C CA . THR A 1 373 ? -3.358 -3.232 3.535 1.00 96.75 373 THR A CA 1
ATOM 2793 C C . THR A 1 373 ? -2.252 -2.254 3.247 1.00 96.75 373 THR A C 1
ATOM 2795 O O . THR A 1 373 ? -1.175 -2.329 3.846 1.00 96.75 373 THR A O 1
ATOM 2798 N N . CYS A 1 374 ? -2.545 -1.333 2.333 1.00 91.56 374 CYS A N 1
ATOM 2799 C CA . CYS A 1 374 ? -1.589 -0.333 1.914 1.00 91.56 374 CYS A CA 1
ATOM 2800 C C . CYS A 1 374 ? -2.197 1.065 1.954 1.00 91.56 374 CYS A C 1
ATOM 2802 O O . CYS A 1 374 ? -2.693 1.516 0.921 1.00 91.56 374 CYS A O 1
ATOM 2804 N N . PRO A 1 375 ? -2.189 1.774 3.101 1.00 91.06 375 PRO A N 1
ATOM 2805 C CA . PRO A 1 375 ? -2.594 3.174 3.135 1.00 91.06 375 PRO A CA 1
ATOM 2806 C C . PRO A 1 375 ? -1.826 3.982 2.082 1.00 91.06 375 PRO A C 1
ATOM 2808 O O . PRO A 1 375 ? -0.600 4.103 2.152 1.00 91.06 375 PRO A O 1
ATOM 2811 N N . LEU A 1 376 ? -2.554 4.576 1.132 1.00 92.62 376 LEU A N 1
ATOM 2812 C CA . LEU A 1 376 ? -1.995 5.597 0.251 1.00 92.62 376 LEU A CA 1
ATOM 2813 C C . LEU A 1 376 ? -1.544 6.794 1.093 1.00 92.62 376 LEU A C 1
ATOM 2815 O O . LEU A 1 376 ? -2.337 7.399 1.819 1.00 92.62 376 LEU A O 1
AT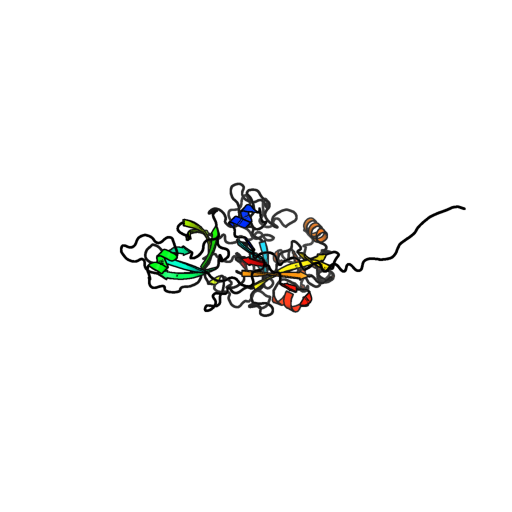OM 2819 N N . ILE A 1 377 ? -0.270 7.150 0.982 1.00 91.94 377 ILE A N 1
ATOM 2820 C CA . ILE A 1 377 ? 0.315 8.323 1.649 1.00 91.94 377 ILE A CA 1
ATOM 2821 C C . ILE A 1 377 ? 0.635 9.446 0.669 1.00 91.94 377 ILE A C 1
ATOM 2823 O O . ILE A 1 377 ? 0.829 10.589 1.081 1.00 91.94 377 ILE A O 1
ATOM 2827 N N . GLU A 1 378 ? 0.625 9.131 -0.624 1.00 91.94 378 GLU A N 1
ATOM 2828 C CA . GLU A 1 378 ? 0.645 10.084 -1.723 1.00 91.94 378 GLU A CA 1
ATOM 2829 C C . GLU A 1 378 ? -0.268 9.591 -2.849 1.00 91.94 378 GLU A C 1
ATOM 2831 O O . GLU A 1 378 ? -0.266 8.406 -3.189 1.00 91.94 378 GLU A O 1
ATOM 2836 N N . PHE A 1 379 ? -1.032 10.509 -3.436 1.00 91.69 379 PHE A N 1
ATOM 2837 C CA . PHE A 1 379 ? -1.870 10.263 -4.601 1.00 91.69 379 PHE A CA 1
ATOM 2838 C C . PHE A 1 379 ? -1.860 11.496 -5.506 1.00 91.69 379 PHE A C 1
ATOM 2840 O O . PHE A 1 379 ? -1.973 12.626 -5.027 1.00 91.69 379 PHE A O 1
ATOM 2847 N N . ASN A 1 380 ? -1.734 11.299 -6.820 1.00 88.44 380 ASN A N 1
ATOM 2848 C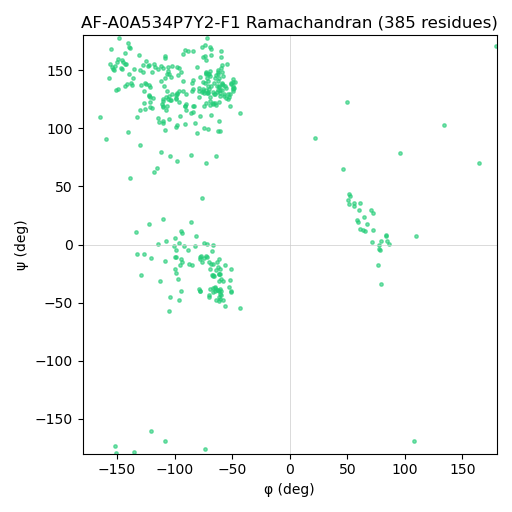 CA . ASN A 1 380 ? -1.618 12.387 -7.795 1.00 88.44 380 ASN A CA 1
ATOM 2849 C C . ASN A 1 380 ? -0.453 13.363 -7.525 1.00 88.44 380 ASN A C 1
ATOM 2851 O O . ASN A 1 380 ? -0.596 14.569 -7.752 1.00 88.44 380 ASN A O 1
ATOM 2855 N N . GLY A 1 381 ? 0.683 12.862 -7.026 1.00 87.12 381 GLY A N 1
ATOM 2856 C CA . GLY A 1 381 ? 1.832 13.697 -6.647 1.00 87.12 381 GLY A CA 1
ATOM 2857 C C . GLY A 1 381 ? 1.545 14.645 -5.478 1.00 87.12 381 GLY A C 1
ATOM 2858 O O . GLY A 1 381 ? 2.144 15.714 -5.379 1.00 87.12 381 GLY A O 1
ATOM 2859 N N . LYS A 1 382 ? 0.555 14.322 -4.636 1.00 88.62 382 LYS A N 1
ATOM 2860 C CA . LYS A 1 382 ? 0.193 15.110 -3.454 1.00 88.62 382 LYS A CA 1
ATOM 2861 C C . LYS A 1 382 ? 0.107 14.218 -2.220 1.00 88.62 382 LYS A C 1
ATOM 2863 O O . LYS A 1 382 ? -0.508 13.151 -2.301 1.00 88.62 382 LYS A O 1
ATOM 2868 N N . PRO A 1 383 ? 0.642 14.657 -1.067 1.00 89.81 383 PRO A N 1
ATOM 2869 C CA . PRO A 1 383 ? 0.510 13.913 0.177 1.00 89.81 383 PRO A CA 1
ATOM 2870 C C . PRO A 1 383 ? -0.957 13.693 0.545 1.00 89.81 383 PRO A C 1
ATOM 2872 O O . PRO A 1 383 ? -1.770 14.618 0.464 1.00 89.81 383 PRO A O 1
ATOM 2875 N N . VAL A 1 384 ? -1.284 12.484 0.996 1.00 90.81 384 VAL A N 1
ATOM 2876 C CA . VAL A 1 384 ? -2.620 12.152 1.491 1.00 90.81 384 VAL A CA 1
ATOM 2877 C C . VAL A 1 384 ? -2.635 12.299 3.018 1.00 90.81 384 VAL A C 1
ATOM 2879 O O . VAL A 1 384 ? -2.016 11.495 3.720 1.00 90.81 384 VAL A O 1
ATOM 2882 N N . PRO A 1 385 ? -3.343 13.298 3.573 1.00 86.56 385 PRO A N 1
ATOM 2883 C CA . PRO A 1 385 ? -3.238 13.650 4.988 1.00 86.56 385 PRO A CA 1
ATOM 2884 C C . PRO A 1 385 ? -3.899 12.615 5.905 1.00 86.56 385 PRO A C 1
ATOM 2886 O O . PRO A 1 385 ? -5.061 12.254 5.709 1.00 86.56 385 PRO A O 1
ATOM 2889 N N . PHE A 1 386 ? -3.194 12.157 6.939 1.00 82.44 386 PHE A N 1
ATOM 2890 C CA . PHE A 1 386 ? -3.782 11.386 8.042 1.00 82.44 386 PHE A CA 1
ATOM 2891 C C . PHE A 1 386 ? -4.586 12.341 8.936 1.00 82.44 386 PHE A C 1
ATOM 2893 O O . PHE A 1 386 ? -4.034 13.328 9.428 1.00 82.44 386 PHE A O 1
ATOM 2900 N N . ARG A 1 387 ? -5.897 12.111 9.065 1.00 70.31 387 ARG A N 1
ATOM 2901 C CA . ARG A 1 387 ? -6.831 12.983 9.793 1.00 70.31 387 ARG A CA 1
ATOM 2902 C C . ARG A 1 387 ? -7.495 12.265 10.946 1.00 70.31 387 ARG A C 1
ATOM 2904 O O . ARG A 1 387 ? -7.963 11.126 10.717 1.00 70.31 387 ARG A O 1
#

Radius of gyration: 24.83 Å; Cα contacts (8 Å, |Δi|>4): 956; chains: 1; bounding box: 56×93×69 Å

pLDDT: mean 89.03, std 13.93, range [29.44, 98.38]